Protein 3DAA (pdb70)

Secondary structure (DSSP, 8-state):
-EEEETTEEEEGGG--B-TTBHHHHT--EEEEEEEEETTEETTHHHHHHHHHHHHHHTT---SS-HHHHHHHHHHHHHHHT--SEEEEEEEES-B-S--SSPPSS-PPPEEEEEEEE----HHHHHH-EEEEEEE----S-TTS-BS--HHHHHHHHHHHHTT-SEEEEEETTEEEEETTBEEEEEETTEEEE--SSTTS---HHHHHHHHHHHHTT--EE----BHHHHHT-SEEEEEETTTEEEEEEEETTEESTTSS--HHHHHHHHHHHTT--/-EEEETTEEEEGGG--B-TTBHHHHT--EEEEEEEEETTEESSHHHHHHHHHHHHHHTT---SS-HHHHHHHHHHHHHHTT--SEEEEEEEE--B-SS-SSPPSS-PPPEEEEEEEE----HHHHHH-EEEEEEE----S-TTS-BS--HHHHHHHHHHHHTT-SEEEEEETTEEEEETTEEEEEEETTEEEE--SSTTS---HHHHHHHHHHHHTT--EE----BHHHHHT-SEEEEEETTTEEEEEEEETTEESTTSS--HHHHHHHHHHHTT--

Foldseek 3Di:
DWKCKQLDIHDPVVDDDDCQFCCNVPLAKFKFKWWAAQLRTFPVVVRLVLRVVLCVVSVADQPDDPVSVVVSVSVQCVVVVAGGWMKIKMKGQGGDPDDPDRPPDRDHIIMIMHTDHDHAPVVQLAQFWEEEEDEQPDDQQQQRRTSPLPSLVVQCVVCVVVVTRWYFYDHVQKTAQISAWFKWFAAPQEIEGAANDRRHHCAPLVVLLVVLCVVVVGHYDRHIDGPVVRLATQWMFIDHNRNRTGTHQYYPNRGNNVSGHDDVSVSSSVSSVVSHD/DWKCKLQDTHDPVVDDDDCQFCCNVPLQKFKFKWWAAQLRTAPLLVRLVLRQVLCVVSPHHRPDDSVSVVVRVSVQSVVVVATTWMKIKMKGQTGDPDDDDRDPPRDHIIIIMHTDHDDAPVCQQAQFWEEEEDEQPDDQQQQRRTSPLPSLVVQCVVQVVVVTRWYQYDYPQWTAQISAWFKWFAAPQEIEGADNDRSHHCAPLVVLLVVLCVVVVTHYDNHIDGPVVRQATQWMFIDHNRNRTGTHQYYPNRGRNVSHHDDVSVSSVVSSVVSHD

Organism: Bacillus sp. (strain YM-1) (NCBI:txid72579)

Radius of gyration: 25.15 Å; Cα contacts (8 Å, |Δi|>4): 1279; chains: 2; bounding box: 46×71×70 Å

InterPro domains:
  IPR001544 Aminotransferase class IV [PF01063] (30-252)
  IPR005784 D-amino acid aminotransferase [TIGR01121] (3-277)
  IPR018300 Aminotransferase, class IV, conserved site [PS00770] (178-207)
  IPR036038 Aminotransferase-like, PLP-dependent enzymes [SSF56752] (2-274)
  IPR043131 Branched-chain-amino-acid aminotransferase-like, N-terminal [G3DSA:3.30.470.10] (2-119)
  IPR043132 Branched-chain-amino-acid aminotransferase-like, C-terminal [G3DSA:3.20.10.10] (120-281)
  IPR050571 Class-IV Pyridoxal-Phosphate-Dependent Aminotransferase [PTHR42743] (13-275)

Sequence (554 aa):
GYTLWNDQIVKDEEVKIDKEDRGYQFGDGVYEVVKVYNGEMFTVNEHIDRLYASAEKIRITIPYTKDKFHQLLHELVEKNELNTGHIYFQVTRGTSPRAHQFPENTVKPVIIGYTKENPRPLENLEKGVKATFVEDIRWLRCDIKSLNLLGAVLAKQEAHEKGCYEAILHRNNTVTEGSSSNVFGIKDGILYTHPANNMILKGITRDVVIACANEINMPVKEIPFTTHEALKMDELFVTSTTSEITPVIEIDGKLIRDGKVGEWTRKLQKQFETKIPGYTLWNDQIVKDEEVKIDKEDRGYQFGDGVYEVVKVYNGEMFTVNEHIDRLYASAEKIRITIPYTKDKFHQLLHELVEKNELNTGHIYFQVTRGTSPRAHQFPENTVKPVIIGYTKENPRPLENLEKGVKATFVEDIRWLRCDIKSLNLLGAVLAKQEAHEKGCYEAILHRNNTVTEGSSSNVFGIKDGILYTHPANNMILKGITRDVVIACANEINMPVKEIPFTTHEALKMDELFVTSTTSEITPVIEIDGKLIRDGKVGEWTRKLQKQFETKIP

Structure (mmCIF, N/CA/C/O backbone):
data_3DAA
#
_entry.id   3DAA
#
_cell.length_a   77.100
_cell.length_b   78.300
_cell.length_c   88.400
_cell.angle_alpha   90.00
_cell.angle_beta   90.00
_cell.angle_gamma   90.00
#
_symmetry.space_group_name_H-M   'P 21 21 21'
#
loop_
_entity.id
_entity.type
_entity.pdbx_description
1 polymer 'D-AMINO ACID AMINOTRANSFERASE'
2 non-polymer "N-(5'-PHOSPHOPYRIDOXYL)-D-ALANINE"
3 water water
#
loop_
_atom_site.group_PDB
_atom_site.id
_atom_site.type_symbol
_atom_site.label_atom_id
_atom_site.label_alt_id
_atom_site.label_comp_id
_atom_site.label_asym_id
_atom_site.label_entity_id
_atom_site.label_seq_id
_atom_site.pdbx_PDB_ins_code
_atom_site.Cartn_x
_atom_site.Cartn_y
_atom_site.Cartn_z
_atom_site.occupancy
_atom_site.B_iso_or_equiv
_atom_site.auth_seq_id
_atom_site.auth_comp_id
_atom_site.auth_asym_id
_atom_site.auth_atom_id
_atom_site.pdbx_PDB_model_num
ATOM 1 N N . GLY A 1 1 ? 31.696 -8.863 9.822 1.00 19.83 1 GLY A N 1
ATOM 2 C CA . GLY A 1 1 ? 32.988 -8.744 9.070 1.00 20.81 1 GLY A CA 1
ATOM 3 C C . GLY A 1 1 ? 34.042 -7.892 9.763 1.00 19.32 1 GLY A C 1
ATOM 4 O O . GLY A 1 1 ? 33.930 -7.591 10.955 1.00 23.07 1 GLY A O 1
ATOM 5 N N . TYR A 1 2 ? 35.060 -7.490 9.008 1.00 17.21 2 TYR A N 1
ATOM 6 C CA . TYR A 1 2 ? 36.152 -6.682 9.537 1.00 17.77 2 TYR A CA 1
ATOM 7 C C . TYR A 1 2 ? 36.290 -5.334 8.843 1.00 18.34 2 TYR A C 1
ATOM 8 O O . TYR A 1 2 ? 36.163 -5.231 7.620 1.00 20.28 2 TYR A O 1
ATOM 17 N N . THR A 1 3 ? 36.592 -4.315 9.639 1.00 15.56 3 THR A N 1
ATOM 18 C CA . THR A 1 3 ? 36.759 -2.947 9.164 1.00 13.45 3 THR A CA 1
ATOM 19 C C . THR A 1 3 ? 38.169 -2.439 9.486 1.00 14.87 3 THR A C 1
ATOM 20 O O . THR A 1 3 ? 38.732 -2.787 10.522 1.00 13.54 3 THR A O 1
ATOM 24 N N . LEU A 1 4 ? 38.748 -1.657 8.575 1.00 13.90 4 LEU A N 1
ATOM 25 C CA . LEU A 1 4 ? 40.062 -1.048 8.801 1.00 13.84 4 LEU A CA 1
ATOM 26 C C . LEU A 1 4 ? 39.761 0.240 9.578 1.00 13.52 4 LEU A C 1
ATOM 27 O O . LEU A 1 4 ? 39.045 1.114 9.088 1.00 13.08 4 LEU A O 1
ATOM 32 N N . TRP A 1 5 ? 40.230 0.308 10.816 1.00 11.66 5 TRP A N 1
ATOM 33 C CA . TRP A 1 5 ? 40.002 1.474 11.661 1.00 12.37 5 TRP A CA 1
ATOM 34 C C . TRP A 1 5 ? 41.380 2.011 11.988 1.00 12.31 5 TRP A C 1
ATOM 35 O O . TRP A 1 5 ? 42.105 1.425 12.789 1.00 12.64 5 TRP A O 1
ATOM 46 N N . ASN A 1 6 ? 41.734 3.125 11.359 1.00 14.45 6 ASN A N 1
ATOM 47 C CA . ASN A 1 6 ? 43.044 3.739 11.536 1.00 14.34 6 ASN A CA 1
ATOM 48 C C . ASN A 1 6 ? 44.089 2.777 10.969 1.00 14.25 6 ASN A C 1
ATOM 49 O O . ASN A 1 6 ? 44.120 2.583 9.755 1.00 13.49 6 ASN A O 1
ATOM 54 N N . ASP A 1 7 ? 44.934 2.171 11.801 1.00 12.52 7 ASP A N 1
ATOM 55 C CA . ASP A 1 7 ? 45.915 1.217 11.267 1.00 11.34 7 ASP A CA 1
ATOM 56 C C . ASP A 1 7 ? 45.658 -0.204 11.763 1.00 10.52 7 ASP A C 1
ATOM 57 O O . ASP A 1 7 ? 46.516 -1.085 11.643 1.00 8.68 7 ASP A O 1
ATOM 62 N N . GLN A 1 8 ? 44.454 -0.414 12.291 1.00 10.16 8 GLN A N 1
ATOM 63 C CA . GLN A 1 8 ? 44.036 -1.704 12.831 1.00 11.73 8 GLN A CA 1
ATOM 64 C C . GLN A 1 8 ? 42.913 -2.372 12.041 1.00 14.32 8 GLN A C 1
ATOM 65 O O . GLN A 1 8 ? 42.133 -1.710 11.356 1.00 13.01 8 GLN A O 1
ATOM 71 N N . ILE A 1 9 ? 42.849 -3.697 12.145 1.00 17.37 9 ILE A N 1
ATOM 72 C CA . ILE A 1 9 ? 41.804 -4.491 11.505 1.00 18.07 9 ILE A CA 1
ATOM 73 C C . ILE A 1 9 ? 40.950 -4.982 12.679 1.00 18.00 9 ILE A C 1
ATOM 74 O O . ILE A 1 9 ? 41.397 -5.802 13.482 1.00 18.77 9 ILE A O 1
ATOM 79 N N . VAL A 1 10 ? 39.736 -4.445 12.790 1.00 17.65 10 VAL A N 1
ATOM 80 C CA . VAL A 1 10 ? 38.829 -4.773 13.887 1.00 16.31 10 VAL A CA 1
ATOM 81 C C . VAL A 1 10 ? 37.464 -5.294 13.431 1.00 17.86 10 VAL A C 1
ATOM 82 O O . VAL A 1 10 ? 37.066 -5.104 12.289 1.00 17.97 10 VAL A O 1
ATOM 86 N N . LYS A 1 11 ? 36.739 -5.938 14.340 1.00 20.56 11 LYS A N 1
ATOM 87 C CA . LYS A 1 11 ? 35.416 -6.454 14.017 1.00 17.81 11 LYS A CA 1
ATOM 88 C C . LYS A 1 11 ? 34.484 -5.269 13.763 1.00 17.24 11 LYS A C 1
ATOM 89 O O . LYS A 1 11 ? 34.615 -4.224 14.398 1.00 19.24 11 LYS A O 1
ATOM 95 N N . ASP A 1 12 ? 33.568 -5.424 12.813 1.00 17.05 12 ASP A N 1
ATOM 96 C CA . ASP A 1 12 ? 32.626 -4.364 12.458 1.00 16.28 12 ASP A CA 1
ATOM 97 C C . ASP A 1 12 ? 31.986 -3.646 13.649 1.00 17.40 12 ASP A C 1
ATOM 98 O O . ASP A 1 12 ? 31.949 -2.414 13.684 1.00 12.40 12 ASP A O 1
ATOM 103 N N . GLU A 1 13 ? 31.511 -4.429 14.620 1.00 19.13 13 GLU A N 1
ATOM 104 C CA . GLU A 1 13 ? 30.832 -3.931 15.822 1.00 21.52 13 GLU A CA 1
ATOM 105 C C . GLU A 1 13 ? 31.648 -3.046 16.774 1.00 18.42 13 GLU A C 1
ATOM 106 O O . GLU A 1 13 ? 31.084 -2.430 17.670 1.00 21.34 13 GLU A O 1
ATOM 112 N N . GLU A 1 14 ? 32.965 -3.014 16.608 1.00 20.04 14 GLU A N 1
ATOM 113 C CA . GLU A 1 14 ? 33.834 -2.214 17.469 1.00 21.34 14 GLU A CA 1
ATOM 114 C C . GLU A 1 14 ? 33.985 -0.751 17.060 1.00 19.78 14 GLU A C 1
ATOM 115 O O . GLU A 1 14 ? 34.327 0.092 17.891 1.00 17.87 14 GLU A O 1
ATOM 121 N N . VAL A 1 15 ? 33.720 -0.458 15.787 1.00 18.70 15 VAL A N 1
ATOM 122 C CA . VAL A 1 15 ? 33.880 0.888 15.229 1.00 15.62 15 VAL A CA 1
ATOM 123 C C . VAL A 1 15 ? 32.796 1.918 15.583 1.00 17.38 15 VAL A C 1
ATOM 124 O O . VAL A 1 15 ? 31.599 1.680 15.379 1.00 17.81 15 VAL A O 1
ATOM 128 N N . LYS A 1 16 ? 33.232 3.047 16.145 1.00 18.57 16 LYS A N 1
ATOM 129 C CA . LYS A 1 16 ? 32.347 4.169 16.480 1.00 17.14 16 LYS A CA 1
ATOM 130 C C . LYS A 1 16 ? 33.058 5.471 16.138 1.00 11.63 16 LYS A C 1
ATOM 131 O O . LYS A 1 16 ? 34.272 5.601 16.309 1.00 7.39 16 LYS A O 1
ATOM 137 N N . ILE A 1 17 ? 32.295 6.415 15.603 1.00 12.21 17 ILE A N 1
ATOM 138 C CA . ILE A 1 17 ? 32.829 7.706 15.165 1.00 13.12 17 ILE A CA 1
ATOM 139 C C . ILE A 1 17 ? 32.538 8.820 16.175 1.00 13.25 17 ILE A C 1
ATOM 140 O O . ILE A 1 17 ? 31.440 8.888 16.716 1.00 15.42 17 ILE A O 1
ATOM 145 N N . ASP A 1 18 ? 33.516 9.688 16.430 1.00 12.60 18 ASP A N 1
ATOM 146 C CA . ASP A 1 18 ? 33.312 10.795 17.373 1.00 16.35 18 ASP A CA 1
ATOM 147 C C . ASP A 1 18 ? 32.491 11.916 16.724 1.00 13.93 18 ASP A C 1
ATOM 148 O O . ASP A 1 18 ? 32.720 12.261 15.564 1.00 10.23 18 ASP A O 1
ATOM 153 N N . LYS A 1 19 ? 31.561 12.494 17.490 1.00 10.73 19 LYS A N 1
ATOM 154 C CA . LYS A 1 19 ? 30.694 13.572 17.005 1.00 12.89 19 LYS A CA 1
ATOM 155 C C . LYS A 1 19 ? 31.501 14.781 16.531 1.00 11.92 19 LYS A C 1
ATOM 156 O O . LYS A 1 19 ? 31.004 15.606 15.753 1.00 9.92 19 LYS A O 1
ATOM 162 N N . GLU A 1 20 ? 32.735 14.889 17.027 1.00 14.51 20 GLU A N 1
ATOM 163 C CA . GLU A 1 20 ? 33.626 15.985 16.656 1.00 14.61 20 GLU A CA 1
ATOM 164 C C . GLU A 1 20 ? 34.691 15.601 15.627 1.00 13.83 20 GLU A C 1
ATOM 165 O O . GLU A 1 20 ? 35.715 16.273 15.495 1.00 11.65 20 GLU A O 1
ATOM 171 N N . ASP A 1 21 ? 34.453 14.491 14.923 1.00 14.85 21 ASP A N 1
ATOM 172 C CA . ASP A 1 21 ? 35.337 14.051 13.840 1.00 11.19 21 ASP A CA 1
ATOM 173 C C . ASP A 1 21 ? 35.029 15.123 12.786 1.00 10.77 21 ASP A C 1
ATOM 174 O O . ASP A 1 21 ? 33.859 15.418 12.529 1.00 11.11 21 ASP A O 1
ATOM 179 N N . ARG A 1 22 ? 36.061 15.764 12.245 1.00 9.93 22 ARG A N 1
ATOM 180 C CA . ARG A 1 22 ? 35.857 16.818 11.244 1.00 10.25 22 ARG A CA 1
ATOM 181 C C . ARG A 1 22 ? 35.166 16.331 9.974 1.00 10.01 22 ARG A C 1
ATOM 182 O O . ARG A 1 22 ? 34.645 17.138 9.207 1.00 12.60 22 ARG A O 1
ATOM 190 N N . GLY A 1 23 ? 35.157 15.014 9.763 1.00 10.79 23 GLY A N 1
ATOM 191 C CA . GLY A 1 23 ? 34.488 14.445 8.605 1.00 9.54 23 GLY A CA 1
ATOM 192 C C . GLY A 1 23 ? 32.986 14.435 8.837 1.00 9.85 23 GLY A C 1
ATOM 193 O O . GLY A 1 23 ? 32.196 14.401 7.898 1.00 11.04 23 GLY A O 1
ATOM 194 N N . TYR A 1 24 ? 32.591 14.500 10.103 1.00 9.73 24 TYR A N 1
ATOM 195 C CA . TYR A 1 24 ? 31.183 14.496 10.477 1.00 6.91 24 TYR A CA 1
ATOM 196 C C . TYR A 1 24 ? 30.610 15.916 10.615 1.00 8.64 24 TYR A C 1
ATOM 197 O O . TYR A 1 24 ? 29.405 16.126 10.442 1.00 10.74 24 TYR A O 1
ATOM 206 N N . GLN A 1 25 ? 31.460 16.892 10.930 1.00 7.96 25 GLN A N 1
ATOM 207 C CA . GLN A 1 25 ? 30.989 18.271 11.078 1.00 9.62 25 GLN A CA 1
ATOM 208 C C . GLN A 1 25 ? 31.278 19.185 9.882 1.00 10.06 25 GLN A C 1
ATOM 209 O O . GLN A 1 25 ? 30.601 20.201 9.692 1.00 10.52 25 GLN A O 1
ATOM 215 N N . PHE A 1 26 ? 32.281 18.826 9.083 1.00 11.82 26 PHE A N 1
ATOM 216 C CA . PHE A 1 26 ? 32.680 19.648 7.940 1.00 10.74 26 PHE A CA 1
ATOM 217 C C . PHE A 1 26 ? 32.810 18.877 6.630 1.00 11.59 26 PHE A C 1
ATOM 218 O O . PHE A 1 26 ? 32.958 19.487 5.564 1.00 9.77 26 PHE A O 1
ATOM 226 N N . GLY A 1 27 ? 32.749 17.547 6.700 1.00 11.19 27 GLY A N 1
ATOM 227 C CA . GLY A 1 27 ? 32.929 16.738 5.503 1.00 7.28 27 GLY A CA 1
ATOM 228 C C . GLY A 1 27 ? 34.380 16.926 5.084 1.00 10.78 27 GLY A C 1
ATOM 229 O O . GLY A 1 27 ? 34.736 16.788 3.910 1.00 11.17 27 GLY A O 1
ATOM 230 N N . ASP A 1 28 ? 35.213 17.241 6.078 1.00 9.02 28 ASP A N 1
ATOM 231 C CA . ASP A 1 28 ? 36.647 17.507 5.920 1.00 8.05 28 ASP A CA 1
ATOM 232 C C . ASP A 1 28 ? 37.438 16.205 5.792 1.00 9.47 28 ASP A C 1
ATOM 233 O O . ASP A 1 28 ? 38.104 15.759 6.733 1.00 8.45 28 ASP A O 1
ATOM 238 N N . GLY A 1 29 ? 37.378 15.611 4.608 1.00 9.71 29 GLY A N 1
ATOM 239 C CA . GLY A 1 29 ? 38.077 14.363 4.360 1.00 7.09 29 GLY A CA 1
ATOM 240 C C . GLY A 1 29 ? 37.960 13.969 2.901 1.00 8.50 29 GLY A C 1
ATOM 241 O O . GLY A 1 29 ? 37.164 14.546 2.165 1.00 10.22 29 GLY A O 1
ATOM 242 N N . VAL A 1 30 ? 38.745 12.978 2.492 1.00 11.40 30 VAL A N 1
ATOM 243 C CA . VAL A 1 30 ? 38.760 12.501 1.114 1.00 10.83 30 VAL A CA 1
ATOM 244 C C . VAL A 1 30 ? 38.530 10.991 1.102 1.00 12.11 30 VAL A C 1
ATOM 245 O O . VAL A 1 30 ? 38.698 10.340 2.135 1.00 11.51 30 VAL A O 1
ATOM 249 N N . TYR A 1 31 ? 38.165 10.425 -0.048 1.00 11.48 31 TYR A N 1
ATOM 250 C CA . TYR A 1 31 ? 37.891 8.986 -0.105 1.00 10.52 31 TYR A CA 1
ATOM 251 C C . TYR A 1 31 ? 38.208 8.309 -1.436 1.00 10.74 31 TYR A C 1
ATOM 252 O O . TYR A 1 31 ? 38.512 8.968 -2.425 1.00 8.57 31 TYR A O 1
ATOM 261 N N . GLU A 1 32 ? 38.083 6.981 -1.445 1.00 9.90 32 GLU A N 1
ATOM 262 C CA . GLU A 1 32 ? 38.326 6.166 -2.631 1.00 11.42 32 GLU A CA 1
ATOM 263 C C . GLU A 1 32 ? 37.440 4.925 -2.646 1.00 11.68 32 GLU A C 1
ATOM 264 O O . GLU A 1 32 ? 36.960 4.476 -1.603 1.00 11.79 32 GLU A O 1
ATOM 270 N N . VAL A 1 33 ? 37.225 4.382 -3.840 1.00 11.59 33 VAL A N 1
ATOM 271 C CA . VAL A 1 33 ? 36.465 3.144 -4.020 1.00 12.58 33 VAL A CA 1
ATOM 272 C C . VAL A 1 33 ? 37.328 2.309 -4.962 1.00 10.76 33 VAL A C 1
ATOM 273 O O . VAL A 1 33 ? 37.766 2.811 -5.992 1.00 14.55 33 VAL A O 1
ATOM 277 N N . VAL A 1 34 ? 37.661 1.085 -4.557 1.00 10.34 34 VAL A N 1
ATOM 278 C CA . VAL A 1 34 ? 38.479 0.194 -5.380 1.00 9.30 34 VAL A CA 1
ATOM 279 C C . VAL A 1 34 ? 37.707 -1.089 -5.679 1.00 13.75 34 VAL A C 1
ATOM 280 O O . VAL A 1 34 ? 37.200 -1.755 -4.767 1.00 14.83 34 VAL A O 1
ATOM 284 N N . LYS A 1 35 ? 37.580 -1.410 -6.964 1.00 14.67 35 LYS A N 1
ATOM 285 C CA . LYS A 1 35 ? 36.869 -2.616 -7.375 1.00 13.59 35 LYS A CA 1
ATOM 286 C C . LYS A 1 35 ? 37.771 -3.843 -7.244 1.00 11.71 35 LYS A C 1
ATOM 287 O O . LYS A 1 35 ? 38.966 -3.788 -7.535 1.00 13.65 35 LYS A O 1
ATOM 293 N N . VAL A 1 36 ? 37.193 -4.934 -6.756 1.00 14.02 36 VAL A N 1
ATOM 294 C CA . VAL A 1 36 ? 37.912 -6.192 -6.580 1.00 13.90 36 VAL A CA 1
ATOM 295 C C . VAL A 1 36 ? 37.305 -7.265 -7.484 1.00 15.25 36 VAL A C 1
ATOM 296 O O . VAL A 1 36 ? 36.083 -7.476 -7.488 1.00 13.87 36 VAL A O 1
ATOM 300 N N . TYR A 1 37 ? 38.162 -7.913 -8.272 1.00 15.41 37 TYR A N 1
ATOM 301 C CA . TYR A 1 37 ? 37.733 -8.960 -9.199 1.00 16.59 37 TYR A CA 1
ATOM 302 C C . TYR A 1 37 ? 38.339 -10.309 -8.817 1.00 17.35 37 TYR A C 1
ATOM 303 O O . TYR A 1 37 ? 39.550 -10.528 -8.969 1.00 13.52 37 TYR A O 1
ATOM 312 N N . ASN A 1 38 ? 37.490 -11.216 -8.345 1.00 19.94 38 ASN A N 1
ATOM 313 C CA . ASN A 1 38 ? 37.932 -12.544 -7.930 1.00 25.98 38 ASN A CA 1
ATOM 314 C C . ASN A 1 38 ? 39.110 -12.441 -6.958 1.00 25.11 38 ASN A C 1
ATOM 315 O O . ASN A 1 38 ? 40.160 -13.059 -7.166 1.00 25.41 38 ASN A O 1
ATOM 320 N N . GLY A 1 39 ? 38.937 -11.610 -5.930 1.00 21.77 39 GLY A N 1
ATOM 321 C CA . GLY A 1 39 ? 39.965 -11.426 -4.922 1.00 19.27 39 GLY A CA 1
ATOM 322 C C . GLY A 1 39 ? 41.146 -10.578 -5.342 1.00 23.34 39 GLY A C 1
ATOM 323 O O . GLY A 1 39 ? 42.113 -10.447 -4.589 1.00 23.53 39 GLY A O 1
ATOM 324 N N . GLU A 1 40 ? 41.068 -9.989 -6.532 1.00 23.66 40 GLU A N 1
ATOM 325 C CA . GLU A 1 40 ? 42.136 -9.140 -7.055 1.00 26.90 40 GLU A CA 1
ATOM 326 C C . GLU A 1 40 ? 41.692 -7.679 -7.134 1.00 24.39 40 GLU A C 1
ATOM 327 O O . GLU A 1 40 ? 40.658 -7.374 -7.736 1.00 19.59 40 GLU A O 1
ATOM 333 N N . MET A 1 41 ? 42.466 -6.789 -6.513 1.00 23.30 41 MET A N 1
ATOM 334 C CA . MET A 1 41 ? 42.165 -5.356 -6.527 1.00 22.75 41 MET A CA 1
ATOM 335 C C . MET A 1 41 ? 42.583 -4.761 -7.873 1.00 23.23 41 MET A C 1
ATOM 336 O O . MET A 1 41 ? 43.735 -4.907 -8.292 1.00 23.30 41 MET A O 1
ATOM 341 N N . PHE A 1 42 ? 41.640 -4.116 -8.556 1.00 19.98 42 PHE A N 1
ATOM 342 C CA . PHE A 1 42 ? 41.917 -3.496 -9.849 1.00 16.66 42 PHE A CA 1
ATOM 343 C C . PHE A 1 42 ? 42.500 -2.088 -9.655 1.00 17.00 42 PHE A C 1
ATOM 344 O O . PHE A 1 42 ? 41.969 -1.287 -8.878 1.00 12.14 42 PHE A O 1
ATOM 352 N N . THR A 1 43 ? 43.602 -1.814 -10.357 1.00 16.42 43 THR A N 1
ATOM 353 C CA . THR A 1 43 ? 44.320 -0.531 -10.310 1.00 19.63 43 THR A CA 1
ATOM 354 C C . THR A 1 43 ? 44.400 0.122 -8.922 1.00 20.01 43 THR A C 1
ATOM 355 O O . THR A 1 43 ? 44.185 1.334 -8.767 1.00 19.87 43 THR A O 1
ATOM 359 N N . VAL A 1 44 ? 44.758 -0.685 -7.928 1.00 19.62 44 VAL A N 1
ATOM 360 C CA . VAL A 1 44 ? 44.865 -0.216 -6.552 1.00 20.39 44 VAL A CA 1
ATOM 361 C C . VAL A 1 44 ? 45.979 0.823 -6.378 1.00 20.03 44 VAL A C 1
ATOM 362 O O . VAL A 1 44 ? 45.860 1.722 -5.545 1.00 16.70 44 VAL A O 1
ATOM 366 N N . ASN A 1 45 ? 47.035 0.715 -7.188 1.00 19.91 45 ASN A N 1
ATOM 367 C CA . ASN A 1 45 ? 48.152 1.661 -7.141 1.00 19.21 45 ASN A CA 1
ATOM 368 C C . ASN A 1 45 ? 47.678 3.075 -7.480 1.00 18.06 45 ASN A C 1
ATOM 369 O O . ASN A 1 45 ? 48.066 4.047 -6.825 1.00 13.25 45 ASN A O 1
ATOM 374 N N . GLU A 1 46 ? 46.850 3.180 -8.518 1.00 14.55 46 GLU A N 1
ATOM 375 C CA . GLU A 1 46 ? 46.312 4.463 -8.954 1.00 15.66 46 GLU A CA 1
ATOM 376 C C . GLU A 1 46 ? 45.341 5.040 -7.929 1.00 14.34 46 GLU A C 1
ATOM 377 O O . GLU A 1 46 ? 45.332 6.253 -7.693 1.00 15.34 46 GLU A O 1
ATOM 383 N N . HIS A 1 47 ? 44.507 4.179 -7.347 1.00 11.83 47 HIS A N 1
ATOM 384 C CA . HIS A 1 47 ? 43.537 4.623 -6.347 1.00 12.68 47 HIS A CA 1
ATOM 385 C C . HIS A 1 47 ? 44.208 5.097 -5.044 1.00 12.66 47 HIS A C 1
ATOM 386 O O . HIS A 1 47 ? 43.800 6.103 -4.458 1.00 12.44 47 HIS A O 1
ATOM 393 N N . ILE A 1 48 ? 45.268 4.415 -4.624 1.00 11.36 48 ILE A N 1
ATOM 394 C CA . ILE A 1 48 ? 45.974 4.817 -3.408 1.00 12.02 48 ILE A CA 1
ATOM 395 C C . ILE A 1 48 ? 46.715 6.129 -3.635 1.00 11.79 48 ILE A C 1
ATOM 396 O O . ILE A 1 48 ? 46.707 7.015 -2.774 1.00 14.97 48 ILE A O 1
ATOM 401 N N . ASP A 1 49 ? 47.315 6.266 -4.815 1.00 15.26 49 ASP A N 1
ATOM 402 C CA . ASP A 1 49 ? 48.040 7.479 -5.171 1.00 15.03 49 ASP A CA 1
ATOM 403 C C . ASP A 1 49 ? 47.090 8.670 -5.161 1.00 12.92 49 ASP A C 1
ATOM 404 O O . ASP A 1 49 ? 47.446 9.743 -4.669 1.00 10.81 49 ASP A O 1
ATOM 409 N N . ARG A 1 50 ? 45.880 8.474 -5.684 1.00 10.09 50 ARG A N 1
ATOM 410 C CA . ARG A 1 50 ? 44.891 9.550 -5.698 1.00 12.58 50 ARG A CA 1
ATOM 411 C C . ARG A 1 50 ? 44.419 9.870 -4.271 1.00 10.70 50 ARG A C 1
ATOM 412 O O . ARG A 1 50 ? 44.205 11.037 -3.945 1.00 9.97 50 ARG A O 1
ATOM 420 N N . LEU A 1 51 ? 44.286 8.856 -3.412 1.00 11.79 51 LEU A N 1
ATOM 421 C CA . LEU A 1 51 ? 43.856 9.118 -2.031 1.00 12.28 51 LEU A CA 1
ATOM 422 C C . LEU A 1 51 ? 44.857 10.065 -1.373 1.00 11.17 51 LEU A C 1
ATOM 423 O O . LEU A 1 51 ? 44.470 11.062 -0.765 1.00 11.55 51 LEU A O 1
ATOM 428 N N . TYR A 1 52 ? 46.145 9.768 -1.529 1.00 11.02 52 TYR A N 1
ATOM 429 C CA . TYR A 1 52 ? 47.183 10.617 -0.953 1.00 14.03 52 TYR A CA 1
ATOM 430 C C . TYR A 1 52 ? 47.243 11.989 -1.630 1.00 15.45 52 TYR A C 1
ATOM 431 O O . TYR A 1 52 ? 47.553 12.987 -0.979 1.00 18.14 52 TYR A O 1
ATOM 440 N N . ALA A 1 53 ? 46.936 12.039 -2.927 1.00 13.22 53 ALA A N 1
ATOM 441 C CA . ALA A 1 53 ? 46.938 13.299 -3.669 1.00 11.18 53 ALA A CA 1
ATOM 442 C C . ALA A 1 53 ? 45.787 14.194 -3.222 1.00 8.28 53 ALA A C 1
ATOM 443 O O . ALA A 1 53 ? 45.972 15.396 -3.056 1.00 7.50 53 ALA A O 1
ATOM 445 N N . SER A 1 54 ? 44.595 13.615 -3.067 1.00 12.18 54 SER A N 1
ATOM 446 C CA . SER A 1 54 ? 43.419 14.368 -2.609 1.00 11.48 54 SER A CA 1
ATOM 447 C C . SER A 1 54 ? 43.730 14.934 -1.219 1.00 11.44 54 SER A C 1
ATOM 448 O O . SER A 1 54 ? 43.422 16.088 -0.919 1.00 10.66 54 SER A O 1
ATOM 451 N N . ALA A 1 55 ? 44.327 14.089 -0.379 1.00 12.04 55 ALA A N 1
ATOM 452 C CA . ALA A 1 55 ? 44.731 14.456 0.976 1.00 12.36 55 ALA A CA 1
ATOM 453 C C . ALA A 1 55 ? 45.691 15.650 0.946 1.00 12.39 55 ALA A C 1
ATOM 454 O O . ALA A 1 55 ? 45.449 16.663 1.597 1.00 13.77 55 ALA A O 1
ATOM 456 N N . GLU A 1 56 ? 46.771 15.534 0.179 1.00 11.36 56 GLU A N 1
ATOM 457 C CA . GLU A 1 56 ? 47.746 16.617 0.064 1.00 12.97 56 GLU A CA 1
ATOM 458 C C . GLU A 1 56 ? 47.092 17.918 -0.394 1.00 14.38 56 GLU A C 1
ATOM 459 O O . GLU A 1 56 ? 47.493 19.000 0.040 1.00 13.25 56 GLU A O 1
ATOM 465 N N . LYS A 1 57 ? 46.086 17.808 -1.267 1.00 14.19 57 LYS A N 1
ATOM 466 C CA . LYS A 1 57 ? 45.382 18.983 -1.790 1.00 13.05 57 LYS A CA 1
ATOM 467 C C . LYS A 1 57 ? 44.634 19.772 -0.725 1.00 12.20 57 LYS A C 1
ATOM 468 O O . LYS A 1 57 ? 44.376 20.962 -0.906 1.00 15.51 57 LYS A O 1
ATOM 474 N N . ILE A 1 58 ? 44.249 19.109 0.361 1.00 12.60 58 ILE A N 1
ATOM 475 C CA . ILE A 1 58 ? 43.589 19.797 1.463 1.00 10.90 58 ILE A CA 1
ATOM 476 C C . ILE A 1 58 ? 44.463 19.709 2.720 1.00 13.73 58 ILE A C 1
ATOM 477 O O . ILE A 1 58 ? 43.982 19.784 3.858 1.00 14.56 58 ILE A O 1
ATOM 482 N N . ARG A 1 59 ? 45.762 19.537 2.477 1.00 14.96 59 ARG A N 1
ATOM 483 C CA . ARG A 1 59 ? 46.800 19.462 3.505 1.00 14.45 59 ARG A CA 1
ATOM 484 C C . ARG A 1 59 ? 46.595 18.529 4.707 1.00 13.81 59 ARG A C 1
ATOM 485 O O . ARG A 1 59 ? 46.823 18.915 5.858 1.00 12.46 59 ARG A O 1
ATOM 493 N N . ILE A 1 60 ? 46.135 17.311 4.432 1.00 10.39 60 ILE A N 1
ATOM 494 C CA . ILE A 1 60 ? 45.963 16.307 5.471 1.00 6.88 60 ILE A CA 1
ATOM 495 C C . ILE A 1 60 ? 47.135 15.357 5.293 1.00 9.94 60 ILE A C 1
ATOM 496 O O . ILE A 1 60 ? 47.371 14.835 4.199 1.00 12.42 60 ILE A O 1
ATOM 501 N N . THR A 1 61 ? 47.885 15.150 6.364 1.00 11.95 61 THR A N 1
ATOM 502 C CA . THR A 1 61 ? 49.015 14.247 6.318 1.00 13.91 61 THR A CA 1
ATOM 503 C C . THR A 1 61 ? 48.601 12.881 6.831 1.00 13.77 61 THR A C 1
ATOM 504 O O . THR A 1 61 ? 48.454 12.685 8.040 1.00 13.25 61 THR A O 1
ATOM 508 N N . ILE A 1 62 ? 48.380 11.950 5.903 1.00 12.55 62 ILE A N 1
ATOM 509 C CA . ILE A 1 62 ? 48.016 10.587 6.263 1.00 13.61 62 ILE A CA 1
ATOM 510 C C . ILE A 1 62 ? 49.170 10.072 7.151 1.00 15.01 62 ILE A C 1
ATOM 511 O O . ILE A 1 62 ? 50.351 10.131 6.761 1.00 11.57 62 ILE A O 1
ATOM 516 N N . PRO A 1 63 ? 48.842 9.650 8.390 1.00 17.79 63 PRO A N 1
ATOM 517 C CA . PRO A 1 63 ? 49.733 9.129 9.437 1.00 19.76 63 PRO A CA 1
ATOM 518 C C . PRO A 1 63 ? 50.688 7.995 9.087 1.00 20.42 63 PRO A C 1
ATOM 519 O O . PRO A 1 63 ? 51.689 7.805 9.775 1.00 23.71 63 PRO A O 1
ATOM 523 N N . TYR A 1 64 ? 50.351 7.193 8.081 1.00 20.35 64 TYR A N 1
ATOM 524 C CA . TYR A 1 64 ? 51.248 6.127 7.648 1.00 18.62 64 TYR A CA 1
ATOM 525 C C . TYR A 1 64 ? 51.450 6.184 6.151 1.00 16.89 64 TYR A C 1
ATOM 526 O O . TYR A 1 64 ? 50.646 6.761 5.425 1.00 12.80 64 TYR A O 1
ATOM 535 N N . THR A 1 65 ? 52.552 5.608 5.702 1.00 16.16 65 THR A N 1
ATOM 536 C CA . THR A 1 65 ? 52.906 5.633 4.296 1.00 17.59 65 THR A CA 1
ATOM 537 C C . THR A 1 65 ? 52.187 4.635 3.383 1.00 17.28 65 THR A C 1
ATOM 538 O O . THR A 1 65 ? 51.636 3.632 3.848 1.00 14.10 65 THR A O 1
ATOM 542 N N . LYS A 1 66 ? 52.187 4.947 2.080 1.00 16.79 66 LYS A N 1
ATOM 543 C CA . LYS A 1 66 ? 51.542 4.139 1.044 1.00 17.05 66 LYS A CA 1
ATOM 544 C C . LYS A 1 66 ? 51.753 2.645 1.148 1.00 17.60 66 LYS A C 1
ATOM 545 O O . LYS A 1 66 ? 50.802 1.878 1.012 1.00 20.11 66 LYS A O 1
ATOM 551 N N . ASP A 1 67 ? 53.004 2.234 1.336 1.00 17.71 67 ASP A N 1
ATOM 552 C CA . ASP A 1 67 ? 53.343 0.817 1.461 1.00 16.87 67 ASP A CA 1
ATOM 553 C C . ASP A 1 67 ? 52.497 0.150 2.558 1.00 19.29 67 ASP A C 1
ATOM 554 O O . ASP A 1 67 ? 51.954 -0.943 2.363 1.00 14.72 67 ASP A O 1
ATOM 559 N N . LYS A 1 68 ? 52.347 0.854 3.681 1.00 19.82 68 LYS A N 1
ATOM 560 C CA . LYS A 1 68 ? 51.564 0.382 4.823 1.00 20.88 68 LYS A CA 1
ATOM 561 C C . LYS A 1 68 ? 50.062 0.384 4.495 1.00 19.05 68 LYS A C 1
ATOM 562 O O . LYS A 1 68 ? 49.314 -0.482 4.958 1.00 17.09 68 LYS A O 1
ATOM 568 N N . PHE A 1 69 ? 49.627 1.337 3.676 1.00 14.54 69 PHE A N 1
ATOM 569 C CA . PHE A 1 69 ? 48.221 1.410 3.307 1.00 15.89 69 PHE A CA 1
ATOM 570 C C . PHE A 1 69 ? 47.832 0.225 2.411 1.00 13.50 69 PHE A C 1
ATOM 571 O O . PHE A 1 69 ? 46.798 -0.402 2.628 1.00 13.96 69 PHE A O 1
ATOM 579 N N . HIS A 1 70 ? 48.669 -0.088 1.422 1.00 17.14 70 HIS A N 1
ATOM 580 C CA . HIS A 1 70 ? 48.424 -1.213 0.508 1.00 18.05 70 HIS A CA 1
ATOM 581 C C . HIS A 1 70 ? 48.372 -2.539 1.289 1.00 16.29 70 HIS A C 1
ATOM 582 O O . HIS A 1 70 ? 47.517 -3.394 1.047 1.00 14.10 70 HIS A O 1
ATOM 589 N N . GLN A 1 71 ? 49.299 -2.693 2.226 1.00 17.96 71 GLN A N 1
ATOM 590 C CA . GLN A 1 71 ? 49.387 -3.881 3.069 1.00 19.77 71 GLN A CA 1
ATOM 591 C C . GLN A 1 71 ? 48.100 -4.064 3.893 1.00 17.51 71 GLN A C 1
ATOM 592 O O . GLN A 1 71 ? 47.575 -5.173 4.008 1.00 18.18 71 GLN A O 1
ATOM 598 N N . LEU A 1 72 ? 47.590 -2.969 4.448 1.00 14.68 72 LEU A N 1
ATOM 599 C CA . LEU A 1 72 ? 46.362 -3.004 5.239 1.00 15.67 72 LEU A CA 1
ATOM 600 C C . LEU A 1 72 ? 45.144 -3.312 4.377 1.00 16.82 72 LEU A C 1
ATOM 601 O O . LEU A 1 72 ? 44.224 -3.991 4.820 1.00 16.99 72 LEU A O 1
ATOM 606 N N . LEU A 1 73 ? 45.139 -2.812 3.145 1.00 18.84 73 LEU A N 1
ATOM 607 C CA . LEU A 1 73 ? 44.032 -3.070 2.226 1.00 20.07 73 LEU A CA 1
ATOM 608 C C . LEU A 1 73 ? 44.077 -4.513 1.770 1.00 19.35 73 LEU A C 1
ATOM 609 O O . LEU A 1 73 ? 43.044 -5.148 1.592 1.00 16.89 73 LEU A O 1
ATOM 614 N N . HIS A 1 74 ? 45.289 -5.030 1.596 1.00 21.59 74 HIS A N 1
ATOM 615 C CA . HIS A 1 74 ? 45.465 -6.404 1.164 1.00 24.33 74 HIS A CA 1
ATOM 616 C C . HIS A 1 74 ? 44.918 -7.395 2.192 1.00 23.32 74 HIS A C 1
ATOM 617 O O . HIS A 1 74 ? 44.233 -8.348 1.828 1.00 19.03 74 HIS A O 1
ATOM 624 N N . GLU A 1 75 ? 45.190 -7.157 3.476 1.00 24.91 75 GLU A N 1
ATOM 625 C CA . GLU A 1 75 ? 44.703 -8.065 4.516 1.00 26.59 75 GLU A CA 1
ATOM 626 C C . GLU A 1 75 ? 43.215 -7.894 4.803 1.00 23.44 75 GLU A C 1
ATOM 627 O O . GLU A 1 75 ? 42.570 -8.816 5.295 1.00 21.55 75 GLU A O 1
ATOM 633 N N . LEU A 1 76 ? 42.678 -6.711 4.508 1.00 20.51 76 LEU A N 1
ATOM 634 C CA . LEU A 1 76 ? 41.261 -6.436 4.729 1.00 18.67 76 LEU A CA 1
ATOM 635 C C . LEU A 1 76 ? 40.408 -7.317 3.821 1.00 18.06 76 LEU A C 1
ATOM 636 O O . LEU A 1 76 ? 39.385 -7.854 4.249 1.00 17.60 76 LEU A O 1
ATOM 641 N N . VAL A 1 77 ? 40.830 -7.429 2.561 1.00 18.09 77 VAL A N 1
ATOM 642 C CA . VAL A 1 77 ? 40.148 -8.243 1.552 1.00 18.53 77 VAL A CA 1
ATOM 643 C C . VAL A 1 77 ? 40.209 -9.728 1.940 1.00 17.06 77 VAL A C 1
ATOM 644 O O . VAL A 1 77 ? 39.202 -10.433 1.887 1.00 17.47 77 VAL A O 1
ATOM 648 N N . GLU A 1 78 ? 41.391 -10.183 2.350 1.00 21.16 78 GLU A N 1
ATOM 649 C CA . GLU A 1 78 ? 41.603 -11.574 2.758 1.00 24.66 78 GLU A CA 1
ATOM 650 C C . GLU A 1 78 ? 40.790 -11.916 4.011 1.00 25.35 78 GLU A C 1
ATOM 651 O O . GLU A 1 78 ? 40.233 -13.007 4.114 1.00 27.85 78 GLU A O 1
ATOM 657 N N . LYS A 1 79 ? 40.731 -10.974 4.954 1.00 27.31 79 LYS A N 1
ATOM 658 C CA . LYS A 1 79 ? 39.998 -11.145 6.211 1.00 24.48 79 LYS A CA 1
ATOM 659 C C . LYS A 1 79 ? 38.492 -11.215 6.002 1.00 23.48 79 LYS A C 1
ATOM 660 O O . LYS A 1 79 ? 37.787 -11.893 6.753 1.00 23.04 79 LYS A O 1
ATOM 666 N N . ASN A 1 80 ? 38.000 -10.498 4.993 1.00 20.38 80 ASN A N 1
ATOM 667 C CA . ASN A 1 80 ? 36.573 -10.492 4.682 1.00 18.20 80 ASN A CA 1
ATOM 668 C C . ASN A 1 80 ? 36.220 -11.525 3.616 1.00 16.17 80 ASN A C 1
ATOM 669 O O . ASN A 1 80 ? 35.044 -11.722 3.294 1.00 16.29 80 ASN A O 1
ATOM 674 N N . GLU A 1 81 ? 37.248 -12.179 3.083 1.00 18.45 81 GLU A N 1
ATOM 675 C CA . GLU A 1 81 ? 37.095 -13.192 2.042 1.00 22.12 81 GLU A CA 1
ATOM 676 C C . GLU A 1 81 ? 36.320 -12.614 0.855 1.00 21.44 81 GLU A C 1
ATOM 677 O O . GLU A 1 81 ? 35.440 -13.265 0.297 1.00 20.72 81 GLU A O 1
ATOM 683 N N . LEU A 1 82 ? 36.627 -11.367 0.505 1.00 24.32 82 LEU A N 1
ATOM 684 C CA . LEU A 1 82 ? 35.959 -10.690 -0.608 1.00 23.15 82 LEU A CA 1
ATOM 685 C C . LEU A 1 82 ? 36.368 -11.310 -1.943 1.00 22.59 82 LEU A C 1
ATOM 686 O O . LEU A 1 82 ? 37.558 -11.433 -2.245 1.00 22.65 82 LEU A O 1
ATOM 691 N N . ASN A 1 83 ? 35.377 -11.739 -2.715 1.00 22.09 83 ASN A N 1
ATOM 692 C CA . ASN A 1 83 ? 35.624 -12.332 -4.026 1.00 22.28 83 ASN A CA 1
ATOM 693 C C . ASN A 1 83 ? 35.442 -11.250 -5.094 1.00 20.10 83 ASN A C 1
ATOM 694 O O . ASN A 1 83 ? 36.411 -10.794 -5.692 1.00 21.44 83 ASN A O 1
ATOM 699 N N . THR A 1 84 ? 34.202 -10.832 -5.320 1.00 18.41 84 THR A N 1
ATOM 700 C CA . THR A 1 84 ? 33.931 -9.788 -6.301 1.00 16.25 84 THR A CA 1
ATOM 701 C C . THR A 1 84 ? 33.010 -8.732 -5.707 1.00 15.14 84 THR A C 1
ATOM 702 O O . THR A 1 84 ? 31.899 -9.031 -5.257 1.00 14.27 84 THR A O 1
ATOM 706 N N . GLY A 1 85 ? 33.517 -7.503 -5.673 1.00 15.48 85 GLY A N 1
ATOM 707 C CA . GLY A 1 85 ? 32.780 -6.372 -5.130 1.00 14.96 85 GLY A CA 1
ATOM 708 C C . GLY A 1 85 ? 33.714 -5.177 -5.060 1.00 16.15 85 GLY A C 1
ATOM 709 O O . GLY A 1 85 ? 34.479 -4.942 -5.995 1.00 17.37 85 GLY A O 1
ATOM 710 N N . HIS A 1 86 ? 33.699 -4.440 -3.953 1.00 16.79 86 HIS A N 1
ATOM 711 C CA . HIS A 1 86 ? 34.581 -3.276 -3.827 1.00 16.47 86 HIS A CA 1
ATOM 712 C C . HIS A 1 86 ? 35.029 -2.969 -2.400 1.00 15.38 86 HIS A C 1
ATOM 713 O O . HIS A 1 86 ? 34.459 -3.469 -1.420 1.00 13.12 86 HIS A O 1
ATOM 720 N N . ILE A 1 87 ? 36.059 -2.135 -2.307 1.00 15.48 87 ILE A N 1
ATOM 721 C CA . ILE A 1 87 ? 36.591 -1.690 -1.027 1.00 15.97 87 ILE A CA 1
ATOM 722 C C . ILE A 1 87 ? 36.376 -0.191 -0.979 1.00 12.09 87 ILE A C 1
ATOM 723 O O . ILE A 1 87 ? 36.722 0.506 -1.923 1.00 12.02 87 ILE A O 1
ATOM 728 N N . TYR A 1 88 ? 35.772 0.298 0.100 1.00 14.17 88 TYR A N 1
ATOM 729 C CA . TYR A 1 88 ? 35.569 1.734 0.273 1.00 10.16 88 TYR A CA 1
ATOM 730 C C . TYR A 1 88 ? 36.473 2.184 1.405 1.00 11.68 88 TYR A C 1
ATOM 731 O O . TYR A 1 88 ? 36.498 1.549 2.456 1.00 12.65 88 TYR A O 1
ATOM 740 N N . PHE A 1 89 ? 37.236 3.250 1.190 1.00 11.95 89 PHE A N 1
ATOM 741 C CA . PHE A 1 89 ? 38.086 3.786 2.256 1.00 12.43 89 PHE A CA 1
ATOM 742 C C . PHE A 1 89 ? 38.177 5.315 2.263 1.00 15.01 89 PHE A C 1
ATOM 743 O O . PHE A 1 89 ? 38.130 5.970 1.211 1.00 9.80 89 PHE A O 1
ATOM 751 N N . GLN A 1 90 ? 38.251 5.877 3.467 1.00 12.17 90 GLN A N 1
ATOM 752 C CA . GLN A 1 90 ? 38.327 7.325 3.628 1.00 12.43 90 GLN A CA 1
ATOM 753 C C . GLN A 1 90 ? 39.233 7.756 4.784 1.00 15.14 90 GLN A C 1
ATOM 754 O O . GLN A 1 90 ? 39.535 6.976 5.696 1.00 14.56 90 GLN A O 1
ATOM 760 N N . VAL A 1 91 ? 39.637 9.021 4.739 1.00 14.22 91 VAL A N 1
ATOM 761 C CA . VAL A 1 91 ? 40.486 9.606 5.764 1.00 14.47 91 VAL A CA 1
ATOM 762 C C . VAL A 1 91 ? 40.021 11.053 5.993 1.00 15.40 91 VAL A C 1
ATOM 763 O O . VAL A 1 91 ? 39.764 11.790 5.036 1.00 15.53 91 VAL A O 1
ATOM 767 N N . THR A 1 92 ? 39.771 11.400 7.255 1.00 10.53 92 THR A N 1
ATOM 768 C CA . THR A 1 92 ? 39.345 12.753 7.617 1.00 10.34 92 THR A CA 1
ATOM 769 C C . THR A 1 92 ? 40.514 13.439 8.325 1.00 11.26 92 THR A C 1
ATOM 770 O O . THR A 1 92 ? 41.501 12.784 8.662 1.00 12.42 92 THR A O 1
ATOM 774 N N . ARG A 1 93 ? 40.407 14.741 8.571 1.00 7.79 93 ARG A N 1
ATOM 775 C CA . ARG A 1 93 ? 41.486 15.450 9.256 1.00 9.30 93 ARG A CA 1
ATOM 776 C C . ARG A 1 93 ? 41.640 15.014 10.720 1.00 11.01 93 ARG A C 1
ATOM 777 O O . ARG A 1 93 ? 42.696 15.215 11.318 1.00 11.11 93 ARG A O 1
ATOM 785 N N . GLY A 1 94 ? 40.595 14.408 11.286 1.00 12.60 94 GLY A N 1
ATOM 786 C CA . GLY A 1 94 ? 40.655 13.962 12.668 1.00 11.24 94 GLY A CA 1
ATOM 787 C C . GLY A 1 94 ? 39.635 14.593 13.602 1.00 12.77 94 GLY A C 1
ATOM 788 O O . GLY A 1 94 ? 38.832 15.438 13.199 1.00 10.46 94 GLY A O 1
ATOM 789 N N . THR A 1 95 ? 39.686 14.185 14.868 1.00 13.33 95 THR A N 1
ATOM 790 C CA . THR A 1 95 ? 38.765 14.676 15.897 1.00 11.96 95 THR A CA 1
ATOM 791 C C . THR A 1 95 ? 39.389 15.747 16.784 1.00 13.35 95 THR A C 1
ATOM 792 O O . THR A 1 95 ? 40.487 15.562 17.313 1.00 12.53 95 THR A O 1
ATOM 796 N N . SER A 1 96 ? 38.682 16.863 16.9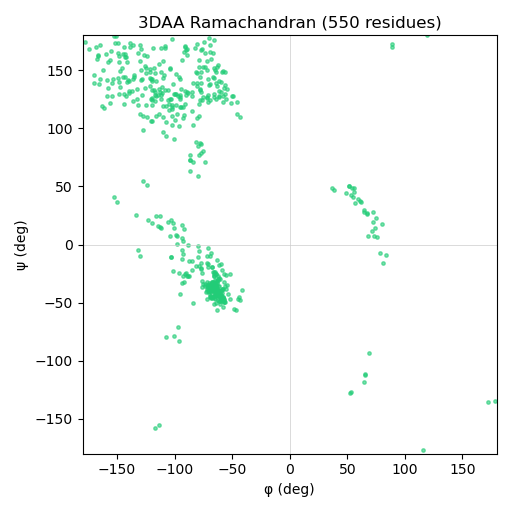43 1.00 15.67 96 SER A N 1
ATOM 797 C CA . SER A 1 96 ? 39.133 17.969 17.790 1.00 16.62 96 SER A CA 1
ATOM 798 C C . SER A 1 96 ? 37.990 18.945 18.005 1.00 15.47 96 SER A C 1
ATOM 799 O O . SER A 1 96 ? 37.019 18.946 17.242 1.00 15.16 96 SER A O 1
ATOM 802 N N . PRO A 1 97 ? 38.073 19.774 19.062 1.00 15.09 97 PRO A N 1
ATOM 803 C CA . PRO A 1 97 ? 37.014 20.755 19.344 1.00 14.81 97 PRO A CA 1
ATOM 804 C C . PRO A 1 97 ? 36.663 21.565 18.088 1.00 14.40 97 PRO A C 1
ATOM 805 O O . PRO A 1 97 ? 37.542 22.105 17.415 1.00 16.42 97 PRO A O 1
ATOM 809 N N . ARG A 1 98 ? 35.371 21.606 17.769 1.00 13.73 98 ARG A N 1
ATOM 810 C CA . ARG A 1 98 ? 34.869 22.286 16.581 1.00 13.56 98 ARG A CA 1
ATOM 811 C C . ARG A 1 98 ? 35.311 23.724 16.348 1.00 14.70 98 ARG A C 1
ATOM 812 O O . ARG A 1 98 ? 35.044 24.620 17.156 1.00 12.98 98 ARG A O 1
ATOM 820 N N . ALA A 1 99 ? 35.942 23.924 15.193 1.00 13.31 99 ALA A N 1
ATOM 821 C CA . ALA A 1 99 ? 36.422 25.228 14.727 1.00 13.26 99 ALA A CA 1
ATOM 822 C C . ALA A 1 99 ? 36.740 25.039 13.243 1.00 13.30 99 ALA A C 1
ATOM 823 O O . ALA A 1 99 ? 37.295 24.007 12.860 1.00 13.87 99 ALA A O 1
ATOM 825 N N . HIS A 1 100 ? 36.386 26.014 12.409 1.00 11.23 100 HIS A N 1
ATOM 826 C CA . HIS A 1 100 ? 36.626 25.904 10.967 1.00 9.31 100 HIS A CA 1
ATOM 827 C C . HIS A 1 100 ? 38.091 25.680 10.550 1.00 12.26 100 HIS A C 1
ATOM 828 O O . HIS A 1 100 ? 38.389 24.791 9.737 1.00 13.18 100 HIS A O 1
ATOM 835 N N . GLN A 1 101 ? 39.008 26.458 11.116 1.00 10.42 101 GLN A N 1
ATOM 836 C CA . GLN A 1 101 ? 40.420 26.325 10.760 1.00 11.54 101 GLN A CA 1
ATOM 837 C C . GLN A 1 101 ? 41.032 24.995 11.199 1.00 11.73 101 GLN A C 1
ATOM 838 O O . GLN A 1 101 ? 40.440 24.259 11.997 1.00 9.76 101 GLN A O 1
ATOM 844 N N . PHE A 1 102 ? 42.203 24.685 10.644 1.00 13.34 102 PHE A N 1
ATOM 845 C CA . PHE A 1 102 ? 42.939 23.458 10.962 1.00 13.83 102 PHE A CA 1
ATOM 846 C C . PHE A 1 102 ? 43.277 23.430 12.459 1.00 17.21 102 PHE A C 1
ATOM 847 O O . PHE A 1 102 ? 43.591 24.465 13.042 1.00 15.27 102 PHE A O 1
ATOM 855 N N . PRO A 1 103 ? 43.172 22.256 13.114 1.00 20.66 103 PRO A N 1
ATOM 856 C CA . PRO A 1 103 ? 43.498 22.187 14.543 1.00 25.51 103 PRO A CA 1
ATOM 857 C C . PRO A 1 103 ? 44.917 22.710 14.799 1.00 32.76 103 PRO A C 1
ATOM 858 O O . PRO A 1 103 ? 45.879 22.255 14.166 1.00 30.43 103 PRO A O 1
ATOM 862 N N . GLU A 1 104 ? 45.018 23.688 15.704 1.00 39.46 104 GLU A N 1
ATOM 863 C CA . GLU A 1 104 ? 46.283 24.340 16.069 1.00 47.05 104 GLU A CA 1
ATOM 864 C C . GLU A 1 104 ? 47.436 23.363 16.276 1.00 47.78 104 GLU A C 1
ATOM 865 O O . GLU A 1 104 ? 48.549 23.586 15.792 1.00 47.79 104 GLU A O 1
ATOM 871 N N . ASN A 1 105 ? 47.162 22.283 16.995 1.00 48.71 105 ASN A N 1
ATOM 872 C CA . ASN A 1 105 ? 48.165 21.258 17.227 1.00 50.99 105 ASN A CA 1
ATOM 873 C C . ASN A 1 105 ? 47.736 20.040 16.424 1.00 49.76 105 ASN A C 1
ATOM 874 O O . ASN A 1 105 ? 46.640 19.518 16.613 1.00 52.38 105 ASN A O 1
ATOM 879 N N . THR A 1 106 ? 48.590 19.631 15.494 1.00 47.77 106 THR A N 1
ATOM 880 C CA . THR A 1 106 ? 48.330 18.495 14.609 1.00 47.94 106 THR A CA 1
ATOM 881 C C . THR A 1 106 ? 47.726 17.239 15.268 1.00 44.05 106 THR A C 1
ATOM 882 O O . THR A 1 106 ? 48.394 16.544 16.046 1.00 47.40 106 THR A O 1
ATOM 886 N N . VAL A 1 107 ? 46.453 16.974 14.960 1.00 36.72 107 VAL A N 1
ATOM 887 C CA . VAL A 1 107 ? 45.742 15.802 15.480 1.00 28.64 107 VAL A CA 1
ATOM 888 C C . VAL A 1 107 ? 45.910 14.652 14.485 1.00 26.57 107 VAL A C 1
ATOM 889 O O . VAL A 1 107 ? 46.297 14.873 13.337 1.00 22.72 107 VAL A O 1
ATOM 893 N N . LYS A 1 108 ? 45.599 13.432 14.913 1.00 22.32 108 LYS A N 1
ATOM 894 C CA . LYS A 1 108 ? 45.749 12.272 14.042 1.00 21.79 108 LYS A CA 1
ATOM 895 C C . LYS A 1 108 ? 44.530 12.043 13.137 1.00 17.72 108 LYS A C 1
ATOM 896 O O . LYS A 1 108 ? 43.392 12.012 13.617 1.00 17.36 108 LYS A O 1
ATOM 902 N N . PRO A 1 109 ? 44.751 11.919 11.810 1.00 14.22 109 PRO A N 1
ATOM 903 C CA . PRO A 1 109 ? 43.676 11.689 10.832 1.00 10.78 109 PRO A CA 1
ATOM 904 C C . PRO A 1 109 ? 42.985 10.341 11.055 1.00 10.57 109 PRO A C 1
ATOM 905 O O . PRO A 1 109 ? 43.644 9.346 11.355 1.00 15.14 109 PRO A O 1
ATOM 909 N N . VAL A 1 110 ? 41.660 10.318 10.931 1.00 6.89 110 VAL A N 1
ATOM 910 C CA . VAL A 1 110 ? 40.896 9.092 11.114 1.00 7.45 110 VAL A CA 1
ATOM 911 C C . VAL A 1 110 ? 40.717 8.329 9.800 1.00 9.92 110 VAL A C 1
ATOM 912 O O . VAL A 1 110 ? 40.331 8.902 8.779 1.00 11.55 110 VAL A O 1
ATOM 916 N N . ILE A 1 111 ? 40.990 7.027 9.836 1.00 7.23 111 ILE A N 1
ATOM 917 C CA . ILE A 1 111 ? 40.883 6.189 8.648 1.00 9.95 111 ILE A CA 1
ATOM 918 C C . ILE A 1 111 ? 39.847 5.084 8.801 1.00 11.37 111 ILE A C 1
ATOM 919 O O . ILE A 1 111 ? 39.772 4.437 9.838 1.00 10.26 111 ILE A O 1
ATOM 924 N N . ILE A 1 112 ? 39.003 4.934 7.784 1.00 10.60 112 ILE A N 1
ATOM 925 C CA . ILE A 1 112 ? 37.967 3.905 7.761 1.00 11.18 112 ILE A CA 1
ATOM 926 C C . ILE A 1 112 ? 38.004 3.193 6.409 1.00 14.06 112 ILE A C 1
ATOM 927 O O . ILE A 1 112 ? 38.073 3.835 5.361 1.00 17.42 112 ILE A O 1
ATOM 932 N N . GLY A 1 113 ? 37.961 1.866 6.441 1.00 12.51 113 GLY A N 1
ATOM 933 C CA . GLY A 1 113 ? 37.963 1.094 5.217 1.00 9.69 113 GLY A CA 1
ATOM 934 C C . GLY A 1 113 ? 37.173 -0.186 5.405 1.00 13.12 113 GLY A C 1
ATOM 935 O O . GLY A 1 113 ? 37.362 -0.891 6.395 1.00 13.47 113 GLY A O 1
ATOM 936 N N . TYR A 1 114 ? 36.249 -0.469 4.495 1.00 12.23 114 TYR A N 1
ATOM 937 C CA . TYR A 1 114 ? 35.458 -1.699 4.587 1.00 13.04 114 TYR A CA 1
ATOM 938 C C . TYR A 1 114 ? 35.164 -2.290 3.208 1.00 12.91 114 TYR A C 1
ATOM 939 O O . TYR A 1 114 ? 35.445 -1.661 2.189 1.00 15.51 114 TYR A O 1
ATOM 948 N N . THR A 1 115 ? 34.626 -3.504 3.175 1.00 13.33 115 THR A N 1
ATOM 949 C CA . THR A 1 115 ? 34.346 -4.175 1.907 1.00 16.28 115 THR A CA 1
ATOM 950 C C . THR A 1 115 ? 32.872 -4.493 1.674 1.00 17.53 115 THR A C 1
ATOM 951 O O . THR A 1 115 ? 32.053 -4.419 2.592 1.00 18.95 115 THR A O 1
ATOM 955 N N . LYS A 1 116 ? 32.557 -4.891 0.444 1.00 16.06 116 LYS A N 1
ATOM 956 C CA . LYS A 1 116 ? 31.195 -5.235 0.073 1.00 19.22 116 LYS A CA 1
ATOM 957 C C . LYS A 1 116 ? 31.129 -6.124 -1.170 1.00 20.87 116 LYS A C 1
ATOM 958 O O . LYS A 1 116 ? 31.719 -5.802 -2.202 1.00 20.55 116 LYS A O 1
ATOM 964 N N . GLU A 1 117 ? 30.415 -7.244 -1.059 1.00 21.78 117 GLU A N 1
ATOM 965 C CA . GLU A 1 117 ? 30.234 -8.157 -2.186 1.00 23.26 117 GLU A CA 1
ATOM 966 C C . GLU A 1 117 ? 29.226 -7.502 -3.122 1.00 21.66 117 GLU A C 1
ATOM 967 O O . GLU A 1 117 ? 28.145 -7.094 -2.699 1.00 23.37 117 GLU A O 1
ATOM 973 N N . ASN A 1 118 ? 29.597 -7.384 -4.390 1.00 21.69 118 ASN A N 1
ATOM 974 C CA . ASN A 1 118 ? 28.742 -6.765 -5.389 1.00 20.24 118 ASN A CA 1
ATOM 975 C C . ASN A 1 118 ? 29.280 -7.173 -6.766 1.00 19.12 118 ASN A C 1
ATOM 976 O O . ASN A 1 118 ? 30.442 -6.913 -7.087 1.00 20.31 118 ASN A O 1
ATOM 981 N N . PRO A 1 119 ? 28.463 -7.876 -7.571 1.00 18.91 119 PRO A N 1
ATOM 982 C CA . PRO A 1 119 ? 28.872 -8.318 -8.915 1.00 18.36 119 PRO A CA 1
ATOM 983 C C . PRO A 1 119 ? 29.033 -7.162 -9.920 1.00 17.50 119 PRO A C 1
ATOM 984 O O . PRO A 1 119 ? 28.703 -6.012 -9.620 1.00 16.24 119 PRO A O 1
ATOM 988 N N . ARG A 1 120 ? 29.565 -7.471 -11.102 1.00 17.21 120 ARG A N 1
ATOM 989 C CA . ARG A 1 120 ? 29.737 -6.469 -12.156 1.00 18.70 120 ARG A CA 1
ATOM 990 C C . ARG A 1 120 ? 28.360 -6.120 -12.719 1.00 17.34 120 ARG A C 1
ATOM 991 O O . ARG A 1 120 ? 27.452 -6.950 -12.706 1.00 20.79 120 ARG A O 1
ATOM 999 N N . PRO A 1 121 ? 28.179 -4.881 -13.210 1.00 19.73 121 PRO A N 1
ATOM 1000 C CA . PRO A 1 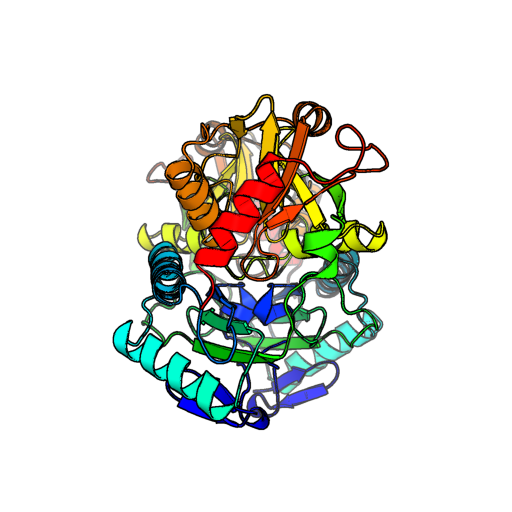121 ? 26.886 -4.454 -13.768 1.00 18.61 121 PRO A CA 1
ATOM 1001 C C . PRO A 1 121 ? 26.678 -4.965 -15.194 1.00 19.81 121 PRO A C 1
ATOM 1002 O O . PRO A 1 121 ? 26.451 -4.182 -16.115 1.00 17.14 121 PRO A O 1
ATOM 1006 N N . LEU A 1 122 ? 26.707 -6.287 -15.350 1.00 20.24 122 LEU A N 1
ATOM 1007 C CA . LEU A 1 122 ? 26.581 -6.942 -16.649 1.00 19.59 122 LEU A CA 1
ATOM 1008 C C . LEU A 1 122 ? 25.389 -6.547 -17.509 1.00 17.84 122 LEU A C 1
ATOM 1009 O O . LEU A 1 122 ? 25.555 -6.284 -18.699 1.00 17.55 122 LEU A O 1
ATOM 1014 N N . GLU A 1 123 ? 24.199 -6.496 -16.916 1.00 18.17 123 GLU A N 1
ATOM 1015 C CA . GLU A 1 123 ? 23.001 -6.104 -17.653 1.00 16.80 123 GLU A CA 1
ATOM 1016 C C . GLU A 1 123 ? 23.139 -4.683 -18.214 1.00 17.42 123 GLU A C 1
ATOM 1017 O O . GLU A 1 123 ? 22.773 -4.440 -19.360 1.00 18.55 123 GLU A O 1
ATOM 1023 N N . ASN A 1 124 ? 23.691 -3.762 -17.423 1.00 16.42 124 ASN A N 1
ATOM 1024 C CA . ASN A 1 124 ? 23.894 -2.375 -17.868 1.00 17.04 124 ASN A CA 1
ATOM 1025 C C . ASN A 1 124 ? 24.970 -2.277 -18.961 1.00 17.59 124 ASN A C 1
ATOM 1026 O O . ASN A 1 124 ? 24.850 -1.481 -19.898 1.00 16.44 124 ASN A O 1
ATOM 1031 N N . LEU A 1 125 ? 26.037 -3.061 -18.816 1.00 15.12 125 LEU A N 1
ATOM 1032 C CA . LEU A 1 125 ? 27.134 -3.057 -19.778 1.00 17.18 125 LEU A CA 1
ATOM 1033 C C . LEU A 1 125 ? 26.677 -3.559 -21.149 1.00 18.26 125 LEU A C 1
ATOM 1034 O O . LEU A 1 125 ? 27.166 -3.122 -22.195 1.00 17.22 125 LEU A O 1
ATOM 1039 N N . GLU A 1 126 ? 25.728 -4.483 -21.122 1.00 18.23 126 GLU A N 1
ATOM 1040 C CA . GLU A 1 126 ? 25.180 -5.080 -22.331 1.00 20.22 126 GLU A CA 1
ATOM 1041 C C . GLU A 1 126 ? 24.068 -4.242 -22.970 1.00 19.99 126 GLU A C 1
ATOM 1042 O O . GLU A 1 126 ? 24.136 -3.905 -24.156 1.00 18.86 126 GLU A O 1
ATOM 1048 N N . LYS A 1 127 ? 23.090 -3.855 -22.155 1.00 17.99 127 LYS A N 1
ATOM 1049 C CA . LYS A 1 127 ? 21.918 -3.126 -22.619 1.00 20.98 127 LYS A CA 1
ATOM 1050 C C . LYS A 1 127 ? 21.953 -1.602 -22.660 1.00 19.59 127 LYS A C 1
ATOM 1051 O O . LYS A 1 127 ? 21.227 -0.996 -23.447 1.00 20.95 127 LYS A O 1
ATOM 1057 N N . GLY A 1 128 ? 22.763 -0.978 -21.810 1.00 18.40 128 GLY A N 1
ATOM 1058 C CA . GLY A 1 128 ? 22.791 0.477 -21.780 1.00 16.74 128 GLY A CA 1
ATOM 1059 C C . GLY A 1 128 ? 21.737 0.979 -20.804 1.00 17.61 128 GLY A C 1
ATOM 1060 O O . GLY A 1 128 ? 20.891 0.198 -20.358 1.00 13.75 128 GLY A O 1
ATOM 1061 N N . VAL A 1 129 ? 21.761 2.276 -20.487 1.00 16.44 129 VAL A N 1
ATOM 1062 C CA . VAL A 1 129 ? 20.814 2.855 -19.532 1.00 15.22 129 VAL A CA 1
ATOM 1063 C C . VAL A 1 129 ? 20.264 4.235 -19.931 1.00 14.66 129 VAL A C 1
ATOM 1064 O O . VAL A 1 129 ? 20.728 4.851 -20.891 1.00 17.02 129 VAL A O 1
ATOM 1068 N N . LYS A 1 130 ? 19.254 4.697 -19.193 1.00 14.35 130 LYS A N 1
ATOM 1069 C CA . LYS A 1 130 ? 18.646 6.009 -19.418 1.00 13.31 130 LYS A CA 1
ATOM 1070 C C . LYS A 1 130 ? 19.303 7.004 -18.460 1.00 17.50 130 LYS A C 1
ATOM 1071 O O . LYS A 1 130 ? 19.600 6.660 -17.309 1.00 19.11 130 LYS A O 1
ATOM 1077 N N . ALA A 1 131 ? 19.519 8.231 -18.927 1.00 12.17 131 ALA A N 1
ATOM 1078 C CA . ALA A 1 131 ? 20.130 9.272 -18.108 1.00 11.80 131 ALA A CA 1
ATOM 1079 C C . ALA A 1 131 ? 19.264 10.514 -18.189 1.00 12.19 131 ALA A C 1
ATOM 1080 O O . ALA A 1 131 ? 18.323 10.566 -18.985 1.00 13.77 131 ALA A O 1
ATOM 1082 N N . THR A 1 132 ? 19.580 11.507 -17.361 1.00 13.08 132 THR A N 1
ATOM 1083 C CA . THR A 1 132 ? 18.831 12.756 -17.318 1.00 11.05 132 THR A CA 1
ATOM 1084 C C . THR A 1 132 ? 19.769 13.924 -17.041 1.00 11.31 132 THR A C 1
ATOM 1085 O O . THR A 1 132 ? 20.739 13.777 -16.301 1.00 15.13 132 THR A O 1
ATOM 1089 N N . PHE A 1 133 ? 19.490 15.075 -17.649 1.00 10.73 133 PHE A N 1
ATOM 1090 C CA . PHE A 1 133 ? 20.308 16.272 -17.436 1.00 10.93 133 PHE A CA 1
ATOM 1091 C C . PHE A 1 133 ? 19.918 16.968 -16.137 1.00 10.64 133 PHE A C 1
ATOM 1092 O O . PHE A 1 133 ? 18.734 17.100 -15.824 1.00 11.91 133 PHE A O 1
ATOM 1100 N N . VAL A 1 134 ? 20.923 17.389 -15.376 1.00 9.83 134 VAL A N 1
ATOM 1101 C CA . VAL A 1 134 ? 20.702 18.067 -14.102 1.00 11.59 134 VAL A CA 1
ATOM 1102 C C . VAL A 1 134 ? 21.775 19.142 -13.926 1.00 14.03 134 VAL A C 1
ATOM 1103 O O . VAL A 1 134 ? 22.968 18.866 -14.086 1.00 14.50 134 VAL A O 1
ATOM 1107 N N . GLU A 1 135 ? 21.345 20.367 -13.614 1.00 14.87 135 GLU A N 1
ATOM 1108 C CA . GLU A 1 135 ? 22.271 21.489 -13.425 1.00 14.81 135 GLU A CA 1
ATOM 1109 C C . GLU A 1 135 ? 23.325 21.188 -12.350 1.00 12.22 135 GLU A C 1
ATOM 1110 O O . GLU A 1 135 ? 23.001 20.700 -11.269 1.00 11.92 135 GLU A O 1
ATOM 1116 N N . ASP A 1 136 ? 24.592 21.409 -12.697 1.00 11.62 136 ASP A N 1
ATOM 1117 C CA . ASP A 1 136 ? 25.715 21.175 -11.788 1.00 9.39 136 ASP A CA 1
ATOM 1118 C C . ASP A 1 136 ? 25.805 22.382 -10.859 1.00 10.49 136 ASP A C 1
ATOM 1119 O O . ASP A 1 136 ? 26.181 23.477 -11.274 1.00 8.65 136 ASP A O 1
ATOM 1124 N N . ILE A 1 137 ? 25.441 22.176 -9.601 1.00 11.02 137 ILE A N 1
ATOM 1125 C CA . ILE A 1 137 ? 25.453 23.248 -8.607 1.00 16.09 137 ILE A CA 1
ATOM 1126 C C . ILE A 1 137 ? 26.506 23.066 -7.510 1.00 12.48 137 ILE A C 1
ATOM 1127 O O . ILE A 1 137 ? 26.469 23.751 -6.494 1.00 14.33 137 ILE A O 1
ATOM 1132 N N . ARG A 1 138 ? 27.462 22.174 -7.750 1.00 14.11 138 ARG A N 1
ATOM 1133 C CA . ARG A 1 138 ? 28.521 21.860 -6.796 1.00 13.08 138 ARG A CA 1
ATOM 1134 C C . ARG A 1 138 ? 29.605 22.939 -6.687 1.00 13.02 138 ARG A C 1
ATOM 1135 O O . ARG A 1 138 ? 29.583 23.921 -7.433 1.00 14.78 138 ARG A O 1
ATOM 1143 N N . TRP A 1 139 ? 30.537 22.761 -5.745 1.00 12.57 139 TRP A N 1
ATOM 1144 C CA . TRP A 1 139 ? 31.631 23.721 -5.545 1.00 11.24 139 TRP A CA 1
ATOM 1145 C C . TRP A 1 139 ? 32.650 23.715 -6.683 1.00 10.64 139 TRP A C 1
ATOM 1146 O O . TRP A 1 139 ? 32.545 22.910 -7.615 1.00 12.57 139 TRP A O 1
ATOM 1157 N N . LEU A 1 140 ? 33.647 24.590 -6.592 1.00 9.80 140 LEU A N 1
ATOM 1158 C CA . LEU A 1 140 ? 34.653 24.712 -7.648 1.00 13.82 140 LEU A CA 1
ATOM 1159 C C . LEU A 1 140 ? 35.954 23.919 -7.540 1.00 10.98 140 LEU A C 1
ATOM 1160 O O . LEU A 1 140 ? 36.930 24.236 -8.221 1.00 13.69 140 LEU A O 1
ATOM 1165 N N . ARG A 1 141 ? 35.980 22.904 -6.684 1.00 12.15 141 ARG A N 1
ATOM 1166 C CA . ARG A 1 141 ? 37.164 22.058 -6.560 1.00 11.99 141 ARG A CA 1
ATOM 1167 C C . ARG A 1 141 ? 36.767 20.587 -6.716 1.00 12.32 141 ARG A C 1
ATOM 1168 O O . ARG A 1 141 ? 37.076 19.749 -5.865 1.00 7.93 141 ARG A O 1
ATOM 1176 N N . CYS A 1 142 ? 36.106 20.282 -7.835 1.00 13.88 142 CYS A N 1
ATOM 1177 C CA . CYS A 1 142 ? 35.661 18.922 -8.128 1.00 8.34 142 CYS A CA 1
ATOM 1178 C C . CYS A 1 142 ? 36.809 17.973 -8.475 1.00 7.49 142 CYS A C 1
ATOM 1179 O O . CYS A 1 142 ? 36.599 16.776 -8.674 1.00 9.62 142 CYS A O 1
ATOM 1182 N N . ASP A 1 143 ? 38.026 18.507 -8.518 1.00 8.48 143 ASP A N 1
ATOM 1183 C CA . ASP A 1 143 ? 39.223 17.705 -8.772 1.00 8.46 143 ASP A CA 1
ATOM 1184 C C . ASP A 1 143 ? 39.656 16.944 -7.499 1.00 13.21 143 ASP A C 1
ATOM 1185 O O . ASP A 1 143 ? 40.422 15.978 -7.574 1.00 11.32 143 ASP A O 1
ATOM 1190 N N . ILE A 1 144 ? 39.169 17.403 -6.340 1.00 11.25 144 ILE A N 1
ATOM 1191 C CA . ILE A 1 144 ? 39.439 16.783 -5.040 1.00 9.53 144 ILE A CA 1
ATOM 1192 C C . ILE A 1 144 ? 38.267 15.841 -4.759 1.00 9.02 144 ILE A C 1
ATOM 1193 O O . ILE A 1 144 ? 37.106 16.261 -4.828 1.00 7.63 144 ILE A O 1
ATOM 1198 N N . LYS A 1 145 ? 38.566 14.572 -4.467 1.00 10.29 145 LYS A N 1
ATOM 1199 C CA . LYS A 1 145 ? 37.529 13.572 -4.172 1.00 8.34 145 LYS A CA 1
ATOM 1200 C C . LYS A 1 145 ? 37.207 13.645 -2.677 1.00 9.25 145 LYS A C 1
ATOM 1201 O O . LYS A 1 145 ? 37.594 12.770 -1.895 1.00 7.83 145 LYS A O 1
ATOM 1207 N N . SER A 1 146 ? 36.513 14.713 -2.293 1.00 11.15 146 SER A N 1
ATOM 1208 C CA . SER A 1 146 ? 36.151 14.960 -0.900 1.00 12.89 146 SER A CA 1
ATOM 1209 C C . SER A 1 146 ? 34.801 14.385 -0.465 1.00 11.85 146 SER A C 1
ATOM 1210 O O . SER A 1 146 ? 34.005 13.941 -1.289 1.00 9.71 146 SER A O 1
ATOM 1213 N N . LEU A 1 147 ? 34.556 14.435 0.845 1.00 10.40 147 LEU A N 1
ATOM 1214 C CA . LEU A 1 147 ? 33.316 13.953 1.451 1.00 11.09 147 LEU A CA 1
ATOM 1215 C C . LEU A 1 147 ? 32.144 14.930 1.305 1.00 10.21 147 LEU A C 1
ATOM 1216 O O . LEU A 1 147 ? 31.028 14.614 1.726 1.00 10.23 147 LEU A O 1
ATOM 1221 N N . ASN A 1 148 ? 32.403 16.124 0.760 1.00 10.18 148 ASN A N 1
ATOM 1222 C CA . ASN A 1 148 ? 31.346 17.117 0.520 1.00 11.15 148 ASN A CA 1
ATOM 1223 C C . ASN A 1 148 ? 30.629 16.614 -0.735 1.00 11.28 148 ASN A C 1
ATOM 1224 O O . ASN A 1 148 ? 30.947 17.032 -1.847 1.00 10.87 148 ASN A O 1
ATOM 1229 N N . LEU A 1 149 ? 29.647 15.737 -0.545 1.00 9.79 149 LEU A N 1
ATOM 1230 C CA . LEU A 1 149 ? 28.924 15.134 -1.657 1.00 10.47 149 LEU A CA 1
ATOM 1231 C C . LEU A 1 149 ? 27.415 15.401 -1.709 1.00 12.55 149 LEU A C 1
ATOM 1232 O O . LEU A 1 149 ? 26.682 14.692 -2.418 1.00 12.75 149 LEU A O 1
ATOM 1237 N N . LEU A 1 150 ? 26.954 16.427 -0.997 1.00 11.11 150 LEU A N 1
ATOM 1238 C CA . LEU A 1 150 ? 25.527 16.748 -0.960 1.00 10.19 150 LEU A CA 1
ATOM 1239 C C . LEU A 1 150 ? 24.928 17.055 -2.334 1.00 11.11 150 LEU A C 1
ATOM 1240 O O . LEU A 1 150 ? 23.796 16.649 -2.625 1.00 9.42 150 LEU A O 1
ATOM 1245 N N . GLY A 1 151 ? 25.696 17.741 -3.179 1.00 11.22 151 GLY A N 1
ATOM 1246 C CA . GLY A 1 151 ? 25.229 18.057 -4.519 1.00 8.77 151 GLY A CA 1
ATOM 1247 C C . GLY A 1 151 ? 24.957 16.787 -5.305 1.00 9.25 151 GLY A C 1
ATOM 1248 O O . GLY A 1 151 ? 23.884 16.646 -5.891 1.00 9.12 151 GLY A O 1
ATOM 1249 N N . ALA A 1 152 ? 25.911 15.852 -5.288 1.00 10.33 152 ALA A N 1
ATOM 1250 C CA . ALA A 1 152 ? 25.776 14.576 -5.996 1.00 10.31 152 ALA A CA 1
ATOM 1251 C C . ALA A 1 152 ? 24.640 13.688 -5.453 1.00 14.21 152 ALA A C 1
ATOM 1252 O O . ALA A 1 152 ? 24.044 12.906 -6.197 1.00 12.17 152 ALA A O 1
ATOM 1254 N N . VAL A 1 153 ? 24.369 13.795 -4.154 1.00 12.44 153 VAL A N 1
ATOM 1255 C CA . VAL A 1 153 ? 23.290 13.050 -3.505 1.00 12.93 153 VAL A CA 1
ATOM 1256 C C . VAL A 1 153 ? 21.949 13.496 -4.105 1.00 12.00 153 VAL A C 1
ATOM 1257 O O . VAL A 1 153 ? 21.191 12.681 -4.626 1.00 13.81 153 VAL A O 1
ATOM 1261 N N . LEU A 1 154 ? 21.676 14.798 -4.035 1.00 12.51 154 LEU A N 1
ATOM 1262 C CA . LEU A 1 154 ? 20.442 15.373 -4.571 1.00 12.78 154 LEU A CA 1
ATOM 1263 C C . LEU A 1 154 ? 20.277 15.076 -6.064 1.00 12.70 154 LEU A C 1
ATOM 1264 O O . LEU A 1 154 ? 19.165 14.802 -6.520 1.00 7.80 154 LEU A O 1
ATOM 1269 N N . ALA A 1 155 ? 21.385 15.107 -6.812 1.00 11.54 155 ALA A N 1
ATOM 1270 C CA . ALA A 1 155 ? 21.356 14.821 -8.255 1.00 9.35 155 ALA A CA 1
ATOM 1271 C C . ALA A 1 155 ? 21.029 13.352 -8.538 1.00 11.12 155 ALA A C 1
ATOM 1272 O O . ALA A 1 155 ? 20.185 13.057 -9.390 1.00 12.17 155 ALA A O 1
ATOM 1274 N N . LYS A 1 156 ? 21.685 12.438 -7.819 1.00 8.88 156 LYS A N 1
ATOM 1275 C CA . LYS A 1 156 ? 21.439 11.011 -7.995 1.00 7.46 156 LYS A CA 1
ATOM 1276 C C . LYS A 1 156 ? 19.983 10.691 -7.683 1.00 11.64 156 LYS A C 1
ATOM 1277 O O . LYS A 1 156 ? 19.330 9.945 -8.414 1.00 7.92 156 LYS A O 1
ATOM 1283 N N . GLN A 1 157 ? 19.479 11.267 -6.596 1.00 11.55 157 GLN A N 1
ATOM 1284 C CA . GLN A 1 157 ? 18.096 11.060 -6.186 1.00 13.16 157 GLN A CA 1
ATOM 1285 C C . GLN A 1 157 ? 17.120 11.491 -7.272 1.00 11.49 157 GLN A C 1
ATOM 1286 O O . GLN A 1 157 ? 16.118 10.817 -7.515 1.00 14.66 157 GLN A O 1
ATOM 1292 N N . GLU A 1 158 ? 17.395 12.626 -7.908 1.00 10.85 158 GLU A N 1
ATOM 1293 C CA . GLU A 1 158 ? 16.526 13.120 -8.972 1.00 11.30 158 GLU A CA 1
ATOM 1294 C C . GLU A 1 158 ? 16.456 12.098 -10.111 1.00 11.96 158 GLU A C 1
ATOM 1295 O O . GLU A 1 158 ? 15.368 11.727 -10.554 1.00 13.80 158 GLU A O 1
ATOM 1301 N N . ALA A 1 159 ? 17.623 11.621 -10.537 1.00 8.68 159 ALA A N 1
ATOM 1302 C CA . ALA A 1 159 ? 17.742 10.624 -11.596 1.00 9.78 159 ALA A CA 1
ATOM 1303 C C . ALA A 1 159 ? 16.978 9.345 -11.263 1.00 11.64 159 ALA A C 1
ATOM 1304 O O . ALA A 1 159 ? 16.303 8.791 -12.127 1.00 10.86 159 ALA A O 1
ATOM 1306 N N . HIS A 1 160 ? 17.118 8.851 -10.031 1.00 8.20 160 HIS A N 1
ATOM 1307 C CA . HIS A 1 160 ? 16.416 7.638 -9.622 1.00 11.12 160 HIS A CA 1
ATOM 1308 C C . HIS A 1 160 ? 14.913 7.819 -9.592 1.00 14.43 160 HIS A C 1
ATOM 1309 O O . HIS A 1 160 ? 14.165 6.895 -9.904 1.00 18.95 160 HIS A O 1
ATOM 1316 N N . GLU A 1 161 ? 14.471 9.011 -9.213 1.00 13.50 161 GLU A N 1
ATOM 1317 C CA . GLU A 1 161 ? 13.049 9.311 -9.165 1.00 16.51 161 GLU A CA 1
ATOM 1318 C C . GLU A 1 161 ? 12.442 9.303 -10.568 1.00 17.98 161 GLU A C 1
ATOM 1319 O O . GLU A 1 161 ? 11.233 9.136 -10.724 1.00 15.05 161 GLU A O 1
ATOM 1325 N N . LYS A 1 162 ? 13.285 9.516 -11.579 1.00 20.16 162 LYS A N 1
ATOM 1326 C CA . LYS A 1 162 ? 12.851 9.517 -12.979 1.00 20.95 162 LYS A CA 1
ATOM 1327 C C . LYS A 1 162 ? 13.150 8.177 -13.651 1.00 19.00 162 LYS A C 1
ATOM 1328 O O . LYS A 1 162 ? 13.011 8.047 -14.861 1.00 18.66 162 LYS A O 1
ATOM 1334 N N . GLY A 1 163 ? 13.575 7.189 -12.870 1.00 17.87 163 GLY A N 1
ATOM 1335 C CA . GLY A 1 163 ? 13.897 5.888 -13.432 1.00 18.02 163 GLY A CA 1
ATOM 1336 C C . GLY A 1 163 ? 15.185 5.883 -14.246 1.00 18.15 163 GLY A C 1
ATOM 1337 O O . GLY A 1 163 ? 15.403 4.990 -15.063 1.00 16.73 163 GLY A O 1
ATOM 1338 N N . CYS A 1 164 ? 16.035 6.885 -14.034 1.00 17.46 164 CYS A N 1
ATOM 1339 C CA . CYS A 1 164 ? 17.310 6.987 -14.747 1.00 17.62 164 CYS A CA 1
ATOM 1340 C C . CYS A 1 164 ? 18.453 6.451 -13.885 1.00 18.35 164 CYS A C 1
ATOM 1341 O O . CYS A 1 164 ? 18.434 6.579 -12.657 1.00 18.46 164 CYS A O 1
ATOM 1344 N N . TYR A 1 165 ? 19.450 5.852 -14.529 1.00 14.03 165 TYR A N 1
ATOM 1345 C CA . TYR A 1 165 ? 20.586 5.296 -13.808 1.00 15.02 165 TYR A CA 1
ATOM 1346 C C . TYR A 1 165 ? 21.561 6.380 -13.340 1.00 16.51 165 TYR A C 1
ATOM 1347 O O . TYR A 1 165 ? 22.175 6.259 -12.279 1.00 15.08 165 TYR A O 1
ATOM 1356 N N . GLU A 1 166 ? 21.664 7.458 -14.109 1.00 15.71 166 GLU A N 1
ATOM 1357 C CA . GLU A 1 166 ? 22.600 8.519 -13.779 1.00 15.64 166 GLU A CA 1
ATOM 1358 C C . GLU A 1 166 ? 22.129 9.924 -14.145 1.00 14.65 166 GLU A C 1
ATOM 1359 O O . GLU A 1 166 ? 21.324 10.123 -15.066 1.00 11.06 166 GLU A O 1
ATOM 1365 N N . ALA A 1 167 ? 22.626 10.896 -13.386 1.00 14.74 167 ALA A N 1
ATOM 1366 C CA . ALA A 1 167 ? 22.324 12.295 -13.637 1.00 14.39 167 ALA A CA 1
ATOM 1367 C C . ALA A 1 167 ? 23.550 12.901 -14.327 1.00 12.34 167 ALA A C 1
ATOM 1368 O O . ALA A 1 167 ? 24.664 12.841 -13.805 1.00 10.19 167 ALA A O 1
ATOM 1370 N N . ILE A 1 168 ? 23.357 13.410 -15.539 1.00 14.69 168 ILE A N 1
ATOM 1371 C CA . ILE A 1 168 ? 24.446 14.033 -16.278 1.00 11.88 168 ILE A CA 1
ATOM 1372 C C . ILE A 1 168 ? 24.441 15.528 -15.956 1.00 9.71 168 ILE A C 1
ATOM 1373 O O . ILE A 1 168 ? 23.517 16.263 -16.321 1.00 10.48 168 ILE A O 1
ATOM 1378 N N . LEU A 1 169 ? 25.471 15.956 -15.232 1.00 9.88 169 LEU A N 1
ATOM 1379 C CA . LEU A 1 169 ? 25.595 17.339 -14.794 1.00 9.91 169 LEU A CA 1
ATOM 1380 C C . LEU A 1 169 ? 26.137 18.302 -15.840 1.00 10.60 169 LEU A C 1
ATOM 1381 O O . LEU A 1 169 ? 26.939 17.926 -16.698 1.00 10.42 169 LEU A O 1
ATOM 1386 N N . HIS A 1 170 ? 25.662 19.544 -15.774 1.00 11.48 170 HIS A N 1
ATOM 1387 C CA . HIS A 1 170 ? 26.092 20.582 -16.700 1.00 12.95 170 HIS A CA 1
ATOM 1388 C C . HIS A 1 170 ? 26.079 21.971 -16.062 1.00 15.24 170 HIS A C 1
ATOM 1389 O O . HIS A 1 170 ? 25.186 22.312 -15.279 1.00 15.13 170 HIS A O 1
ATOM 1396 N N . ARG A 1 171 ? 27.112 22.741 -16.391 1.00 17.12 171 ARG A N 1
ATOM 1397 C CA . ARG A 1 171 ? 27.283 24.105 -15.923 1.00 17.07 171 ARG A CA 1
ATOM 1398 C C . ARG A 1 171 ? 26.882 25.002 -17.074 1.00 19.40 171 ARG A C 1
ATOM 1399 O O . ARG A 1 171 ? 27.624 25.141 -18.053 1.00 15.66 171 ARG A O 1
ATOM 1407 N N . ASN A 1 172 ? 25.684 25.567 -16.971 1.00 24.70 172 ASN A N 1
ATOM 1408 C CA . ASN A 1 172 ? 25.162 26.476 -17.983 1.00 31.39 172 ASN A CA 1
ATOM 1409 C C . ASN A 1 172 ? 25.158 25.845 -19.375 1.00 30.09 172 ASN A C 1
ATOM 1410 O O . ASN A 1 172 ? 25.646 26.437 -20.346 1.00 30.06 172 ASN A O 1
ATOM 1415 N N . ASN A 1 173 ? 24.629 24.623 -19.442 1.00 27.52 173 ASN A N 1
ATOM 1416 C CA . ASN A 1 173 ? 24.506 23.851 -20.674 1.00 26.13 173 ASN A CA 1
ATOM 1417 C C .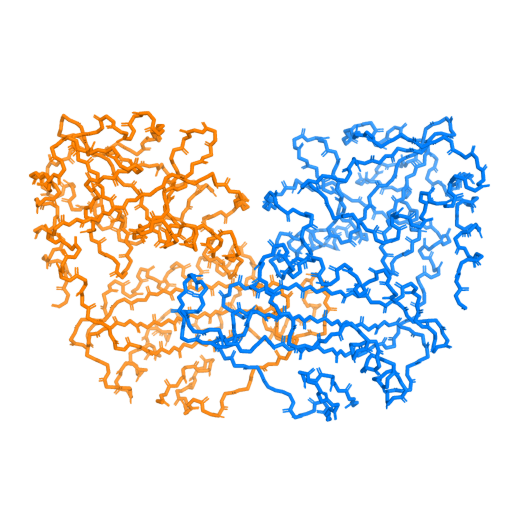 ASN A 1 173 ? 25.759 23.073 -21.093 1.00 18.89 173 ASN A C 1
ATO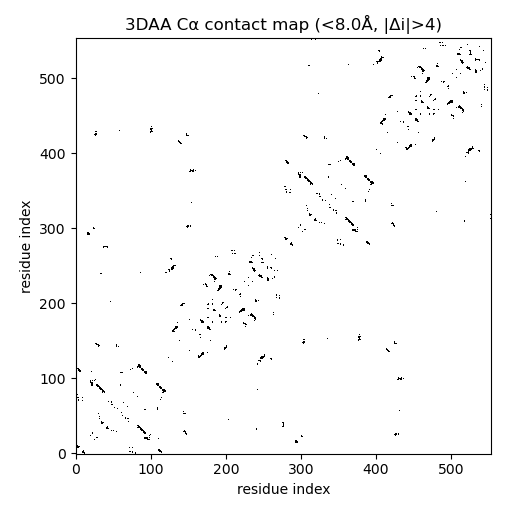M 1418 O O . ASN A 1 173 ? 25.697 22.282 -22.037 1.00 15.60 173 ASN A O 1
ATOM 1423 N N . THR A 1 174 ? 26.889 23.299 -20.423 1.00 15.10 174 THR A N 1
ATOM 1424 C CA . THR A 1 174 ? 28.132 22.579 -20.741 1.00 12.20 174 THR A CA 1
ATOM 1425 C C . THR A 1 174 ? 28.263 21.336 -19.868 1.00 10.58 174 THR A C 1
ATOM 1426 O O . THR A 1 174 ? 28.308 21.431 -18.647 1.00 10.56 174 THR A O 1
ATOM 1430 N N . VAL A 1 175 ? 28.299 20.169 -20.499 1.00 11.73 175 VAL A N 1
ATOM 1431 C CA . VAL A 1 175 ? 28.413 18.912 -19.769 1.00 9.69 175 VAL A CA 1
ATOM 1432 C C . VAL A 1 175 ? 29.760 18.802 -19.057 1.00 9.72 175 VAL A C 1
ATOM 1433 O O . VAL A 1 175 ? 30.806 19.080 -19.646 1.00 9.80 175 VAL A O 1
ATOM 1437 N N . THR A 1 176 ? 29.722 18.479 -17.763 1.00 11.36 176 THR A N 1
ATOM 1438 C CA . THR A 1 176 ? 30.948 18.321 -16.977 1.00 8.18 176 THR A CA 1
ATOM 1439 C C . THR A 1 176 ? 31.180 16.832 -16.693 1.00 10.52 176 THR A C 1
ATOM 1440 O O . THR A 1 176 ? 31.975 16.181 -17.382 1.00 11.02 176 THR A O 1
ATOM 1444 N N . GLU A 1 177 ? 30.475 16.292 -15.705 1.00 8.86 177 GLU A N 1
ATOM 1445 C CA . GLU A 1 177 ? 30.575 14.875 -15.358 1.00 10.86 177 GLU A CA 1
ATOM 1446 C C . GLU A 1 177 ? 29.245 14.391 -14.774 1.00 12.15 177 GLU A C 1
ATOM 1447 O O . GLU A 1 177 ? 28.282 15.160 -14.699 1.00 13.86 177 GLU A O 1
ATOM 1453 N N . GLY A 1 178 ? 29.173 13.109 -14.420 1.00 10.53 178 GLY A N 1
ATOM 1454 C CA . GLY A 1 178 ? 27.955 12.562 -13.832 1.00 9.43 178 GLY A CA 1
ATOM 1455 C C . GLY A 1 178 ? 28.015 12.696 -12.311 1.00 12.42 178 GLY A C 1
ATOM 1456 O O . GLY A 1 178 ? 29.091 12.969 -11.749 1.00 6.95 178 GLY A O 1
ATOM 1457 N N . SER A 1 179 ? 26.882 12.487 -11.636 1.00 10.87 179 SER A N 1
ATOM 1458 C CA . SER A 1 179 ? 26.839 12.607 -10.177 1.00 12.07 179 SER A CA 1
ATOM 1459 C C . SER A 1 179 ? 27.873 11.724 -9.467 1.00 12.59 179 SER A C 1
ATOM 1460 O O . SER A 1 179 ? 28.317 12.053 -8.369 1.00 17.19 179 SER A O 1
ATOM 1463 N N . SER A 1 180 ? 28.265 10.625 -10.109 1.00 10.41 180 SER A N 1
ATOM 1464 C CA . SER A 1 180 ? 29.277 9.710 -9.578 1.00 12.39 180 SER A CA 1
ATOM 1465 C C . SER A 1 180 ? 29.980 8.983 -10.730 1.00 11.89 180 SER A C 1
ATOM 1466 O O . SER A 1 180 ? 30.306 7.795 -10.640 1.00 11.72 180 SER A O 1
ATOM 1469 N N . SER A 1 181 ? 30.268 9.730 -11.791 1.00 10.88 181 SER A N 1
ATOM 1470 C CA . SER A 1 181 ? 30.923 9.172 -12.966 1.00 12.28 181 SER A CA 1
ATOM 1471 C C . SER A 1 181 ? 31.405 10.260 -13.913 1.00 12.50 181 SER A C 1
ATOM 1472 O O . SER A 1 181 ? 31.113 11.439 -13.716 1.00 12.15 181 SER A O 1
ATOM 1475 N N . ASN A 1 182 ? 32.193 9.854 -14.909 1.00 11.63 182 ASN A N 1
ATOM 1476 C CA . ASN A 1 182 ? 32.672 10.764 -15.943 1.00 8.39 182 ASN A CA 1
ATOM 1477 C C . ASN A 1 182 ? 31.823 10.449 -17.176 1.00 10.16 182 ASN A C 1
ATOM 1478 O O . ASN A 1 182 ? 31.298 9.339 -17.311 1.00 10.40 182 ASN A O 1
ATOM 1483 N N . VAL A 1 183 ? 31.623 11.447 -18.029 1.00 10.48 183 VAL A N 1
ATOM 1484 C CA . VAL A 1 183 ? 30.799 11.290 -19.226 1.00 11.06 183 VAL A CA 1
ATOM 1485 C C . VAL A 1 183 ? 31.607 11.396 -20.525 1.00 10.05 183 VAL A C 1
ATOM 1486 O O . VAL A 1 183 ? 32.445 12.294 -20.682 1.00 6.82 183 VAL A O 1
ATOM 1490 N N . PHE A 1 184 ? 31.361 10.454 -21.437 1.00 10.07 184 PHE A N 1
ATOM 1491 C CA . PHE A 1 184 ? 32.039 10.414 -22.733 1.00 9.53 184 PHE A CA 1
ATO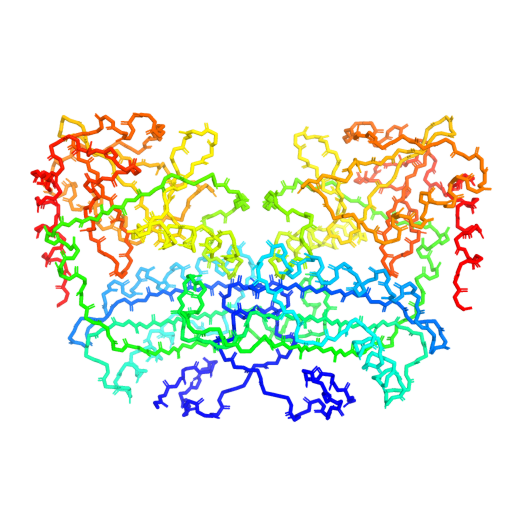M 1492 C C . PHE A 1 184 ? 31.054 10.475 -23.887 1.00 5.85 184 PHE A C 1
ATOM 1493 O O . PHE A 1 184 ? 29.982 9.881 -23.834 1.00 6.98 184 PHE A O 1
ATOM 1501 N N . GLY A 1 185 ? 31.449 11.171 -24.946 1.00 8.06 185 GLY A N 1
ATOM 1502 C CA . GLY A 1 185 ? 30.617 11.274 -26.130 1.00 11.50 185 GLY A CA 1
ATOM 1503 C C . GLY A 1 185 ? 31.421 10.816 -27.334 1.00 11.26 185 GLY A C 1
ATOM 1504 O O . GLY A 1 185 ? 32.638 10.988 -27.365 1.00 15.18 185 GLY A O 1
ATOM 1505 N N . ILE A 1 186 ? 30.754 10.213 -28.313 1.00 12.69 186 ILE A N 1
ATOM 1506 C CA . ILE A 1 186 ? 31.423 9.738 -29.528 1.00 14.98 186 ILE A CA 1
ATOM 1507 C C . ILE A 1 186 ? 30.717 10.262 -30.783 1.00 14.24 186 ILE A C 1
ATOM 1508 O O . ILE A 1 186 ? 29.501 10.150 -30.903 1.00 10.94 186 ILE A O 1
ATOM 1513 N N . LYS A 1 187 ? 31.482 10.870 -31.687 1.00 15.28 187 LYS A N 1
ATOM 1514 C CA . LYS A 1 187 ? 30.939 11.390 -32.946 1.00 20.86 187 LYS A CA 1
ATOM 1515 C C . LYS A 1 187 ? 31.972 11.191 -34.058 1.00 21.77 187 LYS A C 1
ATOM 1516 O O . LYS A 1 187 ? 33.100 11.688 -33.967 1.00 19.46 187 LYS A O 1
ATOM 1522 N N . ASP A 1 188 ? 31.574 10.457 -35.096 1.00 23.69 188 ASP A N 1
ATOM 1523 C CA . ASP A 1 188 ? 32.434 10.160 -36.248 1.00 22.76 188 ASP A CA 1
ATOM 1524 C C . ASP A 1 188 ? 33.772 9.496 -35.882 1.00 22.26 188 ASP A C 1
ATOM 1525 O O . ASP A 1 188 ? 34.840 9.869 -36.399 1.00 19.05 188 ASP A O 1
ATOM 1530 N N . GLY A 1 189 ? 33.690 8.504 -34.993 1.00 17.92 189 GLY A N 1
ATOM 1531 C CA . GLY A 1 189 ? 34.859 7.761 -34.559 1.00 15.86 189 GLY A CA 1
ATOM 1532 C C . GLY A 1 189 ? 35.808 8.518 -33.658 1.00 16.78 189 GLY A C 1
ATOM 1533 O O . GLY A 1 189 ? 36.938 8.074 -33.446 1.00 18.37 189 GLY A O 1
ATOM 1534 N N . ILE A 1 190 ? 35.376 9.678 -33.166 1.00 14.91 190 ILE A N 1
ATOM 1535 C CA . ILE A 1 190 ? 36.203 10.484 -32.273 1.00 12.93 190 ILE A CA 1
ATOM 1536 C C . ILE A 1 190 ? 35.617 10.483 -30.858 1.00 12.18 190 ILE A C 1
ATOM 1537 O O . ILE A 1 190 ? 34.404 10.632 -30.673 1.00 9.22 190 ILE A O 1
ATOM 1542 N N . LEU A 1 191 ? 36.491 10.300 -29.870 1.00 10.55 191 LEU A N 1
ATOM 1543 C CA . LEU A 1 191 ? 36.094 10.256 -28.463 1.00 10.69 191 LEU A CA 1
ATOM 1544 C C . LEU A 1 191 ? 36.251 11.622 -27.784 1.00 10.42 191 LEU A C 1
ATOM 1545 O O . LEU A 1 191 ? 37.361 12.151 -27.682 1.00 11.65 191 LEU A O 1
ATOM 1550 N N . TYR A 1 192 ? 35.142 12.179 -27.305 1.00 10.97 192 TYR A N 1
ATOM 1551 C CA . TYR A 1 192 ? 35.157 13.484 -26.637 1.00 12.80 192 TYR A CA 1
ATOM 1552 C C . TYR A 1 192 ? 34.840 13.361 -25.149 1.00 12.28 192 TYR A C 1
ATOM 1553 O O . TYR A 1 192 ? 34.060 12.496 -24.747 1.00 12.85 192 TYR A O 1
ATOM 1562 N N . THR A 1 193 ? 35.416 14.254 -24.345 1.00 11.10 193 THR A N 1
ATOM 1563 C CA . THR A 1 193 ? 35.182 14.268 -22.900 1.00 10.89 193 THR A CA 1
ATOM 1564 C C . THR A 1 193 ? 35.764 15.544 -22.272 1.00 10.70 193 THR A C 1
ATOM 1565 O O . THR A 1 193 ? 36.773 16.083 -22.745 1.00 8.33 193 THR A O 1
ATOM 1569 N N . HIS A 1 194 ? 35.097 16.049 -21.234 1.00 11.39 194 HIS A N 1
ATOM 1570 C CA . HIS A 1 194 ? 35.531 17.274 -20.553 1.00 7.80 194 HIS A CA 1
ATOM 1571 C C . HIS A 1 194 ? 36.971 17.167 -20.043 1.00 10.35 194 HIS A C 1
ATOM 1572 O O . HIS A 1 194 ? 37.361 16.135 -19.490 1.00 10.23 194 HIS A O 1
ATOM 1579 N N . PRO A 1 195 ? 37.776 18.238 -20.216 1.00 11.68 195 PRO A N 1
ATOM 1580 C CA . PRO A 1 195 ? 39.167 18.229 -19.755 1.00 11.78 195 PRO A CA 1
ATOM 1581 C C . PRO A 1 195 ? 39.226 18.060 -18.234 1.00 10.18 195 PRO A C 1
ATOM 1582 O O . PRO A 1 195 ? 38.283 18.411 -17.520 1.00 11.46 195 PRO A O 1
ATOM 1586 N N . ALA A 1 196 ? 40.338 17.529 -17.747 1.00 12.35 196 ALA A N 1
ATOM 1587 C CA . ALA A 1 196 ? 40.501 17.292 -16.318 1.00 10.26 196 ALA A CA 1
ATOM 1588 C C . ALA A 1 196 ? 41.038 18.488 -15.537 1.00 11.40 196 ALA A C 1
ATOM 1589 O O . ALA A 1 196 ? 42.233 18.567 -15.225 1.00 11.88 196 ALA A O 1
ATOM 1591 N N . ASN A 1 197 ? 40.152 19.447 -15.278 1.00 11.38 197 ASN A N 1
ATOM 1592 C CA . ASN A 1 197 ? 40.499 20.618 -14.489 1.00 12.52 197 ASN A CA 1
ATOM 1593 C C . ASN A 1 197 ? 39.704 20.588 -13.176 1.00 12.60 197 ASN A C 1
ATOM 1594 O O . ASN A 1 197 ? 39.292 19.519 -12.718 1.00 11.44 197 ASN A O 1
ATOM 1599 N N . ASN A 1 198 ? 39.495 21.752 -12.574 1.00 13.25 198 ASN A N 1
ATOM 1600 C CA . ASN A 1 198 ? 38.775 21.849 -11.309 1.00 14.30 198 ASN A CA 1
ATOM 1601 C C . ASN A 1 198 ? 37.275 21.530 -11.387 1.00 13.63 198 ASN A C 1
ATOM 1602 O O . ASN A 1 198 ? 36.615 21.377 -10.359 1.00 11.22 198 ASN A O 1
ATOM 1607 N N . MET A 1 199 ? 36.754 21.402 -12.605 1.00 12.15 199 MET A N 1
ATOM 1608 C CA . MET A 1 199 ? 35.332 21.151 -12.832 1.00 11.90 199 MET A CA 1
ATOM 1609 C C . MET A 1 199 ? 34.903 19.689 -12.763 1.00 11.07 199 MET A C 1
ATOM 1610 O O . MET A 1 199 ? 33.705 19.394 -12.717 1.00 11.65 199 MET A O 1
ATOM 1615 N N . ILE A 1 200 ? 35.862 18.773 -12.804 1.00 8.20 200 ILE A N 1
ATOM 1616 C CA . ILE A 1 200 ? 35.536 17.351 -12.753 1.00 9.29 200 ILE A CA 1
ATOM 1617 C C . ILE A 1 200 ? 36.577 16.552 -11.980 1.00 10.65 200 ILE A C 1
ATOM 1618 O O . ILE A 1 200 ? 37.690 17.029 -11.729 1.00 11.45 200 ILE A O 1
ATOM 1623 N N . LEU A 1 201 ? 36.205 15.331 -11.603 1.00 11.10 201 LEU A N 1
ATOM 1624 C CA . LEU A 1 201 ? 37.130 14.436 -10.925 1.00 10.68 201 LEU A CA 1
ATOM 1625 C C . LEU A 1 201 ? 37.807 13.690 -12.063 1.00 12.83 201 LEU A C 1
ATOM 1626 O O . LEU A 1 201 ? 37.127 13.223 -12.986 1.00 10.80 201 LEU A O 1
ATOM 1631 N N . LYS A 1 202 ? 39.135 13.628 -12.028 1.00 9.53 202 LYS A N 1
ATOM 1632 C CA . LYS A 1 202 ? 39.896 12.917 -13.052 1.00 12.72 202 LYS A CA 1
ATOM 1633 C C . LYS A 1 202 ? 39.821 11.434 -12.684 1.00 10.23 202 LYS A C 1
ATOM 1634 O O . LYS A 1 202 ? 40.706 10.901 -12.005 1.00 10.90 202 LYS A O 1
ATOM 1640 N N . GLY A 1 203 ? 38.741 10.790 -13.119 1.00 7.33 203 GLY A N 1
ATOM 1641 C CA . GLY A 1 203 ? 38.516 9.388 -12.820 1.00 7.17 203 GLY A CA 1
ATOM 1642 C C . GLY A 1 203 ? 39.603 8.415 -13.229 1.00 8.61 203 GLY A C 1
ATOM 1643 O O . GLY A 1 203 ? 40.306 8.637 -14.211 1.00 10.12 203 GLY A O 1
ATOM 1644 N N . ILE A 1 204 ? 39.744 7.338 -12.460 1.00 10.74 204 ILE A N 1
ATOM 1645 C CA . ILE A 1 204 ? 40.726 6.295 -12.745 1.00 9.85 204 ILE A CA 1
ATOM 1646 C C . ILE A 1 204 ? 40.230 5.508 -13.968 1.00 11.75 204 ILE A C 1
ATOM 1647 O O . ILE A 1 204 ? 41.009 5.190 -14.872 1.00 9.00 204 ILE A O 1
ATOM 1652 N N . THR A 1 205 ? 38.921 5.255 -14.009 1.00 12.24 205 THR A N 1
ATOM 1653 C CA . THR A 1 205 ? 38.291 4.535 -15.118 1.00 11.22 205 THR A CA 1
ATOM 1654 C C . THR A 1 205 ? 38.382 5.392 -16.378 1.00 10.69 205 THR A C 1
ATOM 1655 O O . THR A 1 205 ? 38.588 4.884 -17.480 1.00 6.93 205 THR A O 1
ATOM 1659 N N . ARG A 1 206 ? 38.239 6.701 -16.193 1.00 10.54 206 ARG A N 1
ATOM 1660 C CA . ARG A 1 206 ? 38.353 7.661 -17.280 1.00 10.09 206 ARG A CA 1
ATOM 1661 C C . ARG A 1 206 ? 39.755 7.519 -17.897 1.00 11.66 206 ARG A C 1
ATOM 1662 O O . ARG A 1 206 ? 39.904 7.389 -19.116 1.00 12.59 206 ARG A O 1
ATOM 1670 N N . ASP A 1 207 ? 40.780 7.483 -17.052 1.00 11.69 207 ASP A N 1
ATOM 1671 C CA . ASP A 1 207 ? 42.146 7.360 -17.550 1.00 13.74 207 ASP A CA 1
ATOM 1672 C C . ASP A 1 207 ? 42.428 6.027 -18.248 1.00 14.71 207 ASP A C 1
ATOM 1673 O O . ASP A 1 207 ? 43.165 5.985 -19.247 1.00 10.42 207 ASP A O 1
ATOM 1678 N N . VAL A 1 208 ? 41.854 4.946 -17.719 1.00 11.15 208 VAL A N 1
ATOM 1679 C CA . VAL A 1 208 ? 42.021 3.617 -18.315 1.00 11.87 208 VAL A CA 1
ATOM 1680 C C . VAL A 1 208 ? 41.328 3.563 -19.693 1.00 13.06 208 VAL A C 1
ATOM 1681 O O . VAL A 1 208 ? 41.844 2.947 -20.628 1.00 14.70 208 VAL A O 1
ATOM 1685 N N . VAL A 1 209 ? 40.162 4.205 -19.808 1.00 14.62 209 VAL A N 1
ATOM 1686 C CA . VAL A 1 209 ? 39.405 4.244 -21.064 1.00 13.29 209 VAL A CA 1
ATOM 1687 C C . VAL A 1 209 ? 40.164 5.035 -22.127 1.00 13.81 209 VAL A C 1
ATOM 1688 O O . VAL A 1 209 ? 40.156 4.677 -23.309 1.00 15.01 209 VAL A O 1
ATOM 1692 N N . ILE A 1 210 ? 40.796 6.129 -21.710 1.00 12.52 210 ILE A N 1
ATOM 1693 C CA . ILE A 1 210 ? 41.575 6.942 -22.636 1.00 11.93 210 ILE A CA 1
ATOM 1694 C C . ILE A 1 210 ? 42.816 6.151 -23.059 1.00 12.99 210 ILE A C 1
ATOM 1695 O O . ILE A 1 210 ? 43.241 6.232 -24.206 1.00 13.38 210 ILE A O 1
ATOM 1700 N N . ALA A 1 211 ? 43.367 5.360 -22.140 1.00 12.95 211 ALA A N 1
ATOM 1701 C CA . ALA A 1 211 ? 44.529 4.522 -22.440 1.00 15.55 211 ALA A CA 1
ATOM 1702 C C . ALA A 1 211 ? 44.117 3.464 -23.469 1.00 15.67 211 ALA A C 1
ATOM 1703 O O . ALA A 1 211 ? 44.866 3.159 -24.393 1.00 16.45 211 ALA A O 1
ATOM 1705 N N . CYS A 1 212 ? 42.916 2.917 -23.303 1.00 16.62 212 CYS A N 1
ATOM 1706 C CA . CYS A 1 212 ? 42.388 1.910 -24.217 1.00 17.80 212 CYS A CA 1
ATOM 1707 C C . CYS A 1 212 ? 42.215 2.492 -25.613 1.00 18.08 212 CYS A C 1
ATOM 1708 O O . CYS A 1 212 ? 42.548 1.840 -26.601 1.00 19.74 212 CYS A O 1
ATOM 1711 N N . ALA A 1 213 ? 41.707 3.723 -25.683 1.00 17.34 213 ALA A N 1
ATOM 1712 C CA . ALA A 1 213 ? 41.498 4.405 -26.957 1.00 16.04 213 ALA A CA 1
ATOM 1713 C C . ALA A 1 213 ? 42.822 4.620 -27.689 1.00 15.32 213 ALA A C 1
ATOM 1714 O O . ALA A 1 213 ? 42.887 4.477 -28.910 1.00 16.50 213 ALA A O 1
ATOM 1716 N N . ASN A 1 214 ? 43.872 4.957 -26.946 1.00 14.88 214 ASN A N 1
ATOM 1717 C CA . ASN A 1 214 ? 45.192 5.171 -27.539 1.00 17.54 214 ASN A CA 1
ATOM 1718 C C . ASN A 1 214 ? 45.749 3.847 -28.052 1.00 18.51 214 ASN A C 1
ATOM 1719 O O . ASN A 1 214 ? 46.410 3.807 -29.088 1.00 22.24 214 ASN A O 1
ATOM 1724 N N . GLU A 1 215 ? 45.473 2.762 -27.328 1.00 19.08 215 GLU A N 1
ATOM 1725 C CA . GLU A 1 215 ? 45.947 1.437 -27.719 1.00 20.17 215 GLU A CA 1
ATOM 1726 C C . GLU A 1 215 ? 45.270 0.950 -28.998 1.00 21.63 215 GLU A C 1
ATOM 1727 O O . GLU A 1 215 ? 45.893 0.260 -29.805 1.00 22.93 215 GLU A O 1
ATOM 1733 N N . ILE A 1 216 ? 44.007 1.327 -29.194 1.00 18.87 216 ILE A N 1
ATOM 1734 C CA . ILE A 1 216 ? 43.283 0.925 -30.398 1.00 16.51 216 ILE A CA 1
ATOM 1735 C C . ILE A 1 216 ? 43.302 2.039 -31.453 1.00 17.15 216 ILE A C 1
ATOM 1736 O O . ILE A 1 216 ? 42.656 1.936 -32.496 1.00 17.18 216 ILE A O 1
ATOM 1741 N N . ASN A 1 217 ? 44.083 3.081 -31.176 1.00 12.99 217 ASN A N 1
ATOM 1742 C CA . ASN A 1 217 ? 44.248 4.235 -32.066 1.00 17.05 217 ASN A CA 1
ATOM 1743 C C . ASN A 1 217 ? 42.998 5.053 -32.395 1.00 16.00 217 ASN A C 1
ATOM 1744 O O . ASN A 1 217 ? 42.843 5.531 -33.524 1.00 18.18 217 ASN A O 1
ATOM 1749 N N . MET A 1 218 ? 42.121 5.228 -31.411 1.00 13.55 218 MET A N 1
ATOM 1750 C CA . MET A 1 218 ? 40.910 6.026 -31.592 1.00 13.04 218 MET A CA 1
ATOM 1751 C C . MET A 1 218 ? 41.230 7.482 -31.212 1.00 12.30 218 MET A C 1
ATOM 1752 O O . MET A 1 218 ? 41.806 7.742 -30.160 1.00 15.19 218 MET A O 1
ATOM 1757 N N . PRO A 1 219 ? 40.906 8.447 -32.091 1.00 13.63 219 PRO A N 1
ATOM 1758 C CA . PRO A 1 219 ? 41.188 9.856 -31.787 1.00 13.11 219 PRO A CA 1
ATOM 1759 C C . PRO A 1 219 ? 40.479 10.311 -30.511 1.00 15.87 219 PRO A C 1
ATOM 1760 O O . PRO A 1 219 ? 39.278 10.063 -30.343 1.00 14.95 219 PRO A O 1
ATOM 1764 N N . VAL A 1 220 ? 41.228 10.960 -29.616 1.00 14.01 220 VAL A N 1
ATOM 1765 C CA . VAL A 1 220 ? 40.673 11.465 -28.354 1.00 12.70 220 VAL A CA 1
ATOM 1766 C C . VAL A 1 220 ? 40.820 12.991 -28.252 1.00 13.78 220 VAL A C 1
ATOM 1767 O O . VAL A 1 220 ? 41.916 13.533 -28.402 1.00 10.57 220 VAL A O 1
ATOM 1771 N N . LYS A 1 221 ? 39.711 13.679 -28.002 1.00 12.36 221 LYS A N 1
ATOM 1772 C CA . LYS A 1 221 ? 39.732 15.136 -27.864 1.00 14.79 221 LYS A CA 1
ATOM 1773 C C . LYS A 1 221 ? 39.142 15.517 -26.511 1.00 15.33 221 LYS A C 1
ATOM 1774 O O . LYS A 1 221 ? 37.937 15.372 -26.288 1.00 12.66 221 LYS A O 1
ATOM 1780 N N . GLU A 1 222 ? 39.995 15.995 -25.610 1.00 13.64 222 GLU A N 1
ATOM 1781 C CA . GLU A 1 222 ? 39.553 16.389 -24.274 1.00 14.66 222 GLU A CA 1
ATOM 1782 C C . GLU A 1 222 ? 39.055 17.830 -24.236 1.00 13.27 222 GLU A C 1
ATOM 1783 O O . GLU A 1 222 ? 39.711 18.730 -23.710 1.00 14.82 222 GLU A O 1
ATOM 1789 N N . ILE A 1 223 ? 37.878 18.024 -24.812 1.00 11.51 223 ILE A N 1
ATOM 1790 C CA . ILE A 1 223 ? 37.238 19.327 -24.903 1.00 13.58 223 ILE A CA 1
ATOM 1791 C C . ILE A 1 223 ? 35.769 19.131 -24.532 1.00 12.10 223 ILE A C 1
ATOM 1792 O O . ILE A 1 223 ? 35.171 18.096 -24.822 1.00 17.14 223 ILE A O 1
ATOM 1797 N N . PRO A 1 224 ? 35.170 20.109 -23.853 1.00 14.07 224 PRO A N 1
ATOM 1798 C CA . PRO A 1 224 ? 33.764 19.960 -23.459 1.00 15.32 224 PRO A CA 1
ATOM 1799 C C . PRO A 1 224 ? 32.683 20.095 -24.536 1.00 17.76 224 PRO A C 1
ATOM 1800 O O . PRO A 1 224 ? 32.876 20.764 -25.557 1.00 17.00 224 PRO A O 1
ATOM 1804 N N . PHE A 1 225 ? 31.555 19.426 -24.302 1.00 15.30 225 PHE A N 1
ATOM 1805 C CA . PHE A 1 225 ? 30.404 19.494 -25.197 1.00 15.88 225 PHE A CA 1
ATOM 1806 C C . PHE A 1 225 ? 29.167 19.918 -24.410 1.00 16.77 225 PHE A C 1
ATOM 1807 O O . PHE A 1 225 ? 29.110 19.736 -23.190 1.00 11.99 225 PHE A O 1
ATOM 1815 N N . THR A 1 226 ? 28.225 20.569 -25.092 1.00 15.85 226 THR A N 1
ATOM 1816 C CA . THR A 1 226 ? 26.996 21.031 -24.444 1.00 16.85 226 THR A CA 1
ATOM 1817 C C . THR A 1 226 ? 25.965 19.910 -24.345 1.00 15.53 226 THR A C 1
ATOM 1818 O O . THR A 1 226 ? 26.135 18.848 -24.945 1.00 15.07 226 THR A O 1
ATOM 1822 N N . THR A 1 227 ? 24.907 20.151 -23.577 1.00 14.88 227 THR A N 1
ATOM 1823 C CA . THR A 1 227 ? 23.835 19.173 -23.426 1.00 14.91 227 THR A CA 1
ATOM 1824 C C . THR A 1 227 ? 23.170 18.908 -24.787 1.00 15.30 227 THR A C 1
ATOM 1825 O O . THR A 1 227 ? 22.805 17.772 -25.093 1.00 15.33 227 THR A O 1
ATOM 1829 N N . HIS A 1 228 ? 23.054 19.948 -25.614 1.00 14.38 228 HIS A N 1
ATOM 1830 C CA . HIS A 1 228 ? 22.441 19.815 -26.939 1.00 15.67 228 HIS A CA 1
ATOM 1831 C C . HIS A 1 228 ? 23.305 19.006 -27.907 1.00 16.25 228 HIS A C 1
ATOM 1832 O O . HIS A 1 228 ? 22.787 18.245 -28.726 1.00 17.32 228 HIS A O 1
ATOM 1839 N N . GLU A 1 229 ? 24.620 19.173 -27.808 1.00 16.04 229 GLU A N 1
ATOM 1840 C CA . GLU A 1 229 ? 25.557 18.431 -28.647 1.00 14.32 229 GLU A CA 1
ATOM 1841 C C . GLU A 1 229 ? 25.594 16.966 -28.212 1.00 15.63 229 GLU A C 1
ATOM 1842 O O . GLU A 1 229 ? 25.720 16.067 -29.043 1.00 15.17 229 GLU A O 1
ATOM 1848 N N . ALA A 1 230 ? 25.512 16.744 -26.900 1.00 14.40 230 ALA A N 1
ATOM 1849 C CA . ALA A 1 230 ? 25.506 15.401 -26.333 1.00 15.32 230 ALA A CA 1
ATOM 1850 C C . ALA A 1 230 ? 24.326 14.610 -26.903 1.00 16.86 230 ALA A C 1
ATOM 1851 O O . ALA A 1 230 ? 24.460 13.428 -27.215 1.00 17.12 230 ALA A O 1
ATOM 1853 N N . LEU A 1 231 ? 23.184 15.282 -27.066 1.00 15.63 231 LEU A N 1
ATOM 1854 C CA . LEU A 1 231 ? 21.986 14.648 -27.596 1.00 15.09 231 LEU A CA 1
ATOM 1855 C C . LEU A 1 231 ? 22.127 14.207 -29.050 1.00 16.98 231 LEU A C 1
ATOM 1856 O O . LEU A 1 231 ? 21.407 13.316 -29.500 1.00 16.81 231 LEU A O 1
ATOM 1861 N N . LYS A 1 232 ? 23.044 14.837 -29.779 1.00 15.90 232 LYS A N 1
ATOM 1862 C CA . LYS A 1 232 ? 23.255 14.515 -31.189 1.00 18.11 232 LYS A CA 1
ATOM 1863 C C . LYS A 1 232 ? 24.533 13.719 -31.445 1.00 18.34 232 LYS A C 1
ATOM 1864 O O . LYS A 1 232 ? 25.033 13.661 -32.573 1.00 16.60 232 LYS A O 1
ATOM 1870 N N . MET A 1 233 ? 25.049 13.098 -30.387 1.00 15.22 233 MET A N 1
ATOM 1871 C CA . MET A 1 233 ? 26.252 12.274 -30.484 1.00 15.16 233 MET A CA 1
ATOM 1872 C C . MET A 1 233 ? 25.859 10.923 -31.068 1.00 13.69 233 MET A C 1
ATOM 1873 O O . MET A 1 233 ? 24.710 10.499 -30.925 1.00 10.76 233 MET A O 1
ATOM 1878 N N . ASP A 1 234 ? 26.804 10.266 -31.742 1.00 13.90 234 ASP A N 1
ATOM 1879 C CA . ASP A 1 234 ? 26.559 8.946 -32.323 1.00 14.02 234 ASP A CA 1
ATOM 1880 C C . ASP A 1 234 ? 26.474 7.908 -31.209 1.00 15.08 234 ASP A C 1
ATOM 1881 O O . ASP A 1 234 ? 25.673 6.974 -31.284 1.00 14.32 234 ASP A O 1
ATOM 1886 N N . GLU A 1 235 ? 27.325 8.078 -30.192 1.00 13.93 235 GLU A N 1
ATOM 1887 C CA . GLU A 1 235 ? 27.394 7.183 -29.035 1.00 15.19 235 GLU A CA 1
ATOM 1888 C C . GLU A 1 235 ? 27.631 7.992 -27.763 1.00 15.48 235 GLU A C 1
ATOM 1889 O O . GLU A 1 235 ? 28.186 9.087 -27.806 1.00 14.20 235 GLU A O 1
ATOM 1895 N N . LEU A 1 236 ? 27.262 7.411 -26.626 1.00 16.18 236 LEU A N 1
ATOM 1896 C CA . LEU A 1 236 ? 27.414 8.065 -25.332 1.00 14.21 236 LEU A CA 1
ATOM 1897 C C . LEU A 1 236 ? 27.541 7.018 -24.213 1.00 15.63 236 LEU A C 1
ATOM 1898 O O . LEU A 1 236 ? 26.896 5.964 -24.262 1.00 14.05 236 LEU A O 1
ATOM 1903 N N . PHE A 1 237 ? 28.385 7.295 -23.223 1.00 13.61 237 PHE A N 1
ATOM 1904 C CA . PHE A 1 237 ? 28.559 6.385 -22.089 1.00 12.22 237 PHE A CA 1
ATOM 1905 C C . PHE A 1 237 ? 29.152 7.080 -20.859 1.00 13.38 237 PHE A C 1
ATOM 1906 O O . PHE A 1 237 ? 29.655 8.204 -20.946 1.00 11.50 237 PHE A O 1
ATOM 1914 N N . VAL A 1 238 ? 29.035 6.427 -19.705 1.00 13.56 238 VAL A N 1
ATOM 1915 C CA . VAL A 1 238 ? 29.571 6.966 -18.455 1.00 12.60 238 VAL A CA 1
ATOM 1916 C C . VAL A 1 238 ? 30.584 5.988 -17.843 1.00 13.27 238 VAL A C 1
ATOM 1917 O O . VAL A 1 238 ? 30.508 4.776 -18.083 1.00 13.45 238 VAL A O 1
ATOM 1921 N N . THR A 1 239 ? 31.561 6.514 -17.104 1.00 10.79 239 THR A N 1
ATOM 1922 C CA . THR A 1 239 ? 32.587 5.667 -16.486 1.00 10.41 239 THR A CA 1
ATOM 1923 C C . THR A 1 239 ? 32.771 5.906 -14.981 1.00 12.07 239 THR A C 1
ATOM 1924 O O . THR A 1 239 ? 32.679 7.039 -14.503 1.00 10.36 239 THR A O 1
ATOM 1928 N N . SER A 1 240 ? 33.014 4.819 -14.248 1.00 13.01 240 SER A N 1
ATOM 1929 C CA . SER A 1 240 ? 33.265 4.856 -12.804 1.00 11.90 240 SER A CA 1
ATOM 1930 C C . SER A 1 240 ? 33.829 3.499 -12.373 1.00 12.23 240 SER A C 1
ATOM 1931 O O . SER A 1 240 ? 33.705 2.513 -13.098 1.00 11.80 240 SER A O 1
ATOM 1934 N N . THR A 1 241 ? 34.453 3.454 -11.200 1.00 13.44 241 THR A N 1
ATOM 1935 C CA . THR A 1 241 ? 35.047 2.215 -10.690 1.00 14.11 241 THR A CA 1
ATOM 1936 C C . THR A 1 241 ? 34.023 1.080 -10.635 1.00 13.36 241 THR A C 1
ATOM 1937 O O . THR A 1 241 ? 34.316 -0.054 -11.016 1.00 15.27 241 THR A O 1
ATOM 1941 N N . THR A 1 242 ? 32.797 1.415 -10.255 1.00 12.38 242 THR A N 1
ATOM 1942 C CA . THR A 1 242 ? 31.737 0.422 -10.165 1.00 17.62 242 THR A CA 1
ATOM 1943 C C . THR A 1 242 ? 30.895 0.236 -11.445 1.00 17.06 242 THR A C 1
ATOM 1944 O O . THR A 1 242 ? 30.359 -0.847 -11.673 1.00 18.35 242 THR A O 1
ATOM 1948 N N . SER A 1 243 ? 30.821 1.265 -12.292 1.00 15.58 243 SER A N 1
ATOM 1949 C CA . SER A 1 243 ? 30.039 1.202 -13.534 1.00 16.75 243 SER A CA 1
ATOM 1950 C C . SER A 1 243 ? 30.818 0.779 -14.784 1.00 15.44 243 SER A C 1
ATOM 1951 O O . SER A 1 243 ? 30.212 0.478 -15.817 1.00 12.73 243 SER A O 1
ATOM 1954 N N . GLU A 1 244 ? 32.149 0.766 -14.689 1.00 14.02 244 GLU A N 1
ATOM 1955 C CA . GLU A 1 244 ? 33.023 0.423 -15.810 1.00 11.94 244 GLU A CA 1
ATOM 1956 C C . GLU A 1 244 ? 32.627 1.283 -17.010 1.00 13.35 244 GLU A C 1
ATOM 1957 O O . GLU A 1 244 ? 32.572 2.505 -16.879 1.00 15.06 244 GLU A O 1
ATOM 1963 N N . ILE A 1 245 ? 32.369 0.679 -18.170 1.00 13.40 245 ILE A N 1
ATOM 1964 C CA . ILE A 1 245 ? 31.945 1.456 -19.346 1.00 10.02 245 ILE A CA 1
ATOM 1965 C C . ILE A 1 245 ? 30.465 1.172 -19.554 1.00 11.90 245 ILE A C 1
ATOM 1966 O O . ILE A 1 245 ? 30.100 0.173 -20.167 1.00 15.95 245 ILE A O 1
ATOM 1971 N N . THR A 1 246 ? 29.617 2.021 -18.976 1.00 11.75 246 THR A N 1
ATOM 1972 C CA . THR A 1 246 ? 28.169 1.862 -19.070 1.00 12.91 246 THR A CA 1
ATOM 1973 C C . THR A 1 246 ? 27.567 2.743 -20.162 1.00 13.56 246 THR A C 1
ATOM 1974 O O . THR A 1 246 ? 27.588 3.972 -20.066 1.00 11.79 246 THR A O 1
ATOM 1978 N N . PRO A 1 247 ? 27.049 2.120 -21.234 1.00 14.60 247 PRO A N 1
ATOM 1979 C CA . PRO A 1 247 ? 26.451 2.887 -22.328 1.00 13.20 247 PRO A CA 1
ATOM 1980 C C . PRO A 1 247 ? 25.136 3.572 -21.974 1.00 12.79 247 PRO A C 1
ATOM 1981 O O . PRO A 1 247 ? 24.314 3.024 -21.237 1.00 11.59 247 PRO A O 1
ATOM 1985 N N . VAL A 1 248 ? 25.002 4.819 -22.430 1.00 11.36 248 VAL A N 1
ATOM 1986 C CA . VAL A 1 248 ? 23.797 5.616 -22.221 1.00 12.43 248 VAL A CA 1
ATOM 1987 C C . VAL A 1 248 ? 23.092 5.619 -23.576 1.00 12.73 248 VAL A C 1
ATOM 1988 O O . VAL A 1 248 ? 23.627 6.123 -24.564 1.00 10.84 248 VAL A O 1
ATOM 1992 N N . ILE A 1 249 ? 21.904 5.027 -23.619 1.00 13.29 249 ILE A N 1
ATOM 1993 C CA . ILE A 1 249 ? 21.139 4.926 -24.852 1.00 14.29 249 ILE A CA 1
ATOM 1994 C C . ILE A 1 249 ? 19.980 5.912 -24.964 1.00 16.42 249 ILE A C 1
ATOM 1995 O O . ILE A 1 249 ? 19.425 6.093 -26.051 1.00 16.42 249 ILE A O 1
ATOM 2000 N N . GLU A 1 250 ? 19.659 6.590 -23.861 1.00 15.94 250 GLU A N 1
ATOM 2001 C CA . GLU A 1 250 ? 18.549 7.537 -23.833 1.00 15.50 250 GLU A CA 1
ATOM 2002 C C . GLU A 1 250 ? 18.717 8.614 -22.760 1.00 17.30 250 GLU A C 1
ATOM 2003 O O . GLU A 1 250 ? 19.160 8.323 -21.648 1.00 16.57 250 GLU A O 1
ATOM 2009 N N . ILE A 1 251 ? 18.380 9.859 -23.101 1.00 17.80 251 ILE A N 1
ATOM 2010 C CA . ILE A 1 251 ? 18.451 10.974 -22.150 1.00 17.69 251 ILE A CA 1
ATOM 2011 C C . ILE A 1 251 ? 17.128 11.729 -22.176 1.00 19.97 251 ILE A C 1
ATOM 2012 O O . ILE A 1 251 ? 16.791 12.356 -23.181 1.00 19.13 251 ILE A O 1
ATOM 2017 N N . ASP A 1 252 ? 16.382 11.659 -21.073 1.00 19.84 252 ASP A N 1
ATOM 2018 C CA . ASP A 1 252 ? 15.089 12.333 -20.951 1.00 20.44 252 ASP A CA 1
ATOM 2019 C C . ASP A 1 252 ? 14.122 11.979 -22.076 1.00 21.47 252 ASP A C 1
ATOM 2020 O O . ASP A 1 252 ? 13.535 12.863 -22.692 1.00 22.82 252 ASP A O 1
ATOM 2025 N N . GLY A 1 253 ? 13.975 10.686 -22.347 1.00 22.41 253 GLY A N 1
ATOM 2026 C CA . GLY A 1 253 ? 13.079 10.240 -23.400 1.00 22.43 253 GLY A CA 1
ATOM 2027 C C . GLY A 1 253 ? 13.654 10.327 -24.802 1.00 22.26 253 GLY A C 1
ATOM 2028 O O . GLY A 1 253 ? 13.125 9.715 -25.725 1.00 23.95 253 GLY A O 1
ATOM 2029 N N . LYS A 1 254 ? 14.738 11.077 -24.969 1.00 23.66 254 LYS A N 1
ATOM 2030 C CA . LYS A 1 254 ? 15.362 11.233 -26.283 1.00 24.93 254 LYS A CA 1
ATOM 2031 C C . LYS A 1 254 ? 16.449 10.186 -26.533 1.00 24.53 254 LYS A C 1
ATOM 2032 O O . LYS A 1 254 ? 17.439 10.101 -25.794 1.00 21.46 254 LYS A O 1
ATOM 2038 N N . LEU A 1 255 ? 16.264 9.403 -27.593 1.00 20.92 255 LEU A N 1
ATOM 2039 C CA . LEU A 1 255 ? 17.208 8.354 -27.949 1.00 21.42 255 LEU A CA 1
ATOM 2040 C C . LEU A 1 255 ? 18.533 8.884 -28.478 1.00 21.32 255 LEU A C 1
ATOM 2041 O O . LEU A 1 255 ? 18.560 9.857 -29.228 1.00 24.08 255 LEU A O 1
ATOM 2046 N N . ILE A 1 256 ? 19.635 8.276 -28.037 1.00 20.62 256 ILE A N 1
ATOM 2047 C CA . ILE A 1 256 ? 20.955 8.654 -28.522 1.00 17.53 256 ILE A CA 1
ATOM 2048 C C . ILE A 1 256 ? 21.084 7.857 -29.818 1.00 21.92 256 ILE A C 1
ATOM 2049 O O . ILE A 1 256 ? 21.269 6.636 -29.796 1.00 20.29 256 ILE A O 1
ATOM 2054 N N . ARG A 1 257 ? 20.909 8.556 -30.939 1.00 24.39 257 ARG A N 1
ATOM 2055 C CA . ARG A 1 257 ? 20.936 7.958 -32.271 1.00 24.54 257 ARG A CA 1
ATOM 2056 C C . ARG A 1 257 ? 19.757 6.983 -32.370 1.00 23.52 257 ARG A C 1
ATOM 2057 O O . ARG A 1 257 ? 18.606 7.393 -32.200 1.00 23.87 257 ARG A O 1
ATOM 2065 N N . ASP A 1 258 ? 20.039 5.696 -32.569 1.00 23.54 258 ASP A N 1
ATOM 2066 C CA . ASP A 1 258 ? 18.986 4.680 -32.680 1.00 28.25 258 ASP A CA 1
ATOM 2067 C C . ASP A 1 258 ? 18.642 4.005 -31.352 1.00 26.16 258 ASP A C 1
ATOM 2068 O O . ASP A 1 258 ? 17.823 3.084 -31.313 1.00 22.79 258 ASP A O 1
ATOM 2073 N N . GLY A 1 259 ? 19.273 4.459 -30.271 1.00 24.98 259 GLY A N 1
ATOM 2074 C CA . GLY A 1 259 ? 19.030 3.869 -28.963 1.00 24.03 259 GLY A CA 1
ATOM 2075 C C . GLY A 1 259 ? 19.692 2.506 -28.786 1.00 23.26 259 GLY A C 1
ATOM 2076 O O . GLY A 1 259 ? 19.266 1.702 -27.949 1.00 21.07 259 GLY A O 1
ATOM 2077 N N . LYS A 1 260 ? 20.740 2.252 -29.570 1.00 20.52 260 LYS A N 1
ATOM 2078 C CA . LYS A 1 260 ? 21.476 0.992 -29.514 1.00 20.62 260 LYS A CA 1
ATOM 2079 C C . LYS A 1 260 ? 22.923 1.250 -29.103 1.00 17.48 260 LYS A C 1
ATOM 2080 O O . LYS A 1 260 ? 23.462 2.326 -29.359 1.00 13.96 260 LYS A O 1
ATOM 2086 N N . VAL A 1 261 ? 23.549 0.266 -28.461 1.00 18.03 261 VAL A N 1
ATOM 2087 C CA . VAL A 1 261 ? 24.939 0.413 -28.039 1.00 18.22 261 VAL A CA 1
ATOM 2088 C C . VAL A 1 261 ? 25.813 0.517 -29.292 1.00 21.14 261 VAL A C 1
ATOM 2089 O O . VAL A 1 261 ? 25.740 -0.332 -30.183 1.00 22.01 261 VAL A O 1
ATOM 2093 N N . GLY A 1 262 ? 26.626 1.571 -29.346 1.00 19.01 262 GLY A N 1
ATOM 2094 C CA . GLY A 1 262 ? 27.485 1.820 -30.487 1.00 15.37 262 GLY A CA 1
ATOM 2095 C C . GLY A 1 262 ? 28.710 0.949 -30.669 1.00 18.40 262 GLY A C 1
ATOM 2096 O O . GLY A 1 262 ? 29.179 0.276 -29.745 1.00 16.06 262 GLY A O 1
ATOM 2097 N N . GLU A 1 263 ? 29.251 1.018 -31.881 1.00 18.33 263 GLU A N 1
ATOM 2098 C CA . GLU A 1 263 ? 30.421 0.258 -32.285 1.00 22.90 263 GLU A CA 1
ATOM 2099 C C . GLU A 1 263 ? 31.702 0.560 -31.511 1.00 20.91 263 GLU A C 1
ATOM 2100 O O . GLU A 1 263 ? 32.417 -0.359 -31.111 1.00 21.39 263 GLU A O 1
ATOM 2106 N N . TRP A 1 264 ? 32.020 1.839 -31.338 1.00 18.40 264 TRP A N 1
ATOM 2107 C CA . TRP A 1 264 ? 33.237 2.205 -30.627 1.00 15.51 264 TRP A CA 1
ATOM 2108 C C . TRP A 1 264 ? 33.140 1.944 -29.137 1.00 16.34 264 TRP A C 1
ATOM 2109 O O . TRP A 1 264 ? 34.140 1.617 -28.506 1.00 13.75 264 TRP A O 1
ATOM 2120 N N . THR A 1 265 ? 31.932 2.077 -28.584 1.00 16.11 265 THR A N 1
ATOM 2121 C CA . THR A 1 265 ? 31.699 1.809 -27.166 1.00 16.48 265 THR A CA 1
ATOM 2122 C C . THR A 1 265 ? 32.025 0.320 -26.940 1.00 17.22 265 THR A C 1
ATOM 2123 O O . THR A 1 265 ? 32.650 -0.041 -25.941 1.00 17.98 265 THR A O 1
ATOM 2127 N N . ARG A 1 266 ? 31.651 -0.522 -27.910 1.00 14.84 266 ARG A N 1
ATOM 2128 C CA . ARG A 1 266 ? 31.923 -1.961 -27.845 1.00 14.83 266 ARG A CA 1
ATOM 2129 C C . ARG A 1 266 ? 33.419 -2.237 -27.940 1.00 15.99 266 ARG A C 1
ATOM 2130 O O . ARG A 1 266 ? 33.954 -3.031 -27.164 1.00 22.48 266 ARG A O 1
ATOM 2138 N N . LYS A 1 267 ? 34.094 -1.585 -28.885 1.00 14.48 267 LYS A N 1
ATOM 2139 C CA . LYS A 1 267 ? 35.536 -1.765 -29.049 1.00 12.86 267 LYS A CA 1
ATOM 2140 C C . LYS A 1 267 ? 36.246 -1.359 -27.767 1.00 14.38 267 LYS A C 1
ATOM 2141 O O . LYS A 1 267 ? 37.174 -2.035 -27.328 1.00 16.81 267 LYS A O 1
ATOM 2147 N N . LEU A 1 268 ? 35.822 -0.239 -27.185 1.00 13.51 268 LEU A N 1
ATOM 2148 C CA . LEU A 1 268 ? 36.422 0.267 -25.949 1.00 14.68 268 LEU A CA 1
ATOM 2149 C C . LEU A 1 268 ? 36.211 -0.698 -24.798 1.00 10.09 268 LEU A C 1
ATOM 2150 O O . LEU A 1 268 ? 37.145 -0.972 -24.042 1.00 12.51 268 LEU A O 1
ATOM 2155 N N . GLN A 1 269 ? 34.998 -1.239 -24.688 1.00 14.55 269 GLN A N 1
ATOM 2156 C CA . GLN A 1 269 ? 34.676 -2.211 -23.637 1.00 15.57 269 GLN A CA 1
ATOM 2157 C C . GLN A 1 269 ? 35.538 -3.463 -23.783 1.00 18.16 269 GLN A C 1
ATOM 2158 O O . GLN A 1 269 ? 36.005 -4.031 -22.795 1.00 17.99 269 GLN A O 1
ATOM 2164 N N . LYS A 1 270 ? 35.752 -3.878 -25.028 1.00 19.25 270 LYS A N 1
ATOM 2165 C CA . LYS A 1 270 ? 36.544 -5.062 -25.332 1.00 19.71 270 LYS A CA 1
ATOM 2166 C C . LYS A 1 270 ? 37.988 -4.901 -24.823 1.00 19.05 270 LYS A C 1
ATOM 2167 O O . LYS A 1 270 ? 38.534 -5.800 -24.174 1.00 9.45 270 LYS A O 1
ATOM 2173 N N . GLN A 1 271 ? 38.573 -3.732 -25.089 1.00 16.77 271 GLN A N 1
ATOM 2174 C CA . GLN A 1 271 ? 39.940 -3.406 -24.676 1.00 16.25 271 GLN A CA 1
ATOM 2175 C C . GLN A 1 271 ? 40.037 -3.248 -23.154 1.00 16.36 271 GLN A C 1
ATOM 2176 O O . GLN A 1 271 ? 41.053 -3.596 -22.552 1.00 16.68 271 GLN A O 1
ATOM 2182 N N . PHE A 1 272 ? 38.981 -2.716 -22.541 1.00 16.91 272 PHE A N 1
ATOM 2183 C CA . PHE A 1 272 ? 38.933 -2.531 -21.089 1.00 16.92 272 PHE A CA 1
ATOM 2184 C C . PHE A 1 272 ? 38.938 -3.902 -20.389 1.00 16.89 272 PHE A C 1
ATOM 2185 O O . PHE A 1 272 ? 39.525 -4.071 -19.319 1.00 17.62 272 PHE A O 1
ATOM 2193 N N . GLU A 1 273 ? 38.302 -4.880 -21.027 1.00 17.04 273 GLU A N 1
ATOM 2194 C CA . GLU A 1 273 ? 38.203 -6.233 -20.498 1.00 14.58 273 GLU A CA 1
ATOM 2195 C C . GLU A 1 273 ? 39.569 -6.903 -20.426 1.00 14.90 273 GLU A C 1
ATOM 2196 O O . GLU A 1 273 ? 39.779 -7.785 -19.601 1.00 17.30 273 GLU A O 1
ATOM 2202 N N . THR A 1 274 ? 40.495 -6.487 -21.287 1.00 14.00 274 THR A N 1
ATOM 2203 C CA . THR A 1 274 ? 41.845 -7.054 -21.287 1.00 16.31 274 THR A CA 1
ATOM 2204 C C . THR A 1 274 ? 42.654 -6.596 -20.071 1.00 17.79 274 THR A C 1
ATOM 2205 O O . THR A 1 274 ? 43.689 -7.184 -19.742 1.00 18.62 274 THR A O 1
ATOM 2209 N N . LYS A 1 275 ? 42.170 -5.551 -19.407 1.00 19.03 275 LYS A N 1
ATOM 2210 C CA . LYS A 1 275 ? 42.831 -4.982 -18.234 1.00 20.10 275 LYS A CA 1
ATOM 2211 C C . LYS A 1 275 ? 42.366 -5.605 -16.913 1.00 21.86 275 LYS A C 1
ATOM 2212 O O . LYS A 1 275 ? 43.093 -5.581 -15.919 1.00 22.24 275 LYS A O 1
ATOM 2218 N N . ILE A 1 276 ? 41.151 -6.150 -16.919 1.00 22.14 276 ILE A N 1
ATOM 2219 C CA . ILE A 1 276 ? 40.537 -6.778 -15.748 1.00 25.74 276 ILE A CA 1
ATOM 2220 C C . ILE A 1 276 ? 41.384 -7.920 -15.172 1.00 27.74 276 ILE A C 1
ATOM 2221 O O . ILE A 1 276 ? 41.903 -8.752 -15.915 1.00 27.04 276 ILE A O 1
ATOM 2226 N N . PRO A 1 277 ? 41.555 -7.953 -13.834 1.00 31.67 277 PRO A N 1
ATOM 2227 C CA . PRO A 1 277 ? 42.338 -9.001 -13.165 1.00 31.03 277 PRO A CA 1
ATOM 2228 C C . PRO A 1 277 ? 41.718 -10.393 -13.355 1.00 30.78 277 PRO A C 1
ATOM 2229 O O . PRO A 1 277 ? 40.488 -10.531 -13.157 1.00 31.75 277 PRO A O 1
ATOM 2234 N N . GLY B 1 1 ? 30.749 15.690 29.549 1.00 27.67 1 GLY B N 1
ATOM 2235 C CA . GLY B 1 1 ? 29.428 16.260 29.925 1.00 22.82 1 GLY B CA 1
ATOM 2236 C C . GLY B 1 1 ? 28.272 15.432 29.400 1.00 22.58 1 GLY B C 1
ATOM 2237 O O . GLY B 1 1 ? 28.336 14.199 29.379 1.00 23.47 1 GLY B O 1
ATOM 2238 N N . TYR B 1 2 ? 27.207 16.117 28.991 1.00 19.47 2 TYR B N 1
ATOM 2239 C CA . TYR B 1 2 ? 26.020 15.469 28.445 1.00 23.88 2 TYR B CA 1
ATOM 2240 C C . TYR B 1 2 ? 25.802 15.865 26.989 1.00 22.42 2 TYR B C 1
ATOM 2241 O O . TYR B 1 2 ? 26.001 17.022 26.613 1.00 19.21 2 TYR B O 1
ATOM 2250 N N . THR B 1 3 ? 25.390 14.887 26.182 1.00 20.93 3 THR B N 1
ATOM 2251 C CA . THR B 1 3 ? 25.154 15.070 24.750 1.00 18.56 3 THR B CA 1
ATOM 2252 C C . THR B 1 3 ? 23.716 14.728 24.359 1.00 19.66 3 THR B C 1
ATOM 2253 O O . THR B 1 3 ? 23.163 13.729 24.826 1.00 21.90 3 THR B O 1
ATOM 2257 N N . LEU B 1 4 ? 23.110 15.566 23.516 1.00 18.07 4 LEU B N 1
ATOM 2258 C CA . LEU B 1 4 ? 21.761 15.306 23.022 1.00 15.61 4 LEU B CA 1
ATOM 2259 C C . LEU B 1 4 ? 21.920 14.268 21.915 1.00 16.28 4 LEU B C 1
ATOM 2260 O O . LEU B 1 4 ? 22.663 14.482 20.958 1.00 15.83 4 LEU B O 1
ATOM 2265 N N . TRP B 1 5 ? 21.272 13.122 22.082 1.00 16.11 5 TRP B N 1
ATOM 2266 C CA . TRP B 1 5 ? 21.343 12.057 21.095 1.00 14.60 5 TRP B CA 1
ATOM 2267 C C . TRP B 1 5 ? 19.915 11.664 20.742 1.00 15.02 5 TRP B C 1
ATOM 2268 O O . TRP B 1 5 ? 19.272 10.891 21.453 1.00 15.62 5 TRP B O 1
ATOM 2279 N N . ASN B 1 6 ? 19.445 12.213 19.626 1.00 15.07 6 ASN B N 1
ATOM 2280 C CA . ASN B 1 6 ? 18.097 12.011 19.126 1.00 18.47 6 ASN B CA 1
ATOM 2281 C C . ASN B 1 6 ? 17.155 12.724 20.094 1.00 21.27 6 ASN B C 1
ATOM 2282 O O . ASN B 1 6 ? 16.949 13.929 19.942 1.00 22.36 6 ASN B O 1
ATOM 2287 N N . ASP B 1 7 ? 16.618 12.028 21.098 1.00 23.56 7 ASP B N 1
ATOM 2288 C CA . ASP B 1 7 ? 15.745 12.691 22.078 1.00 22.69 7 ASP B CA 1
ATOM 2289 C C . ASP B 1 7 ? 16.058 12.358 23.543 1.00 22.94 7 ASP B C 1
ATOM 2290 O O . ASP B 1 7 ? 15.201 12.479 24.423 1.00 23.62 7 ASP B O 1
ATOM 2295 N N . GLN B 1 8 ? 17.308 11.981 23.792 1.00 21.37 8 GLN B N 1
ATOM 2296 C CA . GLN B 1 8 ? 17.783 11.639 25.124 1.00 24.16 8 GLN B CA 1
ATOM 2297 C C . GLN B 1 8 ? 19.067 12.419 25.397 1.00 24.38 8 GLN B C 1
ATOM 2298 O O . GLN B 1 8 ? 19.893 12.591 24.498 1.00 24.45 8 GLN B O 1
ATOM 2304 N N . ILE B 1 9 ? 19.224 12.890 26.634 1.00 22.43 9 ILE B N 1
ATOM 2305 C CA . ILE B 1 9 ? 20.412 13.636 27.044 1.00 20.71 9 ILE B CA 1
ATOM 2306 C C . ILE B 1 9 ? 21.304 12.651 27.799 1.00 22.60 9 ILE B C 1
ATOM 2307 O O . ILE B 1 9 ? 21.196 12.501 29.013 1.00 24.51 9 ILE B O 1
ATOM 2312 N N . VAL B 1 10 ? 22.195 11.988 27.074 1.00 24.68 10 VAL B N 1
ATOM 2313 C CA . VAL B 1 10 ? 23.080 10.992 27.669 1.00 27.38 10 VAL B CA 1
ATOM 2314 C C . VAL B 1 10 ? 24.494 11.511 27.894 1.00 30.22 10 VAL B C 1
ATOM 2315 O O . VAL B 1 10 ? 24.810 12.649 27.549 1.00 28.13 10 VAL B O 1
ATOM 2319 N N . LYS B 1 11 ? 25.337 10.670 28.487 1.00 29.84 11 LYS B N 1
ATOM 2320 C CA . LYS B 1 11 ? 26.730 11.029 28.721 1.00 33.94 11 LYS B CA 1
ATOM 2321 C C . LYS B 1 11 ? 27.504 10.892 27.409 1.00 33.64 11 LYS B C 1
ATOM 2322 O O . LYS B 1 11 ? 27.235 9.992 26.611 1.00 33.36 11 LYS B O 1
ATOM 2328 N N . ASP B 1 12 ? 28.466 11.787 27.206 1.00 35.08 12 ASP B N 1
ATOM 2329 C CA . ASP B 1 12 ? 29.294 11.824 25.999 1.00 36.35 12 ASP B CA 1
ATOM 2330 C C . ASP B 1 12 ? 29.773 10.475 25.459 1.00 36.97 12 ASP B C 1
ATOM 2331 O O . ASP B 1 12 ? 29.794 10.255 24.253 1.00 35.92 12 ASP B O 1
ATOM 2336 N N . GLU B 1 13 ? 30.140 9.572 26.359 1.00 38.40 13 GLU B N 1
ATOM 2337 C CA . GLU B 1 13 ? 30.658 8.269 25.969 1.00 39.64 13 GLU B CA 1
ATOM 2338 C C . GLU B 1 13 ? 29.616 7.229 25.570 1.00 36.76 13 GLU B C 1
ATOM 2339 O O . GLU B 1 13 ? 29.963 6.188 25.021 1.00 37.99 13 GLU B O 1
ATOM 2345 N N . GLU B 1 14 ? 28.347 7.515 25.825 1.00 35.32 14 GLU B N 1
ATOM 2346 C CA . GLU B 1 14 ? 27.271 6.579 25.500 1.00 35.28 14 GLU B CA 1
ATOM 2347 C C . GLU B 1 14 ? 26.711 6.748 24.073 1.00 31.93 14 GLU B C 1
ATOM 2348 O O . GLU B 1 14 ? 25.832 6.000 23.647 1.00 31.21 14 GLU B O 1
ATOM 2354 N N . VAL B 1 15 ? 27.252 7.712 23.333 1.00 29.19 15 VAL B N 1
ATOM 2355 C CA . VAL B 1 15 ? 26.816 8.004 21.967 1.00 24.21 15 VAL B CA 1
ATOM 2356 C C . VAL B 1 15 ? 27.556 7.177 20.915 1.00 25.41 15 VAL B C 1
ATOM 2357 O O . VAL B 1 15 ? 28.787 7.128 20.911 1.00 24.85 15 VAL B O 1
ATOM 2361 N N . LYS B 1 16 ? 26.800 6.550 20.013 1.00 23.08 16 LYS B N 1
ATOM 2362 C CA . LYS B 1 16 ? 27.390 5.720 18.963 1.00 23.98 16 LYS B CA 1
ATOM 2363 C C . LYS B 1 16 ? 27.060 6.198 17.551 1.00 21.90 16 LYS B C 1
ATOM 2364 O O . LYS B 1 16 ? 25.931 6.032 17.080 1.00 20.51 16 LYS B O 1
ATOM 2370 N N . ILE B 1 17 ? 28.050 6.783 16.879 1.00 20.29 17 ILE B N 1
ATOM 2371 C CA . ILE B 1 17 ? 27.874 7.251 15.507 1.00 19.15 17 ILE B CA 1
ATOM 2372 C C . ILE B 1 17 ? 28.416 6.168 14.580 1.00 18.80 17 ILE B C 1
ATOM 2373 O O . ILE B 1 17 ? 29.556 5.716 14.736 1.00 15.53 17 ILE B O 1
ATOM 2378 N N . ASP B 1 18 ? 27.592 5.764 13.618 1.00 14.54 18 ASP B N 1
ATOM 2379 C CA . ASP B 1 18 ? 27.963 4.730 12.669 1.00 12.34 18 ASP B CA 1
ATOM 2380 C C . ASP B 1 18 ? 28.828 5.260 11.515 1.00 13.10 18 ASP B C 1
ATOM 2381 O O . ASP B 1 18 ? 28.706 6.419 11.111 1.00 11.42 18 ASP B O 1
ATOM 2386 N N . LYS B 1 19 ? 29.721 4.409 11.009 1.00 13.33 19 LYS B N 1
ATOM 2387 C CA . LYS B 1 19 ? 30.605 4.780 9.904 1.00 13.99 19 LYS B CA 1
ATOM 2388 C C . LYS B 1 19 ? 29.815 5.057 8.626 1.00 14.28 19 LYS B C 1
ATOM 2389 O O . LYS B 1 19 ? 30.293 5.766 7.741 1.00 15.10 19 LYS B O 1
ATOM 2395 N N . GLU B 1 20 ? 28.613 4.489 8.527 1.00 13.62 20 GLU B N 1
ATOM 2396 C CA . GLU B 1 20 ? 27.771 4.709 7.354 1.00 11.91 20 GLU B CA 1
ATOM 2397 C C . GLU B 1 20 ? 26.636 5.706 7.598 1.00 11.57 20 GLU B C 1
ATOM 2398 O O . GLU B 1 20 ? 25.600 5.671 6.927 1.00 11.64 20 GLU B O 1
ATOM 2404 N N . ASP B 1 21 ? 26.813 6.543 8.619 1.00 10.63 21 ASP B N 1
ATOM 2405 C CA . ASP B 1 21 ? 25.873 7.615 8.927 1.00 9.59 21 ASP B CA 1
ATOM 2406 C C . ASP B 1 21 ? 26.169 8.569 7.759 1.00 10.12 21 ASP B C 1
ATOM 2407 O O . ASP B 1 21 ? 27.332 8.911 7.511 1.00 9.98 21 ASP B O 1
ATOM 2412 N N . ARG B 1 22 ? 25.129 8.955 7.024 1.00 11.22 22 ARG B N 1
ATOM 2413 C CA . ARG B 1 22 ? 25.283 9.818 5.850 1.00 12.84 22 ARG B CA 1
ATOM 2414 C C . ARG B 1 22 ? 25.906 11.199 6.093 1.00 11.61 22 ARG B C 1
ATOM 2415 O O . ARG B 1 22 ? 26.392 11.841 5.162 1.00 11.88 22 ARG B O 1
ATOM 2423 N N . GLY B 1 23 ? 25.932 11.636 7.346 1.00 12.17 23 GLY B N 1
ATOM 2424 C CA . GLY B 1 23 ? 26.547 12.917 7.653 1.00 10.41 23 GLY B CA 1
ATOM 2425 C C . GLY B 1 23 ? 28.065 12.767 7.636 1.00 11.12 23 GLY B C 1
ATOM 2426 O O . GLY B 1 23 ? 28.797 13.748 7.465 1.00 9.76 23 GLY B O 1
ATOM 2427 N N . TYR B 1 24 ? 28.526 11.521 7.780 1.00 10.26 24 TYR B N 1
ATOM 2428 C CA . TYR B 1 24 ? 29.952 11.197 7.797 1.00 9.44 24 TYR B CA 1
ATOM 2429 C C . TYR B 1 24 ? 30.512 10.856 6.411 1.00 9.29 24 TYR B C 1
ATOM 2430 O O . TYR B 1 24 ? 31.675 11.145 6.109 1.00 7.67 24 TYR B O 1
ATOM 2439 N N . GLN B 1 25 ? 29.682 10.253 5.567 1.00 9.18 25 GLN B N 1
ATOM 2440 C CA . GLN B 1 25 ? 30.125 9.868 4.231 1.00 7.68 25 GLN B CA 1
ATOM 2441 C C . GLN B 1 25 ? 29.806 10.861 3.109 1.00 8.83 25 GLN B C 1
ATOM 2442 O O . GLN B 1 25 ? 30.507 10.885 2.095 1.00 10.69 25 GLN B O 1
ATOM 2448 N N . PHE B 1 26 ? 28.779 11.691 3.295 1.00 7.95 26 PHE B N 1
ATOM 2449 C CA . PHE B 1 26 ? 28.377 12.661 2.270 1.00 10.49 26 PHE B CA 1
ATOM 2450 C C . PHE B 1 26 ? 28.158 14.080 2.799 1.00 13.14 26 PHE B C 1
ATOM 2451 O O . PHE B 1 26 ? 27.896 14.999 2.016 1.00 11.05 26 PHE B O 1
ATOM 2459 N N . GLY B 1 27 ? 28.256 14.262 4.117 1.00 13.71 27 GLY B N 1
ATOM 2460 C CA . GLY B 1 27 ? 27.999 15.573 4.701 1.00 11.19 27 GLY B CA 1
ATOM 2461 C C . GLY B 1 27 ? 26.516 15.849 4.488 1.00 9.69 27 GLY B C 1
ATOM 2462 O O . GLY B 1 27 ? 26.088 16.994 4.358 1.00 7.05 27 GLY B O 1
ATOM 2463 N N . ASP B 1 28 ? 25.751 14.762 4.393 1.00 8.81 28 ASP B N 1
ATOM 2464 C CA . ASP B 1 28 ? 24.306 14.778 4.172 1.00 9.24 28 ASP B CA 1
ATOM 2465 C C . ASP B 1 28 ? 23.577 15.129 5.480 1.00 11.86 28 ASP B C 1
ATOM 2466 O O . ASP B 1 28 ? 23.056 14.252 6.172 1.00 12.32 28 ASP B O 1
ATOM 2471 N N . GLY B 1 29 ? 23.559 16.421 5.805 1.00 10.79 29 GLY B N 1
ATOM 2472 C CA . GLY B 1 29 ? 22.906 16.896 7.015 1.00 11.21 29 GLY B CA 1
ATOM 2473 C C . GLY B 1 29 ? 22.953 18.410 7.164 1.00 11.91 29 GLY B C 1
ATOM 2474 O O . GLY B 1 29 ? 23.594 19.103 6.375 1.00 6.45 29 GLY B O 1
ATOM 2475 N N . VAL B 1 30 ? 22.274 18.926 8.185 1.00 11.57 30 VAL B N 1
ATOM 2476 C CA . VAL B 1 30 ? 22.233 20.367 8.439 1.00 8.20 30 VAL B CA 1
ATOM 2477 C C . VAL B 1 30 ? 22.528 20.647 9.917 1.00 8.07 30 VAL B C 1
ATOM 2478 O O . VAL B 1 30 ? 22.462 19.732 10.737 1.00 8.77 30 VAL B O 1
ATOM 2482 N N . TYR B 1 31 ? 22.837 21.898 10.263 1.00 8.40 31 TYR B N 1
ATOM 2483 C CA . TYR B 1 31 ? 23.165 22.228 11.655 1.00 8.20 31 TYR B CA 1
ATOM 2484 C C . TYR B 1 31 ? 22.838 23.659 12.059 1.00 9.35 31 TYR B C 1
ATOM 2485 O O . TYR B 1 31 ? 22.463 24.485 11.229 1.00 8.45 31 TYR B O 1
ATOM 2494 N N . GLU B 1 32 ? 23.008 23.935 13.350 1.00 6.47 32 GLU B N 1
ATOM 2495 C CA . GLU B 1 32 ? 22.784 25.257 13.924 1.00 7.56 32 GLU B CA 1
ATOM 2496 C C . GLU B 1 32 ? 23.729 25.497 15.109 1.00 8.70 32 GLU B C 1
ATOM 2497 O O . GLU B 1 32 ? 24.326 24.555 15.647 1.00 9.75 32 GLU B O 1
ATOM 2503 N N . VAL B 1 33 ? 23.891 26.769 15.472 1.00 10.59 33 VAL B N 1
ATOM 2504 C CA . VAL B 1 33 ? 24.690 27.179 16.631 1.00 11.26 33 VAL B CA 1
ATOM 2505 C C . VAL B 1 33 ? 23.862 28.243 17.353 1.00 11.55 33 VAL B C 1
ATOM 2506 O O . VAL B 1 33 ? 23.468 29.240 16.747 1.00 11.79 33 VAL B O 1
ATOM 2510 N N . VAL B 1 34 ? 23.577 28.014 18.632 1.00 10.83 34 VAL B N 1
ATOM 2511 C CA . VAL B 1 34 ? 22.795 28.957 19.440 1.00 10.11 34 VAL B CA 1
ATOM 2512 C C . VAL B 1 34 ? 23.651 29.490 20.587 1.00 9.06 34 VAL B C 1
ATOM 2513 O O . VAL B 1 34 ? 24.324 28.723 21.266 1.00 10.44 34 VAL B O 1
ATOM 2517 N N . LYS B 1 35 ? 23.657 30.807 20.771 1.00 11.65 35 LYS B N 1
ATOM 2518 C CA . LYS B 1 35 ? 24.441 31.425 21.841 1.00 11.78 35 LYS B CA 1
ATOM 2519 C C . LYS B 1 35 ? 23.660 31.395 23.157 1.00 11.91 35 LYS B C 1
ATOM 2520 O O . LYS B 1 35 ? 22.443 31.622 23.169 1.00 14.43 35 LYS B O 1
ATOM 2526 N N . VAL B 1 36 ? 24.360 31.091 24.249 1.00 8.49 36 VAL B N 1
ATOM 2527 C CA . VAL B 1 36 ? 23.750 31.048 25.578 1.00 11.35 36 VAL B CA 1
ATOM 2528 C C . VAL B 1 36 ? 24.398 32.111 26.469 1.00 12.98 36 VAL B C 1
ATOM 2529 O O . VAL B 1 36 ? 25.623 32.166 26.587 1.00 11.20 36 VAL B O 1
ATOM 2533 N N . TYR B 1 37 ? 23.573 33.000 27.023 1.00 13.66 37 TYR B N 1
ATOM 2534 C CA . TYR B 1 37 ? 24.056 34.069 27.901 1.00 15.14 37 TYR B CA 1
ATOM 2535 C C . TYR B 1 37 ? 23.541 33.843 29.314 1.00 15.35 37 TYR B C 1
ATOM 2536 O O . TYR B 1 37 ? 22.344 33.986 29.574 1.00 18.79 37 TYR B O 1
ATOM 2545 N N . ASN B 1 38 ? 24.450 33.529 30.227 1.00 18.53 38 ASN B N 1
ATOM 2546 C CA . ASN B 1 38 ? 24.087 33.289 31.619 1.00 21.48 38 ASN B CA 1
ATOM 2547 C C . ASN B 1 38 ? 22.950 32.273 31.736 1.00 20.14 38 ASN B C 1
ATOM 2548 O O . ASN B 1 38 ? 21.922 32.541 32.370 1.00 18.87 38 ASN B O 1
ATOM 2553 N N . GLY B 1 39 ? 23.124 31.135 31.065 1.00 18.05 39 GLY B N 1
ATOM 2554 C CA . GLY B 1 39 ? 22.136 30.070 31.088 1.00 17.75 39 GLY B CA 1
ATOM 2555 C C . GLY B 1 39 ? 20.862 30.312 30.297 1.00 17.68 39 GLY B C 1
ATOM 2556 O O . GLY B 1 39 ? 19.933 29.501 30.363 1.00 17.38 39 GLY B O 1
ATOM 2557 N N . GLU B 1 40 ? 20.813 31.407 29.538 1.00 15.83 40 GLU B N 1
ATOM 2558 C CA . GLU B 1 40 ? 19.627 31.735 28.747 1.00 15.74 40 GLU B CA 1
ATOM 2559 C C . GLU B 1 40 ? 19.911 31.684 27.239 1.00 13.55 40 GLU B C 1
ATOM 2560 O O . GLU B 1 40 ? 20.872 32.285 26.762 1.00 14.93 40 GLU B O 1
ATOM 2566 N N . MET B 1 41 ? 19.081 30.955 26.497 1.00 13.68 41 MET B N 1
ATOM 2567 C CA . MET B 1 41 ? 19.236 30.829 25.042 1.00 14.16 41 MET B CA 1
ATOM 2568 C C . MET B 1 41 ? 18.747 32.068 24.272 1.00 16.46 41 MET B C 1
ATOM 2569 O O . MET B 1 41 ? 17.643 32.570 24.501 1.00 19.08 41 MET B O 1
ATOM 2574 N N . PHE B 1 42 ? 19.580 32.551 23.355 1.00 15.67 42 PHE B N 1
ATOM 2575 C CA . PHE B 1 42 ? 19.250 33.712 22.535 1.00 11.03 42 PHE B CA 1
ATOM 2576 C C . PHE B 1 42 ? 18.657 33.250 21.203 1.00 11.39 42 PHE B C 1
ATOM 2577 O O . PHE B 1 42 ? 19.193 32.335 20.567 1.00 10.00 42 PHE B O 1
ATOM 2585 N N . THR B 1 43 ? 17.556 33.889 20.799 1.00 11.26 43 THR B N 1
ATOM 2586 C CA . THR B 1 43 ? 16.834 33.592 19.553 1.00 9.31 43 THR B CA 1
ATOM 2587 C C . THR B 1 43 ? 16.796 32.105 19.200 1.00 9.01 43 THR B C 1
ATOM 2588 O O . THR B 1 43 ? 17.042 31.707 18.061 1.00 8.90 43 THR B O 1
ATOM 2592 N N . VAL B 1 44 ? 16.433 31.291 20.185 1.00 11.72 44 VAL B N 1
ATOM 2593 C CA . VAL B 1 44 ? 16.383 29.844 20.010 1.00 12.04 44 VAL B CA 1
ATOM 2594 C C . VAL B 1 44 ? 15.340 29.369 19.004 1.00 11.65 44 VAL B C 1
ATOM 2595 O O . VAL B 1 44 ? 15.619 28.469 18.212 1.00 10.17 44 VAL B O 1
ATOM 2599 N N . ASN B 1 45 ? 14.145 29.959 19.047 1.00 10.03 45 ASN B N 1
ATOM 2600 C CA . ASN B 1 45 ? 13.073 29.584 18.132 1.00 13.05 45 ASN B CA 1
ATOM 2601 C C . ASN B 1 45 ? 13.410 29.910 16.676 1.00 12.97 45 ASN B C 1
ATOM 2602 O O . ASN B 1 45 ? 13.014 29.175 15.775 1.00 10.32 45 ASN B O 1
ATOM 2607 N N . GLU B 1 46 ? 14.150 30.999 16.459 1.00 11.75 46 GLU B N 1
ATOM 2608 C CA . GLU B 1 46 ? 14.561 31.403 15.117 1.00 10.60 46 GLU B CA 1
ATOM 2609 C C . GLU B 1 46 ? 15.548 30.373 14.569 1.00 9.71 46 GLU B C 1
ATOM 2610 O O . GLU B 1 46 ? 15.511 30.026 13.382 1.00 9.20 46 GLU B O 1
ATOM 2616 N N . HIS B 1 47 ? 16.435 29.886 15.432 1.00 10.37 47 HIS B N 1
ATOM 2617 C CA . HIS B 1 47 ? 17.415 28.889 15.011 1.00 13.35 47 HIS B CA 1
ATOM 2618 C C . HIS B 1 47 ? 16.770 27.533 14.762 1.00 15.10 47 HIS B C 1
ATOM 2619 O O . HIS B 1 47 ? 17.105 26.851 13.789 1.00 15.32 47 HIS B O 1
ATOM 2626 N N . ILE B 1 48 ? 15.820 27.165 15.621 1.00 10.89 48 ILE B N 1
ATOM 2627 C CA . ILE B 1 48 ? 15.106 25.902 15.470 1.00 10.17 48 ILE B CA 1
ATOM 2628 C C . ILE B 1 48 ? 14.322 25.934 14.148 1.00 9.40 48 ILE B C 1
ATOM 2629 O O . ILE B 1 48 ? 14.324 24.956 13.397 1.00 8.53 48 ILE B O 1
ATOM 2634 N N . ASP B 1 49 ? 13.701 27.076 13.853 1.00 7.81 49 ASP B N 1
ATOM 2635 C CA . ASP B 1 49 ? 12.945 27.254 12.608 1.00 11.69 49 ASP B CA 1
ATOM 2636 C C . ASP B 1 49 ? 13.857 27.049 11.401 1.00 10.55 49 ASP B C 1
ATOM 2637 O O . ASP B 1 49 ? 13.471 26.389 10.436 1.00 10.81 49 ASP B O 1
ATOM 2642 N N . ARG B 1 50 ? 15.067 27.608 11.463 1.00 10.51 50 ARG B N 1
ATOM 2643 C CA . ARG B 1 50 ? 16.013 27.459 10.363 1.00 10.97 50 ARG B CA 1
ATOM 2644 C C . ARG B 1 50 ? 16.496 26.011 10.221 1.00 12.44 50 ARG B C 1
ATOM 2645 O O . ARG B 1 50 ? 16.632 25.514 9.102 1.00 10.77 50 ARG B O 1
ATOM 2653 N N . LEU B 1 51 ? 16.716 25.329 11.345 1.00 10.75 51 LEU B N 1
ATOM 2654 C CA . LEU B 1 51 ? 17.156 23.932 11.310 1.00 12.31 51 LEU B CA 1
ATOM 2655 C C . LEU B 1 51 ? 16.155 23.105 10.500 1.00 11.11 51 LEU B C 1
ATOM 2656 O O . LEU B 1 51 ? 16.533 22.354 9.593 1.00 10.37 51 LEU B O 1
ATOM 2661 N N . TYR B 1 52 ? 14.876 23.261 10.831 1.00 11.69 52 TYR B N 1
ATOM 2662 C CA . TYR B 1 52 ? 13.807 22.534 10.154 1.00 12.88 52 TYR B CA 1
ATOM 2663 C C . TYR B 1 52 ? 13.717 22.904 8.677 1.00 11.56 52 TYR B C 1
ATOM 2664 O O . TYR B 1 52 ? 13.525 22.033 7.830 1.00 12.62 52 TYR B O 1
ATOM 2673 N N . ALA B 1 53 ? 13.888 24.192 8.376 1.00 9.64 53 ALA B N 1
ATOM 2674 C CA . ALA B 1 53 ? 13.855 24.684 7.002 1.00 9.31 53 ALA B CA 1
ATOM 2675 C C . ALA B 1 53 ? 15.027 24.088 6.212 1.00 10.04 53 ALA B C 1
ATOM 2676 O O . ALA B 1 53 ? 14.838 23.596 5.098 1.00 9.49 53 ALA B O 1
ATOM 2678 N N . SER B 1 54 ? 16.227 24.125 6.797 1.00 9.20 54 SER B N 1
ATOM 2679 C CA . SER B 1 54 ? 17.421 23.561 6.164 1.00 8.67 54 SER B CA 1
ATOM 2680 C C . SER B 1 54 ? 17.208 22.078 5.875 1.00 10.13 54 SER B C 1
ATOM 2681 O O . SER B 1 54 ? 17.499 21.597 4.780 1.00 10.70 54 SER B O 1
ATOM 2684 N N . ALA B 1 55 ? 16.684 21.369 6.870 1.00 10.01 55 ALA B N 1
ATOM 2685 C CA . ALA B 1 55 ? 16.420 19.943 6.771 1.00 10.19 55 ALA B CA 1
ATOM 2686 C C . ALA B 1 55 ? 15.440 19.615 5.654 1.00 10.69 55 ALA B C 1
ATOM 2687 O O . ALA B 1 55 ? 15.721 18.762 4.815 1.00 12.73 55 ALA B O 1
ATOM 2689 N N . GLU B 1 56 ? 14.300 20.299 5.632 1.00 12.57 56 GLU B N 1
ATOM 2690 C CA . GLU B 1 56 ? 13.289 20.048 4.612 1.00 16.53 56 GLU B CA 1
ATOM 2691 C C . GLU B 1 56 ? 13.742 20.408 3.187 1.00 17.05 56 GLU B C 1
ATOM 2692 O O . GLU B 1 56 ? 13.246 19.838 2.213 1.00 15.09 56 GLU B O 1
ATOM 2698 N N . LYS B 1 57 ? 14.672 21.354 3.070 1.00 15.33 57 LYS B N 1
ATOM 2699 C CA . LYS B 1 57 ? 15.202 21.750 1.769 1.00 14.65 57 LYS B CA 1
ATOM 2700 C C . LYS B 1 57 ? 15.943 20.581 1.141 1.00 15.37 57 LYS B C 1
ATOM 2701 O O . LYS B 1 57 ? 16.112 20.532 -0.073 1.00 14.69 57 LYS B O 1
ATOM 2707 N N . ILE B 1 58 ? 16.445 19.671 1.972 1.00 11.73 58 ILE B N 1
ATOM 2708 C CA . ILE B 1 58 ? 17.120 18.490 1.443 1.00 13.76 58 ILE B CA 1
ATOM 2709 C C . ILE B 1 58 ? 16.302 17.233 1.742 1.00 13.41 58 ILE B C 1
ATOM 2710 O O . ILE B 1 58 ? 16.841 16.124 1.832 1.00 13.69 58 ILE B O 1
ATOM 2715 N N . ARG B 1 59 ? 14.995 17.431 1.922 1.00 13.45 59 ARG B N 1
ATOM 2716 C CA . ARG B 1 59 ? 14.045 16.347 2.165 1.00 13.18 59 ARG B CA 1
ATOM 2717 C C . ARG B 1 59 ? 14.191 15.529 3.460 1.00 12.85 59 ARG B C 1
ATOM 2718 O O . ARG B 1 59 ? 13.862 14.337 3.475 1.00 12.27 59 ARG B O 1
ATOM 2726 N N . ILE B 1 60 ? 14.729 16.139 4.517 1.00 12.07 60 ILE B N 1
ATOM 2727 C CA . ILE B 1 60 ? 14.867 15.463 5.809 1.00 11.04 60 ILE B CA 1
ATOM 2728 C C . ILE B 1 60 ? 13.762 15.995 6.717 1.00 12.40 60 ILE B C 1
ATOM 2729 O O . ILE B 1 60 ? 13.606 17.207 6.877 1.00 10.75 60 ILE B O 1
ATOM 2734 N N . THR B 1 61 ? 12.971 15.080 7.273 1.00 16.43 61 THR B N 1
ATOM 2735 C CA . THR B 1 61 ? 11.872 15.440 8.168 1.00 16.61 61 THR B CA 1
ATOM 2736 C C . THR B 1 61 ? 12.195 15.074 9.610 1.00 15.18 61 THR B C 1
ATOM 2737 O O . THR B 1 61 ? 12.175 13.900 9.975 1.00 15.77 61 THR B O 1
ATOM 2741 N N . ILE B 1 62 ? 12.507 16.086 10.417 1.00 13.09 62 ILE B N 1
ATOM 2742 C CA . ILE B 1 62 ? 12.815 15.890 11.833 1.00 13.31 62 ILE B CA 1
ATOM 2743 C C . ILE B 1 62 ? 11.540 15.360 12.504 1.00 16.02 62 ILE B C 1
ATOM 2744 O O . ILE B 1 62 ? 10.487 15.987 12.436 1.00 17.16 62 ILE B O 1
ATOM 2749 N N . PRO B 1 63 ? 11.635 14.206 13.185 1.00 17.94 63 PRO B N 1
ATOM 2750 C CA . PRO B 1 63 ? 10.535 13.521 13.883 1.00 21.92 63 PRO B CA 1
ATOM 2751 C C . PRO B 1 63 ? 9.749 14.264 14.971 1.00 23.42 63 PRO B C 1
ATOM 2752 O O . PRO B 1 63 ? 8.553 14.020 15.144 1.00 29.94 63 PRO B O 1
ATOM 2756 N N . TYR B 1 64 ? 10.408 15.162 15.695 1.00 21.18 64 TYR B N 1
ATOM 2757 C CA . TYR B 1 64 ? 9.778 15.886 16.801 1.00 16.87 64 TYR B CA 1
ATOM 2758 C C . TYR B 1 64 ? 9.173 17.241 16.437 1.00 16.04 64 TYR B C 1
ATOM 2759 O O . TYR B 1 64 ? 9.531 17.837 15.422 1.00 15.50 64 TYR B O 1
ATOM 2768 N N . THR B 1 65 ? 8.238 17.715 17.264 1.00 15.12 65 THR B N 1
ATOM 2769 C CA . THR B 1 65 ? 7.633 19.037 17.056 1.00 14.21 65 THR B CA 1
ATOM 2770 C C . THR B 1 65 ? 8.728 20.049 17.423 1.00 14.26 65 THR B C 1
ATOM 2771 O O . THR B 1 65 ? 9.666 19.712 18.155 1.00 12.44 65 THR B O 1
ATOM 2775 N N . LYS B 1 66 ? 8.623 21.275 16.913 1.00 12.26 66 LYS B N 1
ATOM 2776 C CA . LYS B 1 66 ? 9.622 22.299 17.217 1.00 13.43 66 LYS B CA 1
ATOM 2777 C C . LYS B 1 66 ? 9.659 22.616 18.716 1.00 15.39 66 LYS B C 1
ATOM 2778 O O . LYS B 1 66 ? 10.721 22.953 19.256 1.00 13.57 66 LYS B O 1
ATOM 2784 N N . ASP B 1 67 ? 8.513 22.483 19.389 1.00 10.98 67 ASP B N 1
ATOM 2785 C CA . ASP B 1 67 ? 8.454 22.749 20.822 1.00 12.76 67 ASP B CA 1
ATOM 2786 C C . ASP B 1 67 ? 9.196 21.677 21.609 1.00 11.42 67 ASP B C 1
ATOM 2787 O O . ASP B 1 67 ? 9.817 21.977 22.637 1.00 13.88 67 ASP B O 1
ATOM 2792 N N . LYS B 1 68 ? 9.129 20.431 21.138 1.00 10.37 68 LYS B N 1
ATOM 2793 C CA . LYS B 1 68 ? 9.845 19.339 21.791 1.00 9.13 68 LYS B CA 1
ATOM 2794 C C . LYS B 1 68 ? 11.360 19.553 21.618 1.00 10.46 68 LYS B C 1
ATOM 2795 O O . LYS B 1 68 ? 12.151 19.284 22.532 1.00 10.15 68 LYS B O 1
ATOM 2801 N N . PHE B 1 69 ? 11.763 20.044 20.448 1.00 9.15 69 PHE B N 1
ATOM 2802 C CA . PHE B 1 69 ? 13.174 20.306 20.190 1.00 10.71 69 PHE B CA 1
ATOM 2803 C C . PHE B 1 69 ? 13.663 21.409 21.131 1.00 9.80 69 PHE B C 1
ATOM 2804 O O . PHE B 1 69 ? 14.745 21.305 21.704 1.00 10.93 69 PHE B O 1
ATOM 2812 N N . HIS B 1 70 ? 12.861 22.462 21.279 1.00 11.49 70 HIS B N 1
ATOM 2813 C CA . HIS B 1 70 ? 13.185 23.566 22.184 1.00 11.77 70 HIS B CA 1
ATOM 2814 C C . HIS B 1 70 ? 13.360 23.009 23.605 1.00 11.14 70 HIS B C 1
ATOM 2815 O O . HIS B 1 70 ? 14.309 23.365 24.293 1.00 12.40 70 HIS B O 1
ATOM 2822 N N . GLN B 1 71 ? 12.448 22.143 24.044 1.00 11.71 71 GLN B N 1
ATOM 2823 C CA . GLN B 1 71 ? 12.541 21.564 25.384 1.00 14.20 71 GLN B CA 1
ATOM 2824 C C . GLN B 1 71 ? 13.790 20.706 25.564 1.00 12.16 71 GLN B C 1
ATOM 2825 O O . GLN B 1 71 ? 14.356 20.643 26.653 1.00 8.08 71 GLN B O 1
ATOM 2831 N N . LEU B 1 72 ? 14.229 20.065 24.487 1.00 12.33 72 LEU B N 1
ATOM 2832 C CA . LEU B 1 72 ? 15.423 19.226 24.528 1.00 12.76 72 LEU B CA 1
ATOM 2833 C C . LEU B 1 72 ? 16.692 20.060 24.691 1.00 12.85 72 LEU B C 1
ATOM 2834 O O . LEU B 1 72 ? 17.586 19.697 25.459 1.00 13.52 72 LEU B O 1
ATOM 2839 N N . LEU B 1 73 ? 16.761 21.183 23.982 1.00 11.65 73 LEU B N 1
ATOM 2840 C CA . LEU B 1 73 ? 17.910 22.080 24.077 1.00 11.14 73 LEU B CA 1
ATOM 2841 C C . LEU B 1 73 ? 17.972 22.713 25.474 1.00 9.45 73 LEU B C 1
ATOM 2842 O O . LEU B 1 73 ? 19.056 22.947 26.018 1.00 11.03 73 LEU B O 1
ATOM 2847 N N . HIS B 1 74 ? 16.804 22.973 26.053 1.00 10.42 74 HIS B N 1
ATOM 2848 C CA . HIS B 1 74 ? 16.721 23.575 27.379 1.00 13.22 74 HIS B CA 1
ATOM 2849 C C . HIS B 1 74 ? 17.281 22.622 28.441 1.00 12.25 74 HIS B C 1
ATOM 2850 O O . HIS B 1 74 ? 18.060 23.031 29.303 1.00 11.71 74 HIS B O 1
ATOM 2857 N N . GLU B 1 75 ? 16.906 21.350 28.356 1.00 13.34 75 GLU B N 1
ATOM 2858 C CA . GLU B 1 75 ? 17.382 20.338 29.299 1.00 14.18 75 GLU B CA 1
ATOM 2859 C C . GLU B 1 75 ? 18.897 20.143 29.179 1.00 15.63 75 GLU B C 1
ATOM 2860 O O . GLU B 1 75 ? 19.584 19.919 30.174 1.00 13.46 75 GLU B O 1
ATOM 2866 N N . LEU B 1 76 ? 19.404 20.222 27.948 1.00 15.36 76 LEU B N 1
ATOM 2867 C CA . LEU B 1 76 ? 20.830 20.064 27.654 1.00 12.41 76 LEU B CA 1
ATOM 2868 C C . LEU B 1 76 ? 21.674 21.146 28.335 1.00 13.19 76 LEU B C 1
ATOM 2869 O O . LEU B 1 76 ? 22.737 20.857 28.890 1.00 11.36 76 LEU B O 1
ATOM 2874 N N . VAL B 1 77 ? 21.203 22.392 28.263 1.00 13.55 77 VAL B N 1
ATOM 2875 C CA . VAL B 1 77 ? 21.890 23.534 28.868 1.00 13.44 77 VAL B CA 1
ATOM 2876 C C . VAL B 1 77 ? 21.937 23.384 30.393 1.00 15.91 77 VAL B C 1
ATOM 2877 O O . VAL B 1 77 ? 22.938 23.714 31.022 1.00 14.24 77 VAL B O 1
ATOM 2881 N N . GLU B 1 78 ? 20.856 22.881 30.984 1.00 17.42 78 GLU B N 1
ATOM 2882 C CA . GLU B 1 78 ? 20.813 22.689 32.430 1.00 21.30 78 GLU B CA 1
ATOM 2883 C C . GLU B 1 78 ? 21.686 21.535 32.906 1.00 20.28 78 GLU B C 1
ATOM 2884 O O . GLU B 1 78 ? 22.437 21.678 33.868 1.00 20.02 78 GLU B O 1
ATOM 2890 N N . LYS B 1 79 ? 21.591 20.391 32.235 1.00 19.04 79 LYS B N 1
ATOM 2891 C CA . LYS B 1 79 ? 22.384 19.228 32.615 1.00 21.55 79 LYS B CA 1
ATOM 2892 C C . LYS B 1 79 ? 23.880 19.504 32.535 1.00 18.62 79 LYS B C 1
ATOM 2893 O O . LYS B 1 79 ? 24.663 18.904 33.266 1.00 18.51 79 LYS B O 1
ATOM 2899 N N . ASN B 1 80 ? 24.275 20.400 31.635 1.00 16.40 80 ASN B N 1
ATOM 2900 C CA . ASN B 1 80 ? 25.684 20.737 31.476 1.00 14.99 80 ASN B CA 1
ATOM 2901 C C . ASN B 1 80 ? 26.098 21.934 32.312 1.00 15.85 80 ASN B C 1
ATOM 2902 O O . ASN B 1 80 ? 27.285 22.239 32.396 1.00 16.50 80 ASN B O 1
ATOM 2907 N N . GLU B 1 81 ? 25.124 22.610 32.920 1.00 15.37 81 GLU B N 1
ATOM 2908 C CA . GLU B 1 81 ? 25.393 23.789 33.752 1.00 20.14 81 GLU B CA 1
ATOM 2909 C C . GLU B 1 81 ? 26.083 24.891 32.957 1.00 18.55 81 GLU B C 1
ATOM 2910 O O . GLU B 1 81 ? 26.977 25.568 33.475 1.00 15.54 81 GLU B O 1
ATOM 2916 N N . LEU B 1 82 ? 25.665 25.065 31.702 1.00 18.36 82 LEU B N 1
ATOM 2917 C CA . LEU B 1 82 ? 26.233 26.081 30.815 1.00 15.16 82 LEU B CA 1
ATOM 2918 C C . LEU B 1 82 ? 25.816 27.496 31.211 1.00 14.95 82 LEU B C 1
ATOM 2919 O O . LEU B 1 82 ? 24.631 27.784 31.390 1.00 13.32 82 LEU B O 1
ATOM 2924 N N . ASN B 1 83 ? 26.805 28.364 31.373 1.00 13.49 83 ASN B N 1
ATOM 2925 C CA . ASN B 1 83 ? 26.556 29.753 31.727 1.00 14.43 83 ASN B CA 1
ATOM 2926 C C . ASN B 1 83 ? 26.558 30.564 30.421 1.00 12.89 83 ASN B C 1
ATOM 2927 O O . ASN B 1 83 ? 25.504 30.851 29.852 1.00 12.12 83 ASN B O 1
ATOM 2932 N N . THR B 1 84 ? 27.748 30.929 29.952 1.00 11.52 84 THR B N 1
ATOM 2933 C CA . THR B 1 84 ? 27.885 31.682 28.708 1.00 11.86 84 THR B CA 1
ATOM 2934 C C . THR B 1 84 ? 28.716 30.860 27.729 1.00 12.02 84 THR B C 1
ATOM 2935 O O . THR B 1 84 ? 29.867 30.505 28.006 1.00 13.07 84 THR B O 1
ATOM 2939 N N . GLY B 1 85 ? 28.112 30.546 26.591 1.00 9.92 85 GLY B N 1
ATOM 2940 C CA . GLY B 1 85 ? 28.788 29.767 25.574 1.00 7.27 85 GLY B CA 1
ATOM 2941 C C . GLY B 1 85 ? 27.829 29.540 24.428 1.00 7.71 85 GLY B C 1
ATOM 2942 O O . GLY B 1 85 ? 27.122 30.458 24.027 1.00 9.49 85 GLY B O 1
ATOM 2943 N N . HIS B 1 86 ? 27.767 28.314 23.924 1.00 8.98 86 HIS B N 1
ATOM 2944 C CA . HIS B 1 86 ? 26.862 28.002 22.827 1.00 8.04 86 HIS B CA 1
ATOM 2945 C C . HIS B 1 86 ? 26.503 26.530 22.760 1.00 11.96 86 HIS B C 1
ATOM 2946 O O . HIS B 1 86 ? 27.190 25.674 23.325 1.00 13.22 86 HIS B O 1
ATOM 2953 N N . ILE B 1 87 ? 25.382 26.260 22.104 1.00 9.15 87 ILE B N 1
ATOM 2954 C CA . ILE B 1 87 ? 24.903 24.910 21.886 1.00 10.36 87 ILE B CA 1
ATOM 2955 C C . ILE B 1 87 ? 25.107 24.626 20.400 1.00 14.18 87 ILE B C 1
ATOM 2956 O O . ILE B 1 87 ? 24.784 25.469 19.555 1.00 14.29 87 ILE B O 1
ATOM 2961 N N . TYR B 1 88 ? 25.669 23.470 20.079 1.00 12.88 88 TYR B N 1
ATOM 2962 C CA . TYR B 1 88 ? 25.818 23.085 18.681 1.00 14.95 88 TYR B CA 1
ATOM 2963 C C . TYR B 1 88 ? 24.887 21.903 18.471 1.00 9.95 88 TYR B C 1
ATOM 2964 O O . TYR B 1 88 ? 24.902 20.973 19.271 1.00 12.89 88 TYR B O 1
ATOM 2973 N N . PHE B 1 89 ? 24.041 21.963 17.443 1.00 12.38 89 PHE B N 1
ATOM 2974 C CA . PHE B 1 89 ? 23.135 20.849 17.134 1.00 10.86 89 PHE B CA 1
ATOM 2975 C C . PHE B 1 89 ? 22.971 20.585 15.636 1.00 10.72 89 PHE B C 1
ATOM 2976 O O . PHE B 1 89 ? 22.968 21.511 14.821 1.00 8.32 89 PHE B O 1
ATOM 2984 N N . GLN B 1 90 ? 22.899 19.305 15.277 1.00 12.31 90 GLN B N 1
ATOM 2985 C CA . GLN B 1 90 ? 22.762 18.890 13.877 1.00 10.04 90 GLN B CA 1
ATOM 2986 C C . GLN B 1 90 ? 21.871 17.670 13.693 1.00 9.67 90 GLN B C 1
ATOM 2987 O O . GLN B 1 90 ? 21.582 16.942 14.647 1.00 10.15 90 GLN B O 1
ATOM 2993 N N . VAL B 1 91 ? 21.442 17.460 12.448 1.00 9.66 91 VAL B N 1
ATOM 2994 C CA . VAL B 1 91 ? 20.630 16.310 12.066 1.00 9.33 91 VAL B CA 1
ATOM 2995 C C . VAL B 1 91 ? 21.103 15.793 10.696 1.00 9.80 91 VAL B C 1
ATOM 2996 O O . VAL B 1 91 ? 21.322 16.576 9.765 1.00 10.91 91 VAL B O 1
ATOM 3000 N N . THR B 1 92 ? 21.343 14.488 10.600 1.00 10.48 92 THR B N 1
ATOM 3001 C CA . THR B 1 92 ? 21.771 13.888 9.331 1.00 10.52 92 THR B CA 1
ATOM 3002 C C . THR B 1 92 ? 20.640 12.998 8.833 1.00 11.15 92 THR B C 1
ATOM 3003 O O . THR B 1 92 ? 19.698 12.730 9.580 1.00 11.96 92 THR B O 1
ATOM 3007 N N . ARG B 1 93 ? 20.729 12.527 7.588 1.00 10.83 93 ARG B N 1
ATOM 3008 C CA . ARG B 1 93 ? 19.680 11.669 7.042 1.00 9.62 93 ARG B CA 1
ATOM 3009 C C . ARG B 1 93 ? 19.629 10.322 7.748 1.00 9.16 93 ARG B C 1
ATOM 3010 O O . ARG B 1 93 ? 18.619 9.627 7.704 1.00 13.19 93 ARG B O 1
ATOM 3018 N N . GLY B 1 94 ? 20.716 9.960 8.413 1.00 7.94 94 GLY B N 1
ATOM 3019 C CA . GLY B 1 94 ? 20.736 8.701 9.128 1.00 11.76 94 GLY B CA 1
ATOM 3020 C C . GLY B 1 94 ? 21.731 7.695 8.596 1.00 14.52 94 GLY B C 1
ATOM 3021 O O . GLY B 1 94 ? 22.481 7.975 7.658 1.00 15.22 94 GLY B O 1
ATOM 3022 N N . THR B 1 95 ? 21.720 6.510 9.201 1.00 14.50 95 THR B N 1
ATOM 3023 C CA . THR B 1 95 ? 22.618 5.424 8.832 1.00 12.96 95 THR B CA 1
ATOM 3024 C C . THR B 1 95 ? 21.977 4.450 7.850 1.00 12.43 95 THR B C 1
ATOM 3025 O O . THR B 1 95 ? 20.876 3.947 8.085 1.00 11.52 95 THR B O 1
ATOM 3029 N N . SER B 1 96 ? 22.682 4.189 6.754 1.00 13.73 96 SER B N 1
ATOM 3030 C CA . SER B 1 96 ? 22.210 3.271 5.718 1.00 15.55 96 SER B CA 1
ATOM 3031 C C . SER B 1 96 ? 23.394 2.857 4.844 1.00 14.97 96 SER B C 1
ATOM 3032 O O . SER B 1 96 ? 24.362 3.605 4.715 1.00 12.20 96 SER B O 1
ATOM 3035 N N . PRO B 1 97 ? 23.353 1.640 4.269 1.00 14.29 97 PRO B N 1
ATOM 3036 C CA . PRO B 1 97 ? 24.433 1.140 3.407 1.00 14.87 97 PRO B CA 1
ATOM 3037 C C . PRO B 1 97 ? 24.765 2.194 2.358 1.00 13.41 97 PRO B C 1
ATOM 3038 O O . PRO B 1 97 ? 23.871 2.676 1.663 1.00 12.06 97 PRO B O 1
ATOM 3042 N N . ARG B 1 98 ? 26.046 2.542 2.251 1.00 13.98 98 ARG B N 1
ATOM 3043 C CA . ARG B 1 98 ? 26.501 3.583 1.332 1.00 9.95 98 ARG B CA 1
ATOM 3044 C C . ARG B 1 98 ? 25.971 3.574 -0.098 1.00 12.22 98 ARG B C 1
ATOM 3045 O O . ARG B 1 98 ? 26.131 2.602 -0.832 1.00 10.23 98 ARG B O 1
ATOM 3053 N N . ALA B 1 99 ? 25.354 4.692 -0.475 1.00 12.07 99 ALA B N 1
ATOM 3054 C CA . ALA B 1 99 ? 24.797 4.920 -1.808 1.00 11.80 99 ALA B CA 1
ATOM 3055 C C . ALA B 1 99 ? 24.408 6.399 -1.882 1.00 11.74 99 ALA B C 1
ATOM 3056 O O . ALA B 1 99 ? 23.898 6.951 -0.914 1.00 13.50 99 ALA B O 1
ATOM 3058 N N . HIS B 1 100 ? 24.671 7.037 -3.020 1.00 12.53 100 HIS B N 1
ATOM 3059 C CA . HIS B 1 100 ? 24.353 8.451 -3.221 1.00 12.01 100 HIS B CA 1
ATOM 3060 C C . HIS B 1 100 ? 22.881 8.812 -3.025 1.00 14.04 100 HIS B C 1
ATOM 3061 O O . HIS B 1 100 ? 22.556 9.793 -2.347 1.00 12.20 100 HIS B O 1
ATOM 3068 N N . GLN B 1 101 ? 21.995 8.033 -3.631 1.00 12.05 101 GLN B N 1
ATOM 3069 C CA . GLN B 1 101 ? 20.565 8.298 -3.530 1.00 13.38 101 GLN B CA 1
ATOM 3070 C C . GLN B 1 101 ? 20.007 8.056 -2.127 1.00 15.81 101 GLN B C 1
ATOM 3071 O O . GLN B 1 101 ? 20.593 7.321 -1.316 1.00 11.31 101 GLN B O 1
ATOM 3077 N N . PHE B 1 102 ? 18.853 8.660 -1.856 1.00 15.60 102 PHE B N 1
ATOM 3078 C CA . PHE B 1 102 ? 18.199 8.514 -0.560 1.00 15.69 102 PHE B CA 1
ATOM 3079 C C . PHE B 1 102 ? 17.892 7.042 -0.271 1.00 18.46 102 PHE B C 1
ATOM 3080 O O . PHE B 1 102 ? 17.659 6.251 -1.189 1.00 15.08 102 PHE B O 1
ATOM 3088 N N . PRO B 1 103 ? 17.916 6.654 1.013 1.00 17.96 103 PRO B N 1
ATOM 3089 C CA . PRO B 1 103 ? 17.624 5.278 1.432 1.00 21.39 103 PRO B CA 1
ATOM 3090 C C . PRO B 1 103 ? 16.208 4.892 0.950 1.00 27.15 103 PRO B C 1
ATOM 3091 O O . PRO B 1 103 ? 15.243 5.608 1.229 1.00 25.12 103 PRO B O 1
ATOM 3095 N N . GLU B 1 104 ? 16.094 3.760 0.248 1.00 34.27 104 GLU B N 1
ATOM 3096 C CA . GLU B 1 104 ? 14.813 3.271 -0.294 1.00 42.43 104 GLU B CA 1
ATOM 3097 C C . GLU B 1 104 ? 13.709 3.331 0.751 1.00 43.13 104 GLU B C 1
ATOM 3098 O O . GLU B 1 104 ? 12.656 3.937 0.524 1.00 45.13 104 GLU B O 1
ATOM 3104 N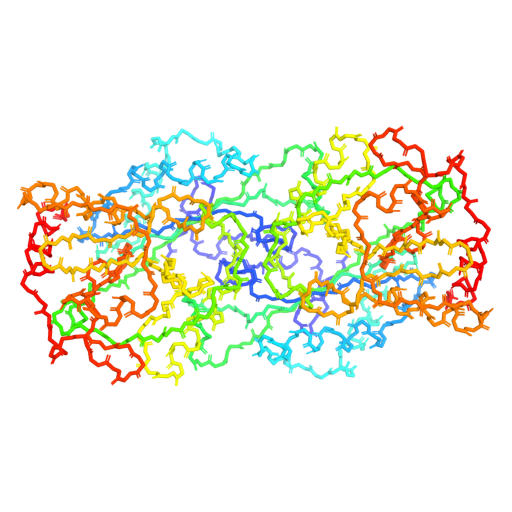 N . ASN B 1 105 ? 13.949 2.684 1.886 1.00 43.11 105 ASN B N 1
ATOM 3105 C CA . ASN B 1 105 ? 13.003 2.716 2.986 1.00 42.64 105 ASN B CA 1
ATOM 3106 C C . ASN B 1 105 ? 13.558 3.693 4.005 1.00 40.25 105 ASN B C 1
ATOM 3107 O O . ASN B 1 105 ? 14.649 3.493 4.540 1.00 39.71 105 ASN B O 1
ATOM 3112 N N . THR B 1 106 ? 12.808 4.767 4.233 1.00 37.22 106 THR B N 1
ATOM 3113 C CA . THR B 1 106 ? 13.189 5.834 5.154 1.00 32.52 106 THR B CA 1
ATOM 3114 C C . THR B 1 106 ? 13.718 5.391 6.520 1.00 29.03 106 THR B C 1
ATOM 3115 O O . THR B 1 106 ? 12.995 4.810 7.329 1.00 25.31 106 THR B O 1
ATOM 3119 N N . VAL B 1 107 ? 15.008 5.644 6.732 1.00 26.01 107 VAL B N 1
ATOM 3120 C CA . VAL B 1 107 ? 15.688 5.324 7.980 1.00 20.49 107 VAL B CA 1
ATOM 3121 C C . VAL B 1 107 ? 15.534 6.550 8.877 1.00 22.21 107 VAL B C 1
ATOM 3122 O O . VAL B 1 107 ? 15.191 7.633 8.402 1.00 22.67 107 VAL B O 1
ATOM 3126 N N . LYS B 1 108 ? 15.765 6.389 10.172 1.00 22.07 108 LYS B N 1
ATOM 3127 C CA . LYS B 1 108 ? 15.615 7.515 11.082 1.00 23.25 108 LYS B CA 1
ATOM 3128 C C . LYS B 1 108 ? 16.770 8.495 11.075 1.00 19.70 108 LYS B C 1
ATOM 3129 O O . LYS B 1 108 ? 17.933 8.101 11.074 1.00 17.32 108 LYS B O 1
ATOM 3135 N N . PRO B 1 109 ? 16.457 9.802 11.007 1.00 20.17 109 PRO B N 1
ATOM 3136 C CA . PRO B 1 109 ? 17.496 10.837 11.002 1.00 18.35 109 PRO B CA 1
ATOM 3137 C C . PRO B 1 109 ? 18.252 10.801 12.327 1.00 15.37 109 PRO B C 1
ATOM 3138 O O . PRO B 1 109 ? 17.686 10.427 13.358 1.00 16.34 109 PRO B O 1
ATOM 3142 N N . VAL B 1 110 ? 19.532 11.152 12.295 1.00 12.38 110 VAL B N 1
ATOM 3143 C CA . VAL B 1 110 ? 20.340 11.153 13.507 1.00 11.96 110 VAL B CA 1
ATOM 3144 C C . VAL B 1 110 ? 20.595 12.573 14.020 1.00 11.80 110 VAL B C 1
ATOM 3145 O O . VAL B 1 110 ? 21.134 13.417 13.310 1.00 9.31 110 VAL B O 1
ATOM 3149 N N . ILE B 1 111 ? 20.156 12.824 15.253 1.00 12.36 111 ILE B N 1
ATOM 3150 C CA . ILE B 1 111 ? 20.301 14.124 15.902 1.00 11.88 111 ILE B CA 1
ATOM 3151 C C . ILE B 1 111 ? 21.392 14.096 16.968 1.00 13.48 111 ILE B C 1
ATOM 3152 O O . ILE B 1 111 ? 21.438 13.180 17.796 1.00 12.62 111 ILE B O 1
ATOM 3157 N N . ILE B 1 112 ? 22.255 15.113 16.936 1.00 12.43 112 ILE B N 1
ATOM 3158 C CA . ILE B 1 112 ? 23.368 15.259 17.871 1.00 10.77 112 ILE B CA 1
ATOM 3159 C C . ILE B 1 112 ? 23.461 16.721 18.320 1.00 13.13 112 ILE B C 1
ATOM 3160 O O . ILE B 1 112 ? 23.421 17.635 17.498 1.00 11.18 112 ILE B O 1
ATOM 3165 N N . GLY B 1 113 ? 23.587 16.939 19.626 1.00 13.24 113 GLY B N 1
ATOM 3166 C CA . GLY B 1 113 ? 23.697 18.290 20.148 1.00 14.33 113 GLY B CA 1
ATOM 3167 C C . GLY B 1 113 ? 24.541 18.318 21.407 1.00 13.89 113 GLY B C 1
ATOM 3168 O O . GLY B 1 113 ? 24.489 17.381 22.206 1.00 16.81 113 GLY B O 1
ATOM 3169 N N . TYR B 1 114 ? 25.330 19.373 21.582 1.00 13.48 114 TYR B N 1
ATOM 3170 C CA . TYR B 1 114 ? 26.177 19.499 22.767 1.00 13.66 114 TYR B CA 1
ATOM 3171 C C . TYR B 1 114 ? 26.515 20.951 23.081 1.00 13.32 114 TYR B C 1
ATOM 3172 O O . TYR B 1 114 ? 26.327 21.828 22.243 1.00 13.43 114 TYR B O 1
ATOM 3181 N N . THR B 1 115 ? 27.039 21.196 24.282 1.00 13.96 115 THR B N 1
ATOM 3182 C CA . THR B 1 115 ? 27.379 22.552 24.708 1.00 12.46 115 THR B CA 1
ATOM 3183 C C . THR B 1 115 ? 28.876 22.827 24.785 1.00 12.09 115 THR B C 1
ATOM 3184 O O . THR B 1 115 ? 29.694 21.908 24.739 1.00 11.21 115 THR B O 1
ATOM 3188 N N . LYS B 1 116 ? 29.219 24.102 24.949 1.00 13.64 116 LYS B N 1
ATOM 3189 C CA . LYS B 1 116 ? 30.604 24.541 25.033 1.00 11.35 116 LYS B CA 1
ATOM 3190 C C . LYS B 1 116 ? 30.664 25.932 25.677 1.00 12.78 116 LYS B C 1
ATOM 3191 O O . LYS B 1 116 ? 30.100 26.888 25.149 1.00 9.80 116 LYS B O 1
ATOM 3197 N N . GLU B 1 117 ? 31.315 26.025 26.839 1.00 16.37 117 GLU B N 1
ATOM 3198 C CA . GLU B 1 117 ? 31.469 27.291 27.576 1.00 16.14 117 GLU B CA 1
ATOM 3199 C C . GLU B 1 117 ? 32.459 28.170 26.794 1.00 16.72 117 GLU B C 1
ATOM 3200 O O . GLU B 1 117 ? 33.593 27.762 26.516 1.00 18.52 117 GLU B O 1
ATOM 3206 N N . ASN B 1 118 ? 32.018 29.370 26.423 1.00 13.41 118 ASN B N 1
ATOM 3207 C CA . ASN B 1 118 ? 32.839 30.283 25.628 1.00 15.08 118 ASN B CA 1
ATOM 3208 C C . ASN B 1 118 ? 32.343 31.707 25.868 1.00 13.50 118 ASN B C 1
ATOM 3209 O O . ASN B 1 118 ? 31.171 32.010 25.626 1.00 14.05 118 ASN B O 1
ATOM 3214 N N . PRO B 1 119 ? 33.229 32.598 26.354 1.00 14.60 119 PRO B N 1
ATOM 3215 C CA . PRO B 1 119 ? 32.861 33.992 26.631 1.00 12.64 119 PRO B CA 1
ATOM 3216 C C . PRO B 1 119 ? 32.573 34.833 25.378 1.00 14.11 119 PRO B C 1
ATOM 3217 O O . PRO B 1 119 ? 32.851 34.410 24.253 1.00 14.66 119 PRO B O 1
ATOM 3221 N N . ARG B 1 120 ? 31.963 35.997 25.580 1.00 11.34 120 ARG B N 1
ATOM 3222 C CA . ARG B 1 120 ? 31.689 36.919 24.481 1.00 12.39 120 ARG B CA 1
ATOM 3223 C C . ARG B 1 120 ? 33.041 37.488 24.047 1.00 12.23 120 ARG B C 1
ATOM 3224 O O . ARG B 1 120 ? 33.925 37.713 24.885 1.00 13.39 120 ARG B O 1
ATOM 3232 N N . PRO B 1 121 ? 33.238 37.689 22.732 1.00 13.80 121 PRO B N 1
ATOM 3233 C CA . PRO B 1 121 ? 34.502 38.231 22.218 1.00 14.54 121 PRO B CA 1
ATOM 3234 C C . PRO B 1 121 ? 34.642 39.727 22.510 1.00 18.36 121 PRO B C 1
ATOM 3235 O O . PRO B 1 121 ? 34.600 40.562 21.601 1.00 16.85 121 PRO B O 1
ATOM 3239 N N . LEU B 1 122 ? 34.852 40.047 23.785 1.00 20.05 122 LEU B N 1
ATOM 3240 C CA . LEU B 1 122 ? 34.988 41.430 24.254 1.00 20.81 122 LEU B CA 1
ATOM 3241 C C . LEU B 1 122 ? 35.951 42.320 23.466 1.00 16.63 122 LEU B C 1
ATOM 3242 O O . LEU B 1 122 ? 35.574 43.404 23.017 1.00 16.11 122 LEU B O 1
ATOM 3247 N N . GLU B 1 123 ? 37.193 41.867 23.336 1.00 16.67 123 GLU B N 1
ATOM 3248 C CA . GLU B 1 123 ? 38.234 42.601 22.620 1.00 19.22 123 GLU B CA 1
ATOM 3249 C C . GLU B 1 123 ? 37.853 42.918 21.161 1.00 17.99 123 GLU B C 1
ATOM 3250 O O . GLU B 1 123 ? 37.964 44.067 20.724 1.00 20.46 123 GLU B O 1
ATOM 3256 N N . ASN B 1 124 ? 37.385 41.910 20.425 1.00 15.42 124 ASN B N 1
ATOM 3257 C CA . ASN B 1 124 ? 36.990 42.092 19.022 1.00 14.45 124 ASN B CA 1
ATOM 3258 C C . ASN B 1 124 ? 35.841 43.066 18.861 1.00 13.79 124 ASN B C 1
ATOM 3259 O O . ASN B 1 124 ? 35.818 43.855 17.921 1.00 13.59 124 ASN B O 1
ATOM 3264 N N . LEU B 1 125 ? 34.876 42.993 19.770 1.00 14.91 125 LEU B N 1
ATOM 3265 C CA . LEU B 1 125 ? 33.716 43.868 19.710 1.00 18.22 125 LEU B CA 1
ATOM 3266 C C . LEU B 1 125 ? 34.075 45.343 19.858 1.00 17.74 125 LEU B C 1
ATOM 3267 O O . LEU B 1 125 ? 33.429 46.199 19.257 1.00 16.63 125 LEU B O 1
ATOM 3272 N N . GLU B 1 126 ? 35.106 45.635 20.648 1.00 21.79 126 GLU B N 1
ATOM 3273 C CA . GLU B 1 126 ? 35.515 47.017 20.873 1.00 26.68 126 GLU B CA 1
ATOM 3274 C C . GLU B 1 126 ? 36.633 47.541 19.983 1.00 23.75 126 GLU B C 1
ATOM 3275 O O . GLU B 1 126 ? 36.585 48.685 19.538 1.00 21.26 126 GLU B O 1
ATOM 3281 N N . LYS B 1 127 ? 37.654 46.720 19.767 1.00 23.99 127 LYS B N 1
ATOM 3282 C CA . LYS B 1 127 ? 38.799 47.115 18.955 1.00 22.07 127 LYS B CA 1
ATOM 3283 C C . LYS B 1 127 ? 38.655 46.853 17.458 1.00 20.42 127 LYS B C 1
ATOM 3284 O O . LYS B 1 127 ? 39.239 47.573 16.638 1.00 16.89 127 LYS B O 1
ATOM 3290 N N . GLY B 1 128 ? 37.845 45.856 17.106 1.00 17.36 128 GLY B N 1
ATOM 3291 C CA . GLY B 1 128 ? 37.676 45.498 15.707 1.00 17.33 128 GLY B CA 1
ATOM 3292 C C . GLY B 1 128 ? 38.734 44.469 15.334 1.00 16.79 128 GLY B C 1
ATOM 3293 O O . GLY B 1 128 ? 39.642 44.215 16.118 1.00 15.18 128 GLY B O 1
ATOM 3294 N N . VAL B 1 129 ? 38.648 43.897 14.134 1.00 14.89 129 VAL B N 1
ATOM 3295 C CA . VAL B 1 129 ? 39.614 42.881 13.704 1.00 15.01 129 VAL B CA 1
ATOM 3296 C C . VAL B 1 129 ? 40.089 43.073 12.264 1.00 15.47 129 VAL B C 1
ATOM 3297 O O . VAL B 1 129 ? 39.550 43.900 11.532 1.00 18.93 129 VAL B O 1
ATOM 3301 N N . LYS B 1 130 ? 41.088 42.285 11.863 1.00 16.83 130 LYS B N 1
ATOM 3302 C CA . LYS B 1 130 ? 41.624 42.322 10.499 1.00 15.00 130 LYS B CA 1
ATOM 3303 C C . LYS B 1 130 ? 40.955 41.216 9.676 1.00 11.52 130 LYS B C 1
ATOM 3304 O O . LYS B 1 130 ? 40.714 40.118 10.178 1.00 10.51 130 LYS B O 1
ATOM 3310 N N . ALA B 1 131 ? 40.708 41.490 8.401 1.00 13.04 131 ALA B N 1
ATOM 3311 C CA . ALA B 1 131 ? 40.091 40.515 7.512 1.00 14.59 131 ALA B CA 1
ATOM 3312 C C . ALA B 1 131 ? 40.916 40.390 6.232 1.00 16.73 131 ALA B C 1
ATOM 3313 O O . ALA B 1 131 ? 41.823 41.193 5.988 1.00 19.15 131 ALA B O 1
ATOM 3315 N N . THR B 1 132 ? 40.617 39.370 5.432 1.00 15.43 132 THR B N 1
ATOM 3316 C CA . THR B 1 132 ? 41.320 39.146 4.169 1.00 16.88 132 THR B CA 1
ATOM 3317 C C . THR B 1 132 ? 40.319 38.673 3.109 1.00 14.81 132 THR B C 1
ATOM 3318 O O . THR B 1 132 ? 39.384 37.934 3.424 1.00 15.35 132 THR B O 1
ATOM 3322 N N . PHE B 1 133 ? 40.470 39.163 1.877 1.00 13.06 133 PHE B N 1
ATOM 3323 C CA . PHE B 1 133 ? 39.585 38.772 0.774 1.00 11.39 133 PHE B CA 1
ATOM 3324 C C . PHE B 1 133 ? 39.990 37.394 0.246 1.00 12.69 133 PHE B C 1
ATOM 3325 O O . PHE B 1 133 ? 41.176 37.124 0.034 1.00 11.67 133 PHE B O 1
ATOM 3333 N N . VAL B 1 134 ? 39.003 36.522 0.053 1.00 12.26 134 VAL B N 1
ATOM 3334 C CA . VAL B 1 134 ? 39.235 35.165 -0.454 1.00 13.35 134 VAL B CA 1
ATOM 3335 C C . VAL B 1 134 ? 38.120 34.828 -1.445 1.00 13.59 134 VAL B C 1
ATOM 3336 O O . VAL B 1 134 ? 36.943 35.067 -1.172 1.00 13.40 134 VAL B O 1
ATOM 3340 N N . GLU B 1 135 ? 38.498 34.306 -2.608 1.00 15.61 135 GLU B N 1
ATOM 3341 C CA . GLU B 1 135 ? 37.525 33.942 -3.636 1.00 13.56 135 GLU B CA 1
ATOM 3342 C C . GLU B 1 135 ? 36.582 32.867 -3.116 1.00 10.85 135 GLU B C 1
ATOM 3343 O O . GLU B 1 135 ? 37.019 31.881 -2.523 1.00 8.02 135 GLU B O 1
ATOM 3349 N N . ASP B 1 136 ? 35.289 33.088 -3.333 1.00 9.16 136 ASP B N 1
ATOM 3350 C CA . ASP B 1 136 ? 34.226 32.175 -2.921 1.00 11.00 136 ASP B CA 1
ATOM 3351 C C . ASP B 1 136 ? 34.164 31.025 -3.937 1.00 13.60 136 ASP B C 1
ATOM 3352 O O . ASP B 1 136 ? 33.772 31.235 -5.086 1.00 14.45 136 ASP B O 1
ATOM 3357 N N . ILE B 1 137 ? 34.562 29.822 -3.518 1.00 14.85 137 ILE B N 1
ATOM 3358 C CA . ILE B 1 137 ? 34.550 28.639 -4.399 1.00 14.74 137 ILE B CA 1
ATOM 3359 C C . ILE B 1 137 ? 33.511 27.598 -3.967 1.00 13.04 137 ILE B C 1
ATOM 3360 O O . ILE B 1 137 ? 33.532 26.458 -4.431 1.00 15.41 137 ILE B O 1
ATOM 3365 N N . ARG B 1 138 ? 32.593 28.002 -3.098 1.00 11.06 138 ARG B N 1
ATOM 3366 C CA . ARG B 1 138 ? 31.570 27.111 -2.569 1.00 10.27 138 ARG B CA 1
ATOM 3367 C C . ARG B 1 138 ? 30.439 26.813 -3.542 1.00 12.28 138 ARG B C 1
ATOM 3368 O O . ARG B 1 138 ? 30.306 27.471 -4.579 1.00 10.60 138 ARG B O 1
ATOM 3376 N N . TRP B 1 139 ? 29.619 25.820 -3.198 1.00 8.57 139 TRP B N 1
ATOM 3377 C CA . TRP B 1 139 ? 28.491 25.443 -4.037 1.00 10.15 139 TRP B CA 1
ATOM 3378 C C . TRP B 1 139 ? 27.420 26.523 -4.149 1.00 9.29 139 TRP B C 1
ATOM 3379 O O . TRP B 1 139 ? 27.499 27.568 -3.506 1.00 8.65 139 TRP B O 1
ATOM 3390 N N . LEU B 1 140 ? 26.415 26.261 -4.974 1.00 11.54 140 LEU B N 1
ATOM 3391 C CA . LEU B 1 140 ? 25.368 27.237 -5.220 1.00 11.06 140 LEU B CA 1
ATOM 3392 C C . LEU B 1 140 ? 24.118 27.192 -4.341 1.00 9.92 140 LEU B C 1
ATOM 3393 O O . LEU B 1 140 ? 23.101 27.795 -4.682 1.00 10.15 140 LEU B O 1
ATOM 3398 N N . ARG B 1 141 ? 24.180 26.454 -3.232 1.00 11.58 141 ARG B N 1
ATOM 3399 C CA . ARG B 1 141 ? 23.057 26.385 -2.293 1.00 11.21 141 ARG B CA 1
ATOM 3400 C C . ARG B 1 141 ? 23.508 26.785 -0.885 1.00 10.88 141 ARG B C 1
ATOM 3401 O O . ARG B 1 141 ? 23.268 26.081 0.097 1.00 10.01 141 ARG B O 1
ATOM 3409 N N . CYS B 1 142 ? 24.158 27.941 -0.808 1.00 9.30 142 CYS B N 1
ATOM 3410 C CA . CYS B 1 142 ? 24.666 28.468 0.447 1.00 11.69 142 CYS B CA 1
ATOM 3411 C C . CYS B 1 142 ? 23.557 28.900 1.406 1.00 12.25 142 CYS B C 1
ATOM 3412 O O . CYS B 1 142 ? 23.824 29.223 2.567 1.00 14.98 142 CYS B O 1
ATOM 3415 N N . ASP B 1 143 ? 22.315 28.886 0.926 1.00 12.90 143 ASP B N 1
ATOM 3416 C CA . ASP B 1 143 ? 21.157 29.242 1.750 1.00 10.68 143 ASP B CA 1
ATOM 3417 C C . ASP B 1 143 ? 20.804 28.081 2.689 1.00 12.43 143 ASP B C 1
ATOM 3418 O O . ASP B 1 143 ? 20.021 28.251 3.611 1.00 10.40 143 ASP B O 1
ATOM 3423 N N . ILE B 1 144 ? 21.329 26.890 2.396 1.00 11.15 144 ILE B N 1
ATOM 3424 C CA . ILE B 1 144 ? 21.103 25.701 3.217 1.00 10.84 144 ILE B CA 1
ATOM 3425 C C . ILE B 1 144 ? 22.296 25.614 4.163 1.00 13.03 144 ILE B C 1
ATOM 3426 O O . ILE B 1 144 ? 23.446 25.614 3.713 1.00 15.08 144 ILE B O 1
ATOM 3431 N N . LYS B 1 145 ? 22.033 25.544 5.468 1.00 14.83 145 LYS B N 1
ATOM 3432 C CA . LYS B 1 145 ? 23.114 25.452 6.458 1.00 14.43 145 LYS B CA 1
ATOM 3433 C C . LYS B 1 145 ? 23.544 23.986 6.591 1.00 13.79 145 LYS B C 1
ATOM 3434 O O . LYS B 1 145 ? 23.295 23.348 7.615 1.00 13.86 145 LYS B O 1
ATOM 3440 N N . SER B 1 146 ? 24.214 23.471 5.560 1.00 9.36 146 SER B N 1
ATOM 3441 C CA . SER B 1 146 ? 24.649 22.078 5.538 1.00 8.96 146 SER B CA 1
ATOM 3442 C C . SER B 1 146 ? 26.037 21.805 6.091 1.00 8.64 146 SER B C 1
ATOM 3443 O O . SER B 1 146 ? 26.840 22.723 6.295 1.00 9.71 146 SER B O 1
ATOM 3446 N N . LEU B 1 147 ? 26.322 20.513 6.260 1.00 10.28 147 LEU B N 1
ATOM 3447 C CA . LEU B 1 147 ? 27.598 20.026 6.779 1.00 11.74 147 LEU B CA 1
ATOM 3448 C C . LEU B 1 147 ? 28.698 20.010 5.719 1.00 9.16 147 LEU B C 1
ATOM 3449 O O . LEU B 1 147 ? 29.828 19.604 5.997 1.00 14.55 147 LEU B O 1
ATOM 3454 N N . ASN B 1 148 ? 28.355 20.401 4.493 1.00 10.86 148 ASN B N 1
ATOM 3455 C CA . ASN B 1 148 ? 29.326 20.480 3.403 1.00 8.87 148 ASN B CA 1
ATOM 3456 C C . ASN B 1 148 ? 30.023 21.814 3.624 1.00 11.62 148 ASN B C 1
ATOM 3457 O O . ASN B 1 148 ? 29.593 22.847 3.103 1.00 14.53 148 ASN B O 1
ATOM 3462 N N . LEU B 1 149 ? 31.082 21.799 4.429 1.00 10.46 149 LEU B N 1
ATOM 3463 C CA . LEU B 1 149 ? 31.788 23.034 4.766 1.00 10.80 149 LEU B CA 1
ATOM 3464 C C . LEU B 1 149 ? 33.278 23.072 4.434 1.00 12.48 149 LEU B C 1
ATOM 3465 O O . LEU B 1 149 ? 34.002 23.889 4.997 1.00 11.81 149 LEU B O 1
ATOM 3470 N N . LEU B 1 150 ? 33.734 22.228 3.510 1.00 9.46 150 LEU B N 1
ATOM 3471 C CA . LEU B 1 150 ? 35.153 22.199 3.161 1.00 10.98 150 LEU B CA 1
ATOM 3472 C C . LEU B 1 150 ? 35.653 23.517 2.568 1.00 9.77 150 LEU B C 1
ATOM 3473 O O . LEU B 1 150 ? 36.817 23.888 2.749 1.00 12.06 150 LEU B O 1
ATOM 3478 N N . GLY B 1 151 ? 34.773 24.243 1.893 1.00 9.02 151 GLY B N 1
ATOM 3479 C CA . GLY B 1 151 ? 35.181 25.510 1.319 1.00 10.18 151 GLY B CA 1
ATOM 3480 C C . GLY B 1 151 ? 35.480 26.504 2.422 1.00 11.23 151 GLY B C 1
ATOM 3481 O O . GLY B 1 151 ? 36.506 27.189 2.402 1.00 12.83 151 GLY B O 1
ATOM 3482 N N . ALA B 1 152 ? 34.593 26.554 3.410 1.00 10.70 152 ALA B N 1
ATOM 3483 C CA . ALA B 1 152 ? 34.747 27.462 4.536 1.00 10.78 152 ALA B CA 1
ATOM 3484 C C . ALA B 1 152 ? 35.961 27.102 5.400 1.00 10.92 152 ALA B C 1
ATOM 3485 O O . ALA B 1 152 ? 36.589 27.981 5.984 1.00 9.19 152 ALA B O 1
ATOM 3487 N N . VAL B 1 153 ? 36.286 25.815 5.483 1.00 11.44 153 VAL B N 1
ATOM 3488 C CA . VAL B 1 153 ? 37.444 25.356 6.257 1.00 12.47 153 VAL B CA 1
ATOM 3489 C C . VAL B 1 153 ? 38.729 25.925 5.639 1.00 11.94 153 VAL B C 1
ATOM 3490 O O . VAL B 1 153 ? 39.563 26.518 6.330 1.00 9.26 153 VAL B O 1
ATOM 3494 N N . LEU B 1 154 ? 38.865 25.755 4.328 1.00 12.59 154 LEU B N 1
ATOM 3495 C CA . LEU B 1 154 ? 40.034 26.248 3.594 1.00 13.66 154 LEU B CA 1
ATOM 3496 C C . LEU B 1 154 ? 40.132 27.776 3.632 1.00 13.46 154 LEU B C 1
ATOM 3497 O O . LEU B 1 154 ? 41.237 28.325 3.742 1.00 10.52 154 LEU B O 1
ATOM 3502 N N . ALA B 1 155 ? 38.980 28.449 3.564 1.00 11.56 155 ALA B N 1
ATOM 3503 C CA . ALA B 1 155 ? 38.931 29.912 3.608 1.00 11.62 155 ALA B CA 1
ATOM 3504 C C . ALA B 1 155 ? 39.329 30.459 4.984 1.00 12.50 155 ALA B C 1
ATOM 3505 O O . ALA B 1 155 ? 40.095 31.416 5.075 1.00 14.32 155 ALA B O 1
ATOM 3507 N N . LYS B 1 156 ? 38.812 29.853 6.052 1.00 12.21 156 LYS B N 1
ATOM 3508 C CA . LYS B 1 156 ? 39.139 30.293 7.408 1.00 10.78 156 LYS B CA 1
ATOM 3509 C C . LYS B 1 156 ? 40.626 30.056 7.697 1.00 12.22 156 LYS B C 1
ATOM 3510 O O . LYS B 1 156 ? 41.286 30.893 8.315 1.00 11.35 156 LYS B O 1
ATOM 3516 N N . GLN B 1 157 ? 41.144 28.915 7.242 1.00 12.36 157 GLN B N 1
ATOM 3517 C CA . GLN B 1 157 ? 42.549 28.579 7.441 1.00 11.79 157 GLN B CA 1
ATOM 3518 C C . GLN B 1 157 ? 43.439 29.632 6.777 1.00 12.87 157 GLN B C 1
ATOM 3519 O O . GLN B 1 157 ? 44.411 30.091 7.376 1.00 12.78 157 GLN B O 1
ATOM 3525 N N . GLU B 1 158 ? 43.089 30.041 5.557 1.00 10.98 158 GLU B N 1
ATOM 3526 C CA . GLU B 1 158 ? 43.864 31.059 4.850 1.00 12.87 158 GLU B CA 1
ATOM 3527 C C . GLU B 1 158 ? 43.866 32.387 5.622 1.00 12.18 158 GLU B C 1
ATOM 3528 O O . GLU B 1 158 ? 44.870 33.107 5.635 1.00 14.45 158 GLU B O 1
ATOM 3534 N N . ALA B 1 159 ? 42.742 32.704 6.262 1.00 12.11 159 ALA B N 1
ATOM 3535 C CA . ALA B 1 159 ? 42.623 33.932 7.048 1.00 14.59 159 ALA B CA 1
ATOM 3536 C C . ALA B 1 159 ? 43.567 33.876 8.252 1.00 15.11 159 ALA B C 1
ATOM 3537 O O . ALA B 1 159 ? 44.383 34.782 8.445 1.00 16.34 159 ALA B O 1
ATOM 3539 N N . HIS B 1 160 ? 43.493 32.785 9.020 1.00 15.43 160 HIS B N 1
ATOM 3540 C CA . HIS B 1 160 ? 44.340 32.604 10.203 1.00 17.07 160 HIS B CA 1
ATOM 3541 C C . HIS B 1 160 ? 45.839 32.637 9.909 1.00 18.29 160 HIS B C 1
ATOM 3542 O O . HIS B 1 160 ? 46.615 33.180 10.702 1.00 20.42 160 HIS B O 1
ATOM 3549 N N . GLU B 1 161 ? 46.250 32.056 8.782 1.00 13.43 161 GLU B N 1
ATOM 3550 C CA . GLU B 1 161 ? 47.666 32.048 8.410 1.00 15.63 161 GLU B CA 1
ATOM 3551 C C . GLU B 1 161 ? 48.156 33.461 8.125 1.00 17.00 161 GLU B C 1
ATOM 3552 O O . GLU B 1 161 ? 49.345 33.740 8.225 1.00 16.53 161 GLU B O 1
ATOM 3558 N N . LYS B 1 162 ? 47.230 34.340 7.748 1.00 17.53 162 LYS B N 1
ATOM 3559 C CA . LYS B 1 162 ? 47.546 35.736 7.459 1.00 20.10 162 LYS B CA 1
ATOM 3560 C C . LYS B 1 162 ? 47.346 36.608 8.700 1.00 18.08 162 LYS B C 1
ATOM 3561 O O . LYS B 1 162 ? 47.447 37.832 8.622 1.00 21.03 162 LYS B O 1
ATOM 3567 N N . GLY B 1 163 ? 47.044 35.976 9.835 1.00 16.53 163 GLY B N 1
ATOM 3568 C CA . GLY B 1 163 ? 46.812 36.714 11.067 1.00 16.28 163 GLY B CA 1
ATOM 3569 C C . GLY B 1 163 ? 45.492 37.475 11.066 1.00 15.12 163 GLY B C 1
ATOM 3570 O O . GLY B 1 163 ? 45.350 38.498 11.739 1.00 14.57 163 GLY B O 1
ATOM 3571 N N . CYS B 1 164 ? 44.522 36.960 10.315 1.00 13.73 164 CYS B N 1
ATOM 3572 C CA . CYS B 1 164 ? 43.206 37.577 10.195 1.00 13.44 164 CYS B CA 1
ATOM 3573 C C . CYS B 1 164 ? 42.119 36.770 10.897 1.00 11.24 164 CYS B C 1
ATOM 3574 O O . CYS B 1 164 ? 42.152 35.543 10.930 1.00 12.93 164 CYS B O 1
ATOM 3577 N N . TYR B 1 165 ? 41.143 37.485 11.441 1.00 15.19 165 TYR B N 1
ATOM 3578 C CA . TYR B 1 165 ? 40.035 36.878 12.169 1.00 15.92 165 TYR B CA 1
ATOM 3579 C C . TYR B 1 165 ? 39.018 36.222 11.250 1.00 14.59 165 TYR B C 1
ATOM 3580 O O . TYR B 1 165 ? 38.418 35.203 11.606 1.00 13.04 165 TYR B O 1
ATOM 3589 N N . GLU B 1 166 ? 38.829 36.807 10.071 1.00 10.58 166 GLU B N 1
ATOM 3590 C CA . GLU B 1 166 ? 37.849 36.293 9.131 1.00 10.80 166 GLU B CA 1
ATOM 3591 C C . GLU B 1 166 ? 38.217 36.480 7.657 1.00 11.96 166 GLU B C 1
ATOM 3592 O O . GLU B 1 166 ? 38.919 37.418 7.287 1.00 7.10 166 GLU B O 1
ATOM 3598 N N . ALA B 1 167 ? 37.757 35.535 6.842 1.00 10.57 167 ALA B N 1
ATOM 3599 C CA . ALA B 1 167 ? 37.936 35.571 5.397 1.00 12.14 167 ALA B CA 1
ATOM 3600 C C . ALA B 1 167 ? 36.630 36.109 4.804 1.00 11.23 167 ALA B C 1
ATOM 3601 O O . ALA B 1 167 ? 35.552 35.546 5.048 1.00 11.93 167 ALA B O 1
ATOM 3603 N N . ILE B 1 168 ? 36.718 37.234 4.096 1.00 9.79 168 ILE B N 1
ATOM 3604 C CA . ILE B 1 168 ? 35.554 37.833 3.442 1.00 12.25 168 ILE B CA 1
ATOM 3605 C C . ILE B 1 168 ? 35.538 37.276 2.012 1.00 13.84 168 ILE B C 1
ATOM 3606 O O . ILE B 1 168 ? 36.401 37.604 1.193 1.00 12.92 168 ILE B O 1
ATOM 3611 N N . LEU B 1 169 ? 34.565 36.409 1.742 1.00 13.34 169 LEU B N 1
ATOM 3612 C CA . LEU B 1 169 ? 34.430 35.746 0.451 1.00 10.52 169 LEU B CA 1
ATOM 3613 C C . LEU B 1 169 ? 33.841 36.635 -0.643 1.00 11.49 169 LEU B C 1
ATOM 3614 O O . LEU B 1 169 ? 33.037 37.530 -0.371 1.00 8.97 169 LEU B O 1
ATOM 3619 N N . HIS B 1 170 ? 34.258 36.396 -1.881 1.00 10.25 170 HIS B N 1
ATOM 3620 C CA . HIS B 1 170 ? 33.751 37.172 -3.004 1.00 14.30 170 HIS B CA 1
ATOM 3621 C C . HIS B 1 170 ? 33.675 36.352 -4.290 1.00 14.07 170 HIS B C 1
ATOM 3622 O O . HIS B 1 170 ? 34.584 35.578 -4.596 1.00 13.59 170 HIS B O 1
ATOM 3629 N N . ARG B 1 171 ? 32.559 36.480 -5.002 1.00 16.44 171 ARG B N 1
ATOM 3630 C CA . ARG B 1 171 ? 32.366 35.773 -6.265 1.00 20.13 171 ARG B CA 1
ATOM 3631 C C . ARG B 1 171 ? 32.171 36.840 -7.345 1.00 22.27 171 ARG B C 1
ATOM 3632 O O . ARG B 1 171 ? 31.286 37.693 -7.227 1.00 20.80 171 ARG B O 1
ATOM 3640 N N . ASN B 1 172 ? 32.999 36.796 -8.389 1.00 25.38 172 ASN B N 1
ATOM 3641 C CA . ASN B 1 172 ? 32.947 37.785 -9.470 1.00 25.10 172 ASN B CA 1
ATOM 3642 C C . ASN B 1 172 ? 33.252 39.164 -8.910 1.00 25.87 172 ASN B C 1
ATOM 3643 O O . ASN B 1 172 ? 32.633 40.153 -9.314 1.00 28.28 172 ASN B O 1
ATOM 3648 N N . ASN B 1 173 ? 34.175 39.211 -7.948 1.00 20.56 173 ASN B N 1
ATOM 3649 C CA . ASN B 1 173 ? 34.587 40.452 -7.291 1.00 18.10 173 ASN B CA 1
ATOM 3650 C C . ASN B 1 173 ? 33.476 41.048 -6.418 1.00 14.02 173 ASN B C 1
ATOM 3651 O O . ASN B 1 173 ? 33.607 42.151 -5.896 1.00 14.11 173 ASN B O 1
ATOM 3656 N N . THR B 1 174 ? 32.388 40.304 -6.257 1.00 12.28 174 THR B N 1
ATOM 3657 C CA . THR B 1 174 ? 31.256 40.737 -5.438 1.00 15.21 174 THR B CA 1
ATOM 3658 C C . THR B 1 174 ? 31.271 40.030 -4.071 1.00 12.78 174 THR B C 1
ATOM 3659 O O . THR B 1 174 ? 31.196 38.802 -3.999 1.00 10.58 174 THR B O 1
ATOM 3663 N N . VAL B 1 175 ? 31.386 40.816 -2.999 1.00 12.94 175 VAL B N 1
ATOM 3664 C CA . VAL B 1 175 ? 31.403 40.283 -1.635 1.00 10.93 175 VAL B CA 1
ATOM 3665 C C . VAL B 1 175 ? 30.091 39.552 -1.337 1.00 11.34 175 VAL B C 1
ATOM 3666 O O . VAL B 1 175 ? 29.008 40.081 -1.587 1.00 12.43 175 VAL B O 1
ATOM 3670 N N . THR B 1 176 ? 30.192 38.304 -0.886 1.00 11.97 176 THR B N 1
ATOM 3671 C CA . THR B 1 176 ? 29.004 37.532 -0.539 1.00 12.75 176 THR B CA 1
ATOM 3672 C C . THR B 1 176 ? 28.822 37.540 0.985 1.00 15.08 176 THR B C 1
ATOM 3673 O O . THR B 1 176 ? 28.014 38.316 1.511 1.00 13.02 176 THR B O 1
ATOM 3677 N N . GLU B 1 177 ? 29.593 36.703 1.682 1.00 13.29 177 GLU B N 1
ATOM 3678 C CA . GLU B 1 177 ? 29.555 36.619 3.147 1.00 12.39 177 GLU B CA 1
ATOM 3679 C C . GLU B 1 177 ? 30.923 36.146 3.636 1.00 10.76 177 GLU B C 1
ATOM 3680 O O . GLU B 1 177 ? 31.822 35.936 2.831 1.00 12.99 177 GLU B O 1
ATOM 3686 N N . GLY B 1 178 ? 31.090 36.014 4.952 1.00 12.35 178 GLY B N 1
ATOM 3687 C CA . GLY B 1 178 ? 32.354 35.537 5.501 1.00 9.02 178 GLY B CA 1
ATOM 3688 C C . GLY B 1 178 ? 32.347 34.019 5.598 1.00 10.97 178 GLY B C 1
ATOM 3689 O O . GLY B 1 178 ? 31.283 33.404 5.461 1.00 12.31 178 GLY B O 1
ATOM 3690 N N . SER B 1 179 ? 33.506 33.404 5.846 1.00 10.22 179 SER B N 1
ATOM 3691 C CA . SER B 1 179 ? 33.574 31.938 5.949 1.00 12.41 179 SER B CA 1
ATOM 3692 C C . SER B 1 179 ? 32.631 31.377 7.018 1.00 9.16 179 SER B C 1
ATOM 3693 O O . SER B 1 179 ? 32.196 30.234 6.916 1.00 10.49 179 SER B O 1
ATOM 3696 N N . SER B 1 180 ? 32.292 32.189 8.019 1.00 9.44 180 SER B N 1
ATOM 3697 C CA . SER B 1 180 ? 31.343 31.768 9.059 1.00 11.50 180 SER B CA 1
ATOM 3698 C C . SER B 1 180 ? 30.563 32.964 9.627 1.00 10.30 180 SER B C 1
ATOM 3699 O O . SER B 1 180 ? 30.222 32.993 10.813 1.00 9.08 180 SER B O 1
ATOM 3702 N N . SER B 1 181 ? 30.235 33.916 8.749 1.00 11.34 181 SER B N 1
ATOM 3703 C CA . SER B 1 181 ? 29.500 35.126 9.120 1.00 12.57 181 SER B CA 1
ATOM 3704 C C . SER B 1 181 ? 28.924 35.862 7.910 1.00 13.24 181 SER B C 1
ATOM 3705 O O . SER B 1 181 ? 29.175 35.483 6.769 1.00 16.53 181 SER B O 1
ATOM 3708 N N . ASN B 1 182 ? 28.099 36.874 8.175 1.00 13.79 182 ASN B N 1
ATOM 3709 C CA . ASN B 1 182 ? 27.529 37.716 7.123 1.00 10.88 182 ASN B CA 1
ATOM 3710 C C . ASN B 1 182 ? 28.306 39.029 7.171 1.00 11.53 182 ASN B C 1
ATOM 3711 O O . ASN B 1 182 ? 28.855 39.389 8.223 1.00 8.29 182 ASN B O 1
ATOM 3716 N N . VAL B 1 183 ? 28.396 39.705 6.025 1.00 10.59 183 VAL B N 1
ATOM 3717 C CA . VAL B 1 183 ? 29.141 40.959 5.913 1.00 11.10 183 VAL B CA 1
ATOM 3718 C C . VAL B 1 183 ? 28.275 42.197 5.654 1.00 13.03 183 VAL B C 1
ATOM 3719 O O . VAL B 1 183 ? 27.402 42.198 4.784 1.00 10.14 183 VAL B O 1
ATOM 3723 N N . PHE B 1 184 ? 28.516 43.239 6.448 1.00 13.32 184 PHE B N 1
ATOM 3724 C CA . PHE B 1 184 ? 27.794 44.511 6.341 1.00 14.72 184 PHE B CA 1
ATOM 3725 C C . PHE B 1 184 ? 28.757 45.678 6.070 1.00 11.94 184 PHE B C 1
ATOM 3726 O O . PHE B 1 184 ? 29.901 45.685 6.536 1.00 12.47 184 PHE B O 1
ATOM 3734 N N . GLY B 1 185 ? 28.267 46.677 5.343 1.00 16.65 185 GLY B N 1
ATOM 3735 C CA . GLY B 1 185 ? 29.063 47.849 5.019 1.00 13.59 185 GLY B CA 1
ATOM 3736 C C . GLY B 1 185 ? 28.236 49.101 5.232 1.00 15.69 185 GLY B C 1
ATOM 3737 O O . GLY B 1 185 ? 27.019 49.096 5.024 1.00 18.57 185 GLY B O 1
ATOM 3738 N N . ILE B 1 186 ? 28.887 50.171 5.672 1.00 17.28 186 ILE B N 1
ATOM 3739 C CA . ILE B 1 186 ? 28.203 51.438 5.925 1.00 16.93 186 ILE B CA 1
ATOM 3740 C C . ILE B 1 186 ? 28.867 52.579 5.166 1.00 17.00 186 ILE B C 1
ATOM 3741 O O . ILE B 1 186 ? 30.092 52.689 5.139 1.00 15.25 186 ILE B O 1
ATOM 3746 N N . LYS B 1 187 ? 28.050 53.415 4.536 1.00 20.94 187 LYS B N 1
ATOM 3747 C CA . LYS B 1 187 ? 28.547 54.570 3.798 1.00 23.14 187 LYS B CA 1
ATOM 3748 C C . LYS B 1 187 ? 27.461 55.635 3.739 1.00 25.81 187 LYS B C 1
ATOM 3749 O O . LYS B 1 187 ? 26.311 55.353 3.376 1.00 24.09 187 LYS B O 1
ATOM 3755 N N . ASP B 1 188 ? 27.829 56.850 4.146 1.00 27.05 188 ASP B N 1
ATOM 3756 C CA . ASP B 1 188 ? 26.913 57.991 4.159 1.00 27.25 188 ASP B CA 1
ATOM 3757 C C . ASP B 1 188 ? 25.669 57.703 5.000 1.00 24.82 188 ASP B C 1
ATOM 3758 O O . ASP B 1 188 ? 24.570 58.118 4.642 1.00 27.66 188 ASP B O 1
ATOM 3763 N N . GLY B 1 189 ? 25.848 56.965 6.097 1.00 22.12 189 GLY B N 1
ATOM 3764 C CA . GLY B 1 189 ? 24.738 56.636 6.977 1.00 18.65 189 GLY B CA 1
ATOM 3765 C C . GLY B 1 189 ? 23.778 55.580 6.458 1.00 18.39 189 GLY B C 1
ATOM 3766 O O . GLY B 1 189 ? 22.671 55.435 6.979 1.00 19.87 189 GLY B O 1
ATOM 3767 N N . ILE B 1 190 ? 24.174 54.860 5.416 1.00 16.95 190 ILE B N 1
ATOM 3768 C CA . ILE B 1 190 ? 23.323 53.812 4.859 1.00 18.35 190 ILE B CA 1
ATOM 3769 C C . ILE B 1 190 ? 23.963 52.463 5.187 1.00 17.46 190 ILE B C 1
ATOM 3770 O O . ILE B 1 190 ? 25.190 52.344 5.221 1.00 20.15 190 ILE B O 1
ATOM 3775 N N . LEU B 1 191 ? 23.140 51.463 5.476 1.00 14.77 191 LEU B N 1
ATOM 3776 C CA . LEU B 1 191 ? 23.659 50.139 5.800 1.00 15.11 191 LEU B CA 1
ATOM 3777 C C . LEU B 1 191 ? 23.435 49.192 4.622 1.00 11.85 191 LEU B C 1
ATOM 3778 O O . LEU B 1 191 ? 22.305 49.020 4.168 1.00 13.88 191 LEU B O 1
ATOM 3783 N N . TYR B 1 192 ? 24.511 48.576 4.141 1.00 9.85 192 TYR B N 1
ATOM 3784 C CA . TYR B 1 192 ? 24.432 47.657 3.005 1.00 12.29 192 TYR B CA 1
ATOM 3785 C C . TYR B 1 192 ? 24.828 46.214 3.330 1.00 11.58 192 TYR B C 1
ATOM 3786 O O . TYR B 1 192 ? 25.733 45.978 4.115 1.00 10.83 192 TYR B O 1
ATOM 3795 N N . THR B 1 193 ? 24.193 45.259 2.654 1.00 12.23 193 THR B N 1
ATOM 3796 C CA . THR B 1 193 ? 24.499 43.841 2.835 1.00 11.60 193 THR B CA 1
ATOM 3797 C C . THR B 1 193 ? 23.897 43.030 1.686 1.00 10.54 193 THR B C 1
ATOM 3798 O O . THR B 1 193 ? 22.808 43.338 1.210 1.00 13.97 193 THR B O 1
ATOM 3802 N N . HIS B 1 194 ? 24.621 42.011 1.232 1.00 12.09 194 HIS B N 1
ATOM 3803 C CA . HIS B 1 194 ? 24.171 41.134 0.140 1.00 11.27 194 HIS B CA 1
ATOM 3804 C C . HIS B 1 194 ? 22.785 40.548 0.449 1.00 11.16 194 HIS B C 1
ATOM 3805 O O . HIS B 1 194 ? 22.530 40.089 1.567 1.00 12.86 194 HIS B O 1
ATOM 3812 N N . PRO B 1 195 ? 21.866 40.574 -0.536 1.00 10.95 195 PRO B N 1
ATOM 3813 C CA . PRO B 1 195 ? 20.512 40.040 -0.351 1.00 10.67 195 PRO B CA 1
ATOM 3814 C C . PRO B 1 195 ? 20.493 38.532 -0.081 1.00 11.31 195 PRO B C 1
ATOM 3815 O O . PRO B 1 195 ? 21.388 37.791 -0.508 1.00 8.32 195 PRO B O 1
ATOM 3819 N N . ALA B 1 196 ? 19.457 38.093 0.630 1.00 13.48 196 ALA B N 1
ATOM 3820 C CA . ALA B 1 196 ? 19.305 36.690 0.989 1.00 13.35 196 ALA B CA 1
ATOM 3821 C C . ALA B 1 196 ? 18.848 35.787 -0.149 1.00 12.86 196 ALA B C 1
ATOM 3822 O O . ALA B 1 196 ? 17.660 35.499 -0.290 1.00 15.63 196 ALA B O 1
ATOM 3824 N N . ASN B 1 197 ? 19.787 35.393 -1.001 1.00 16.31 197 ASN B N 1
ATOM 3825 C CA . ASN B 1 197 ? 19.461 34.468 -2.076 1.00 14.98 197 ASN B CA 1
ATOM 3826 C C . ASN B 1 197 ? 20.268 33.195 -1.834 1.00 15.19 197 ASN B C 1
ATOM 3827 O O . ASN B 1 197 ? 20.683 32.938 -0.704 1.00 14.95 197 ASN B O 1
ATOM 3832 N N . ASN B 1 198 ? 20.483 32.407 -2.881 1.00 13.79 198 ASN B N 1
ATOM 3833 C CA . ASN B 1 198 ? 21.228 31.151 -2.790 1.00 16.51 198 ASN B CA 1
ATOM 3834 C C . ASN B 1 198 ? 22.741 31.317 -2.590 1.00 15.38 198 ASN B C 1
ATOM 3835 O O . ASN B 1 198 ? 23.443 30.341 -2.337 1.00 16.02 198 ASN B O 1
ATOM 3840 N N . MET B 1 199 ? 23.239 32.545 -2.714 1.00 13.36 199 MET B N 1
ATOM 3841 C CA . MET B 1 199 ? 24.672 32.822 -2.574 1.00 14.45 199 MET B CA 1
ATOM 3842 C C . MET B 1 199 ? 25.145 32.951 -1.122 1.00 14.29 199 MET B C 1
ATOM 3843 O O . MET B 1 199 ? 26.351 32.877 -0.852 1.00 12.38 199 MET B O 1
ATOM 3848 N N . ILE B 1 200 ? 24.213 33.173 -0.195 1.00 13.08 200 ILE B N 1
ATOM 3849 C CA . ILE B 1 200 ? 24.578 33.329 1.224 1.00 12.50 200 ILE B CA 1
ATOM 3850 C C . ILE B 1 200 ? 23.628 32.620 2.190 1.00 10.72 200 ILE B C 1
ATOM 3851 O O . ILE B 1 200 ? 22.616 32.046 1.785 1.00 12.80 200 ILE B O 1
ATOM 3856 N N . LEU B 1 201 ? 23.999 32.629 3.468 1.00 10.70 201 LEU B N 1
ATOM 3857 C CA . LEU B 1 201 ? 23.164 32.068 4.521 1.00 9.64 201 LEU B CA 1
ATOM 3858 C C . LEU B 1 201 ? 22.455 33.293 5.109 1.00 12.59 201 LEU B C 1
ATOM 3859 O O . LEU B 1 201 ? 23.096 34.315 5.379 1.00 8.78 201 LEU B O 1
ATOM 3864 N N . LYS B 1 202 ? 21.130 33.222 5.229 1.00 10.12 202 LYS B N 1
ATOM 3865 C CA . LYS B 1 202 ? 20.359 34.324 5.798 1.00 10.00 202 LYS B CA 1
ATOM 3866 C C . LYS B 1 202 ? 20.547 34.215 7.319 1.00 9.88 202 LYS B C 1
ATOM 3867 O O . LYS B 1 202 ? 19.773 33.545 8.006 1.00 12.83 202 LYS B O 1
ATOM 3873 N N . GLY B 1 203 ? 21.609 34.839 7.822 1.00 8.46 203 GLY B N 1
ATOM 3874 C CA . GLY B 1 203 ? 21.935 34.774 9.243 1.00 8.86 203 GLY B CA 1
ATOM 3875 C C . GLY B 1 203 ? 20.878 35.259 10.208 1.00 8.52 203 GLY B C 1
ATOM 3876 O O . GLY B 1 203 ? 20.076 36.125 9.870 1.00 10.90 203 GLY B O 1
ATOM 3877 N N . ILE B 1 204 ? 20.855 34.671 11.404 1.00 10.11 204 ILE B N 1
ATOM 3878 C CA . ILE B 1 204 ? 19.903 35.069 12.433 1.00 7.17 204 ILE B CA 1
ATOM 3879 C C . ILE B 1 204 ? 20.374 36.389 13.049 1.00 7.43 204 ILE B C 1
ATOM 3880 O O . ILE B 1 204 ? 19.563 37.252 13.364 1.00 8.60 204 ILE B O 1
ATOM 3885 N N . THR B 1 205 ? 21.688 36.551 13.192 1.00 7.82 205 THR B N 1
ATOM 3886 C CA . THR B 1 205 ? 22.262 37.783 13.744 1.00 8.95 205 THR B CA 1
ATOM 3887 C C . THR B 1 205 ? 22.045 38.892 12.710 1.00 12.14 205 THR B C 1
ATOM 3888 O O . THR B 1 205 ? 21.752 40.038 13.062 1.00 9.42 205 THR B O 1
ATOM 3892 N N . ARG B 1 206 ? 22.177 38.518 11.434 1.00 11.00 206 ARG B N 1
ATOM 3893 C CA . ARG B 1 206 ? 21.979 39.410 10.295 1.00 8.88 206 ARG B CA 1
ATOM 3894 C C . ARG B 1 206 ? 20.576 40.012 10.358 1.00 11.54 206 ARG B C 1
ATOM 3895 O O . ARG B 1 206 ? 20.410 41.225 10.254 1.00 12.50 206 ARG B O 1
ATOM 3903 N N . ASP B 1 207 ? 19.573 39.160 10.552 1.00 11.65 207 ASP B N 1
ATOM 3904 C CA . ASP B 1 207 ? 18.190 39.612 10.629 1.00 14.32 207 ASP B CA 1
ATOM 3905 C C . ASP B 1 207 ? 17.932 40.517 11.831 1.00 15.43 207 ASP B C 1
ATOM 3906 O O . ASP B 1 207 ? 17.211 41.513 11.711 1.00 15.61 207 ASP B O 1
ATOM 3911 N N . VAL B 1 208 ? 18.533 40.182 12.976 1.00 12.72 208 VAL B N 1
ATOM 3912 C CA . VAL B 1 208 ? 18.380 40.984 14.196 1.00 12.93 208 VAL B CA 1
ATOM 3913 C C . VAL B 1 208 ? 19.024 42.364 14.014 1.00 13.66 208 VAL B C 1
ATOM 3914 O O . VAL B 1 208 ? 18.487 43.372 14.474 1.00 17.44 208 VAL B O 1
ATOM 3918 N N . VAL B 1 209 ? 20.177 42.400 13.352 1.00 13.36 209 VAL B N 1
ATOM 3919 C CA . VAL B 1 209 ? 20.887 43.648 13.093 1.00 13.18 209 VAL B CA 1
ATOM 3920 C C . VAL B 1 209 ? 20.093 44.531 12.138 1.00 13.85 209 VAL B C 1
ATOM 3921 O O . VAL B 1 209 ? 20.045 45.750 12.312 1.00 16.77 209 VAL B O 1
ATOM 3925 N N . ILE B 1 210 ? 19.482 43.922 11.123 1.00 13.51 210 ILE B N 1
ATOM 3926 C CA . ILE B 1 210 ? 18.671 44.672 10.168 1.00 13.80 210 ILE B CA 1
ATOM 3927 C C . ILE B 1 210 ? 17.461 45.231 10.914 1.00 15.02 210 ILE B C 1
ATOM 3928 O O . ILE B 1 210 ? 17.042 46.367 10.663 1.00 13.44 210 ILE B O 1
ATOM 3933 N N . ALA B 1 211 ? 16.947 44.456 11.874 1.00 14.82 211 ALA B N 1
ATOM 3934 C CA . ALA B 1 211 ? 15.812 44.893 12.687 1.00 15.17 211 ALA B CA 1
ATOM 3935 C C . ALA B 1 211 ? 16.247 46.041 13.600 1.00 16.41 211 ALA B C 1
ATOM 3936 O O . ALA B 1 211 ? 15.458 46.946 13.875 1.00 18.95 211 ALA B O 1
ATOM 3938 N N . CYS B 1 212 ? 17.499 45.995 14.068 1.00 15.69 212 CYS B N 1
ATOM 3939 C CA . CYS B 1 212 ? 18.053 47.040 14.939 1.00 16.25 212 CYS B CA 1
ATOM 3940 C C . CYS B 1 212 ? 18.202 48.353 14.178 1.00 18.60 212 CYS B C 1
ATOM 3941 O O . CYS B 1 212 ? 17.981 49.431 14.740 1.00 17.77 212 CYS B O 1
ATOM 3944 N N . ALA B 1 213 ? 18.610 48.260 12.912 1.00 18.77 213 ALA B N 1
ATOM 3945 C CA . ALA B 1 213 ? 18.785 49.446 12.066 1.00 18.96 213 ALA B CA 1
ATOM 3946 C C . ALA B 1 213 ? 17.442 50.150 11.916 1.00 19.72 213 ALA B C 1
ATOM 3947 O O . ALA B 1 213 ? 17.359 51.369 12.034 1.00 16.38 213 ALA B O 1
ATOM 3949 N N . ASN B 1 214 ? 16.389 49.362 11.703 1.00 20.26 214 ASN B N 1
ATOM 3950 C CA . ASN B 1 214 ? 15.038 49.891 11.560 1.00 20.32 214 ASN B CA 1
ATOM 3951 C C . ASN B 1 214 ? 14.668 50.655 12.832 1.00 22.36 214 ASN B C 1
ATOM 3952 O O . ASN B 1 214 ? 14.224 51.799 12.764 1.00 25.82 214 ASN B O 1
ATOM 3957 N N . GLU B 1 215 ? 14.909 50.032 13.985 1.00 20.80 215 GLU B N 1
ATOM 3958 C CA . GLU B 1 215 ? 14.607 50.624 15.287 1.00 21.58 215 GLU B CA 1
ATOM 3959 C C . GLU B 1 215 ? 15.366 51.910 15.618 1.00 21.08 215 GLU B C 1
ATOM 3960 O O . GLU B 1 215 ? 14.897 52.701 16.427 1.00 22.82 215 GLU B O 1
ATOM 3966 N N . ILE B 1 216 ? 16.558 52.093 15.054 1.00 20.40 216 ILE B N 1
ATOM 3967 C CA . ILE B 1 216 ? 17.322 53.319 15.289 1.00 20.26 216 ILE B CA 1
ATOM 3968 C C . ILE B 1 216 ? 17.178 54.296 14.118 1.00 20.01 216 ILE B C 1
ATOM 3969 O O . ILE B 1 216 ? 17.949 55.245 13.989 1.00 19.88 216 ILE B O 1
ATOM 3974 N N . ASN B 1 217 ? 16.199 54.036 13.255 1.00 21.56 217 ASN B N 1
ATOM 3975 C CA . ASN B 1 217 ? 15.901 54.889 12.106 1.00 22.03 217 ASN B CA 1
ATOM 3976 C C . ASN B 1 217 ? 17.009 54.985 11.041 1.00 21.13 217 ASN B C 1
ATOM 3977 O O . ASN B 1 217 ? 17.132 56.002 10.356 1.00 21.05 217 ASN B O 1
ATOM 3982 N N . MET B 1 218 ? 17.799 53.925 10.894 1.00 18.37 218 MET B N 1
ATOM 3983 C CA . MET B 1 218 ? 18.877 53.895 9.910 1.00 16.93 218 MET B CA 1
ATOM 3984 C C . MET B 1 218 ? 18.428 53.127 8.666 1.00 19.17 218 MET B C 1
ATOM 3985 O O . MET B 1 218 ? 17.919 52.007 8.764 1.00 16.51 218 MET B O 1
ATOM 3990 N N . PRO B 1 219 ? 18.611 53.728 7.475 1.00 21.04 219 PRO B N 1
ATOM 3991 C CA . PRO B 1 219 ? 18.241 53.148 6.178 1.00 21.63 219 PRO B CA 1
ATOM 3992 C C . PRO B 1 219 ? 19.013 51.866 5.864 1.00 20.51 219 PRO B C 1
ATOM 3993 O O . PRO B 1 219 ? 20.229 51.800 6.052 1.00 21.16 219 PRO B O 1
ATOM 3997 N N . VAL B 1 220 ? 18.302 50.861 5.360 1.00 20.85 220 VAL B N 1
ATOM 3998 C CA . VAL B 1 220 ? 18.912 49.579 5.010 1.00 18.15 220 VAL B CA 1
ATOM 3999 C C . VAL B 1 220 ? 18.719 49.292 3.525 1.00 13.85 220 VAL B C 1
ATOM 4000 O O . VAL B 1 220 ? 17.630 49.470 3.001 1.00 13.96 220 VAL B O 1
ATOM 4004 N N . LYS B 1 221 ? 19.790 48.886 2.848 1.00 14.78 221 LYS B N 1
ATOM 4005 C CA . LYS B 1 221 ? 19.734 48.525 1.427 1.00 16.69 221 LYS B CA 1
ATOM 4006 C C . LYS B 1 221 ? 20.356 47.137 1.267 1.00 15.72 221 LYS B C 1
ATOM 4007 O O . LYS B 1 221 ? 21.571 46.966 1.438 1.00 13.48 221 LYS B O 1
ATOM 4013 N N . GLU B 1 222 ? 19.526 46.145 0.958 1.00 13.80 222 GLU B N 1
ATOM 4014 C CA . GLU B 1 222 ? 20.018 44.786 0.781 1.00 13.02 222 GLU B CA 1
ATOM 4015 C C . GLU B 1 222 ? 20.489 44.547 -0.653 1.00 13.68 222 GLU B C 1
ATOM 4016 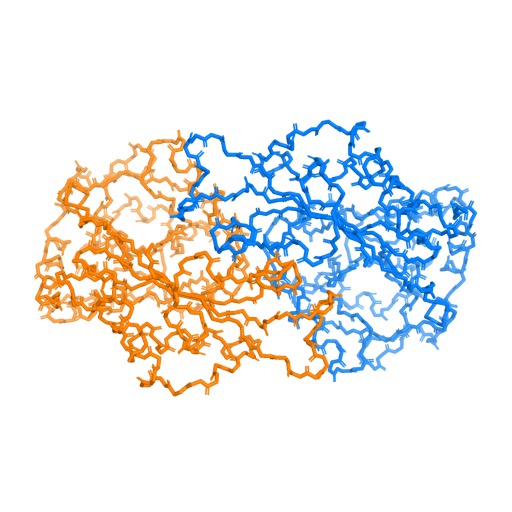O O . GLU B 1 222 ? 19.946 43.714 -1.382 1.00 16.90 222 GLU B O 1
ATOM 4022 N N . ILE B 1 223 ? 21.522 45.301 -1.029 1.00 14.79 223 ILE B N 1
ATOM 4023 C CA . ILE B 1 223 ? 22.152 45.255 -2.348 1.00 17.15 223 ILE B CA 1
ATOM 4024 C C . ILE B 1 223 ? 23.629 44.850 -2.164 1.00 19.03 223 ILE B C 1
ATOM 4025 O O . ILE B 1 223 ? 24.275 45.256 -1.193 1.00 19.23 223 ILE B O 1
ATOM 4030 N N . PRO B 1 224 ? 24.175 44.034 -3.086 1.00 16.21 224 PRO B N 1
ATOM 4031 C CA . PRO B 1 224 ? 25.568 43.590 -3.001 1.00 18.50 224 PRO B CA 1
ATOM 4032 C C . PRO B 1 224 ? 26.607 44.646 -3.390 1.00 16.51 224 PRO B C 1
ATOM 4033 O O . PRO B 1 224 ? 26.325 45.551 -4.183 1.00 19.66 224 PRO B O 1
ATOM 4037 N N . PHE B 1 225 ? 27.801 44.522 -2.817 1.00 14.41 225 PHE B N 1
ATOM 4038 C CA . PHE B 1 225 ? 28.906 45.434 -3.099 1.00 13.39 225 PHE B CA 1
ATOM 4039 C C . PHE B 1 225 ? 30.197 44.689 -3.462 1.00 14.36 225 PHE B C 1
ATOM 4040 O O . PHE B 1 225 ? 30.403 43.553 -3.039 1.00 14.87 225 PHE B O 1
ATOM 4048 N N . THR B 1 226 ? 31.034 45.314 -4.289 1.00 14.20 226 THR B N 1
ATOM 4049 C CA . THR B 1 226 ? 32.302 44.716 -4.722 1.00 15.27 226 THR B CA 1
ATOM 4050 C C . THR B 1 226 ? 33.397 44.881 -3.667 1.00 17.69 226 THR B C 1
ATOM 4051 O O . THR B 1 226 ? 33.214 45.588 -2.668 1.00 20.13 226 THR B O 1
ATOM 4055 N N . THR B 1 227 ? 34.540 44.236 -3.901 1.00 17.42 227 THR B N 1
ATOM 4056 C CA . THR B 1 227 ? 35.676 44.355 -2.994 1.00 14.12 227 THR B CA 1
ATOM 4057 C C . THR B 1 227 ? 36.160 45.804 -3.019 1.00 15.96 227 THR B C 1
ATOM 4058 O O . THR B 1 227 ? 36.548 46.353 -1.983 1.00 19.68 227 THR B O 1
ATOM 4062 N N . HIS B 1 228 ? 36.105 46.421 -4.202 1.00 13.70 228 HIS B N 1
ATOM 4063 C CA . HIS B 1 228 ? 36.504 47.816 -4.384 1.00 12.14 228 HIS B CA 1
ATOM 4064 C C . HIS B 1 228 ? 35.594 48.720 -3.557 1.00 13.75 228 HIS B C 1
ATOM 4065 O O . HIS B 1 228 ? 36.051 49.667 -2.923 1.00 15.08 228 HIS B O 1
ATOM 4072 N N . GLU B 1 229 ? 34.298 48.418 -3.578 1.00 15.23 229 GLU B N 1
ATOM 4073 C CA . GLU B 1 229 ? 33.309 49.175 -2.828 1.00 16.45 229 GLU B CA 1
ATOM 4074 C C . GLU B 1 229 ? 33.434 48.916 -1.331 1.00 15.72 229 GLU B C 1
ATOM 4075 O O . GLU B 1 229 ? 33.187 49.811 -0.524 1.00 17.61 229 GLU B O 1
ATOM 4081 N N . ALA B 1 230 ? 33.782 47.684 -0.966 1.00 16.53 230 ALA B N 1
ATOM 4082 C CA . ALA B 1 230 ? 33.959 47.318 0.441 1.00 16.01 230 ALA B CA 1
ATOM 4083 C C . ALA B 1 230 ? 35.115 48.116 1.057 1.00 16.64 230 ALA B C 1
ATOM 4084 O O . ALA B 1 230 ? 35.014 48.578 2.196 1.00 17.38 230 ALA B O 1
ATOM 4086 N N . LEU B 1 231 ? 36.190 48.304 0.292 1.00 14.67 231 LEU B N 1
ATOM 4087 C CA . LEU B 1 231 ? 37.348 49.052 0.765 1.00 16.06 231 LEU B CA 1
ATOM 4088 C C . LEU B 1 231 ? 37.077 50.548 0.894 1.00 19.10 231 LEU B C 1
ATOM 4089 O O . LEU B 1 231 ? 37.796 51.244 1.612 1.00 19.89 231 LEU B O 1
ATOM 4094 N N . LYS B 1 232 ? 36.033 51.033 0.221 1.00 20.16 232 LYS B N 1
ATOM 4095 C CA . LYS B 1 232 ? 35.683 52.452 0.257 1.00 21.76 232 LYS B CA 1
ATOM 4096 C C . LYS B 1 232 ? 34.573 52.807 1.251 1.00 21.45 232 LYS B C 1
ATOM 4097 O O . LYS B 1 232 ? 34.198 53.978 1.385 1.00 18.95 232 LYS B O 1
ATOM 4103 N N . MET B 1 233 ? 34.067 51.801 1.962 1.00 19.61 233 MET B N 1
ATOM 4104 C CA . MET B 1 233 ? 33.003 52.011 2.946 1.00 17.92 233 MET B CA 1
ATOM 4105 C C . MET B 1 233 ? 33.491 52.856 4.120 1.00 18.85 233 MET B C 1
ATOM 4106 O O . MET B 1 233 ? 34.683 52.854 4.442 1.00 19.27 233 MET B O 1
ATOM 4111 N N . ASP B 1 234 ? 32.578 53.593 4.749 1.00 18.21 234 ASP B N 1
ATOM 4112 C CA . ASP B 1 234 ? 32.943 54.409 5.901 1.00 16.79 234 ASP B CA 1
ATOM 4113 C C . ASP B 1 234 ? 33.172 53.499 7.114 1.00 18.35 234 ASP B C 1
ATOM 4114 O O . ASP B 1 234 ? 34.083 53.734 7.913 1.00 16.45 234 ASP B O 1
ATOM 4119 N N . GLU B 1 235 ? 32.371 52.429 7.199 1.00 17.24 235 GLU B N 1
ATOM 4120 C CA . GLU B 1 235 ? 32.436 51.446 8.285 1.00 15.22 235 GLU B CA 1
ATOM 4121 C C . GLU B 1 235 ? 32.178 50.057 7.702 1.00 17.07 235 GLU B C 1
ATOM 4122 O O . GLU B 1 235 ? 31.580 49.934 6.632 1.00 17.38 235 GLU B O 1
ATOM 4128 N N . LEU B 1 236 ? 32.560 49.013 8.436 1.00 15.66 236 LEU B N 1
ATOM 4129 C CA . LEU B 1 236 ? 32.396 47.635 7.965 1.00 14.60 236 LEU B CA 1
ATOM 4130 C C . LEU B 1 236 ? 32.414 46.671 9.173 1.00 15.11 236 LEU B C 1
ATOM 4131 O O . LEU B 1 236 ? 33.169 46.881 10.125 1.00 13.51 236 LEU B O 1
ATOM 4136 N N . PHE B 1 237 ? 31.568 45.638 9.142 1.00 16.56 237 PHE B N 1
ATOM 4137 C CA . PHE B 1 237 ? 31.519 44.640 10.214 1.00 13.52 237 PHE B CA 1
ATOM 4138 C C . PHE B 1 237 ? 30.922 43.301 9.770 1.00 15.01 237 PHE B C 1
ATOM 4139 O O . PHE B 1 237 ? 30.204 43.234 8.769 1.00 15.64 237 PHE B O 1
ATOM 4147 N N . VAL B 1 238 ? 31.263 42.233 10.491 1.00 12.12 238 VAL B N 1
ATOM 4148 C CA . VAL B 1 238 ? 30.738 40.895 10.203 1.00 12.91 238 VAL B CA 1
ATOM 4149 C C . VAL B 1 238 ? 29.777 40.481 11.322 1.00 13.51 238 VAL B C 1
ATOM 4150 O O . VAL B 1 238 ? 29.860 41.009 12.432 1.00 15.90 238 VAL B O 1
ATOM 4154 N N . THR B 1 239 ? 28.872 39.543 11.042 1.00 10.56 239 THR B N 1
ATOM 4155 C CA . THR B 1 239 ? 27.914 39.089 12.056 1.00 10.85 239 THR B CA 1
ATOM 4156 C C . THR B 1 239 ? 27.735 37.573 12.097 1.00 12.76 239 THR B C 1
ATOM 4157 O O . THR B 1 239 ? 27.742 36.906 11.054 1.00 10.85 239 THR B O 1
ATOM 4161 N N . SER B 1 240 ? 27.575 37.038 13.307 1.00 9.41 240 SER B N 1
ATOM 4162 C CA . SER B 1 240 ? 27.335 35.611 13.509 1.00 7.62 240 SER B CA 1
ATOM 4163 C C . SER B 1 240 ? 26.875 35.387 14.945 1.00 10.17 240 SER B C 1
ATOM 4164 O O . SER B 1 240 ? 27.066 36.246 15.801 1.00 10.55 240 SER B O 1
ATOM 4167 N N . THR B 1 241 ? 26.281 34.225 15.200 1.00 9.72 241 THR B N 1
ATOM 4168 C CA . THR B 1 241 ? 25.791 33.869 16.535 1.00 12.97 241 THR B CA 1
ATOM 4169 C C . THR B 1 241 ? 26.877 33.984 17.617 1.00 13.01 241 THR B C 1
ATOM 4170 O O . THR B 1 241 ? 26.595 34.379 18.753 1.00 11.45 241 THR B O 1
ATOM 4174 N N . THR B 1 242 ? 28.114 33.663 17.242 1.00 13.36 242 THR B N 1
ATOM 4175 C CA . THR B 1 242 ? 29.253 33.727 18.151 1.00 15.59 242 THR B CA 1
ATOM 4176 C C . THR B 1 242 ? 30.011 35.056 18.091 1.00 15.33 242 THR B C 1
ATOM 4177 O O . THR B 1 242 ? 30.526 35.519 19.103 1.00 14.09 242 THR B O 1
ATOM 4181 N N . SER B 1 243 ? 30.056 35.675 16.912 1.00 14.70 243 SER B N 1
ATOM 4182 C CA . SER B 1 243 ? 30.762 36.947 16.734 1.00 15.05 243 SER B CA 1
ATOM 4183 C C . SER B 1 243 ? 29.931 38.190 17.025 1.00 13.97 243 SER B C 1
ATOM 4184 O O . SER B 1 243 ? 30.486 39.276 17.161 1.00 14.41 243 SER B O 1
ATOM 4187 N N . GLU B 1 244 ? 28.610 38.034 17.113 1.00 13.48 244 GLU B N 1
ATOM 4188 C CA . GLU B 1 244 ? 27.714 39.159 17.355 1.00 12.44 244 GLU B CA 1
ATOM 4189 C C . GLU B 1 244 ? 28.040 40.224 16.291 1.00 13.31 244 GLU B C 1
ATOM 4190 O O . GLU B 1 244 ? 28.049 39.910 15.102 1.00 13.78 244 GLU B O 1
ATOM 4196 N N . ILE B 1 245 ? 28.303 41.464 16.697 1.00 12.47 245 ILE B N 1
ATOM 4197 C CA . ILE B 1 245 ? 28.668 42.510 15.741 1.00 9.87 245 ILE B CA 1
ATOM 4198 C C . ILE B 1 245 ? 30.139 42.846 15.958 1.00 10.89 245 ILE B C 1
ATOM 4199 O O . ILE B 1 245 ? 30.485 43.613 16.858 1.00 13.68 245 ILE B O 1
ATOM 4204 N N . THR B 1 246 ? 31.003 42.240 15.152 1.00 11.94 246 THR B N 1
ATOM 4205 C CA . THR B 1 246 ? 32.449 42.463 15.233 1.00 12.25 246 THR B CA 1
ATOM 4206 C C . THR B 1 246 ? 32.936 43.403 14.114 1.00 16.38 246 THR B C 1
ATOM 4207 O O . THR B 1 246 ? 32.932 43.049 12.923 1.00 12.83 246 THR B O 1
ATOM 4211 N N . PRO B 1 247 ? 33.347 44.627 14.481 1.00 19.62 247 PRO B N 1
ATOM 4212 C CA . PRO B 1 247 ? 33.819 45.558 13.448 1.00 16.49 247 PRO B CA 1
ATOM 4213 C C . PRO B 1 247 ? 35.108 45.139 12.738 1.00 14.96 247 PRO B C 1
ATOM 4214 O O . PRO B 1 247 ? 35.983 44.497 13.323 1.00 12.21 247 PRO B O 1
ATOM 4218 N N . VAL B 1 248 ? 35.169 45.431 11.441 1.00 15.31 248 VAL B N 1
ATOM 4219 C CA . VAL B 1 248 ? 36.347 45.141 10.633 1.00 12.52 248 VAL B CA 1
ATOM 4220 C C . VAL B 1 248 ? 36.986 46.494 10.356 1.00 12.73 248 VAL B C 1
ATOM 4221 O O . VAL B 1 248 ? 36.367 47.367 9.752 1.00 11.49 248 VAL B O 1
ATOM 4225 N N . ILE B 1 249 ? 38.222 46.662 10.819 1.00 15.14 249 ILE B N 1
ATOM 4226 C CA . ILE B 1 249 ? 38.940 47.925 10.676 1.00 17.18 249 ILE B CA 1
ATOM 4227 C C . ILE B 1 249 ? 40.006 47.917 9.583 1.00 19.05 249 ILE B C 1
ATOM 4228 O O . ILE B 1 249 ? 40.510 48.978 9.195 1.00 17.62 249 ILE B O 1
ATOM 4233 N N . GLU B 1 250 ? 40.301 46.730 9.052 1.00 19.53 250 GLU B N 1
ATOM 4234 C CA . GLU B 1 250 ? 41.332 46.585 8.034 1.00 20.21 250 GLU B CA 1
ATOM 4235 C C . GLU B 1 250 ? 41.169 45.317 7.180 1.00 21.53 250 GLU B C 1
ATOM 4236 O O . GLU B 1 250 ? 40.877 44.245 7.706 1.00 20.31 250 GLU B O 1
ATOM 4242 N N . ILE B 1 251 ? 41.314 45.458 5.861 1.00 20.49 251 ILE B N 1
ATOM 4243 C CA . ILE B 1 251 ? 41.234 44.316 4.948 1.00 18.97 251 ILE B CA 1
ATOM 4244 C C . ILE B 1 251 ? 42.518 44.270 4.122 1.00 20.50 251 ILE B C 1
ATOM 4245 O O . ILE B 1 251 ? 42.840 45.219 3.416 1.00 19.14 251 ILE B O 1
ATOM 4250 N N . ASP B 1 252 ? 43.255 43.169 4.238 1.00 23.10 252 ASP B N 1
ATOM 4251 C CA . ASP B 1 252 ? 44.514 42.986 3.513 1.00 24.13 252 ASP B CA 1
ATOM 4252 C C . ASP B 1 252 ? 45.483 44.151 3.724 1.00 23.36 252 ASP B C 1
ATOM 4253 O O . ASP B 1 252 ? 46.117 44.628 2.780 1.00 21.88 252 ASP B O 1
ATOM 4258 N N . GLY B 1 253 ? 45.583 44.611 4.969 1.00 19.15 253 GLY B N 1
ATOM 4259 C CA . GLY B 1 253 ? 46.475 45.711 5.279 1.00 20.20 253 GLY B CA 1
ATOM 4260 C C . GLY B 1 253 ? 45.944 47.083 4.905 1.00 22.86 253 GLY B C 1
ATOM 4261 O O . GLY B 1 253 ? 46.573 48.092 5.218 1.00 23.84 253 GLY B O 1
ATOM 4262 N N . LYS B 1 254 ? 44.812 47.132 4.211 1.00 22.19 254 LYS B N 1
ATOM 4263 C CA . LYS B 1 254 ? 44.220 48.405 3.820 1.00 23.60 254 LYS B CA 1
ATOM 4264 C C . LYS B 1 254 ? 43.179 48.806 4.865 1.00 26.19 254 LYS B C 1
ATOM 4265 O O . LYS B 1 254 ? 42.199 48.086 5.082 1.00 24.26 254 LYS B O 1
ATOM 4271 N N . LEU B 1 255 ? 43.403 49.946 5.520 1.00 23.43 255 LEU B N 1
ATOM 4272 C CA . LEU B 1 255 ? 42.491 50.434 6.548 1.00 21.87 255 LEU B CA 1
ATOM 4273 C C . LEU B 1 255 ? 41.104 50.800 6.020 1.00 22.84 255 LEU B C 1
ATOM 4274 O O . LEU B 1 255 ? 40.940 51.147 4.846 1.00 20.12 255 LEU B O 1
ATOM 4279 N N . ILE B 1 256 ? 40.103 50.656 6.887 1.00 20.04 256 ILE B N 1
ATOM 4280 C CA . ILE B 1 256 ? 38.729 51.021 6.562 1.00 18.79 256 ILE B CA 1
ATOM 4281 C C . ILE B 1 256 ? 38.606 52.390 7.231 1.00 21.37 256 ILE B C 1
ATOM 4282 O O . ILE B 1 256 ? 38.584 52.482 8.465 1.00 17.37 256 ILE B O 1
ATOM 4287 N N . ARG B 1 257 ? 38.589 53.445 6.411 1.00 24.60 257 ARG B N 1
ATOM 4288 C CA . ARG B 1 257 ? 38.536 54.826 6.896 1.00 27.01 257 ARG B CA 1
ATOM 4289 C C . ARG B 1 257 ? 39.854 55.081 7.639 1.00 27.95 257 ARG B C 1
ATOM 4290 O O . ARG B 1 257 ? 40.925 55.035 7.034 1.00 25.56 257 ARG B O 1
ATOM 4298 N N . ASP B 1 258 ? 39.782 55.254 8.957 1.00 29.40 258 ASP B N 1
ATOM 4299 C CA . ASP B 1 258 ? 40.971 55.506 9.767 1.00 31.65 258 ASP B CA 1
ATOM 4300 C C . ASP B 1 258 ? 41.446 54.290 10.575 1.00 32.73 258 ASP B C 1
ATOM 4301 O O . ASP B 1 258 ? 42.366 54.402 11.390 1.00 33.64 258 ASP B O 1
ATOM 4306 N N . GLY B 1 259 ? 40.831 53.133 10.335 1.00 30.40 259 GLY B N 1
ATOM 4307 C CA . GLY B 1 259 ? 41.201 51.925 11.054 1.00 27.19 259 GLY B CA 1
ATOM 4308 C C . GLY B 1 259 ? 40.586 51.842 12.443 1.00 27.03 259 GLY B C 1
ATOM 4309 O O . GLY B 1 259 ? 41.045 51.067 13.284 1.00 26.43 259 GLY B O 1
ATOM 4310 N N . LYS B 1 260 ? 39.543 52.637 12.683 1.00 27.81 260 LYS B N 1
ATOM 4311 C CA . LYS B 1 260 ? 38.861 52.661 13.978 1.00 27.57 260 LYS B CA 1
ATOM 4312 C C . LYS B 1 260 ? 37.350 52.421 13.849 1.00 24.72 260 LYS B C 1
ATOM 4313 O O . LYS B 1 260 ? 36.762 52.689 12.805 1.00 25.08 260 LYS B O 1
ATOM 4319 N N . VAL B 1 261 ? 36.734 51.901 14.912 1.00 22.90 261 VAL B N 1
ATOM 4320 C CA . VAL B 1 261 ? 35.299 51.593 14.921 1.00 19.21 261 VAL B CA 1
ATOM 4321 C C . VAL B 1 261 ? 34.412 52.816 14.707 1.00 20.24 261 VAL B C 1
ATOM 4322 O O . VAL B 1 261 ? 34.534 53.803 15.426 1.00 22.38 261 VAL B O 1
ATOM 4326 N N . GLY B 1 262 ? 33.502 52.728 13.738 1.00 20.20 262 GLY B N 1
ATOM 4327 C CA . GLY B 1 262 ? 32.613 53.838 13.427 1.00 18.96 262 GLY B CA 1
ATOM 4328 C C . GLY B 1 262 ? 31.436 54.073 14.364 1.00 21.66 262 GLY B C 1
ATOM 4329 O O . GLY B 1 262 ? 31.073 53.206 15.159 1.00 22.19 262 GLY B O 1
ATOM 4330 N N . GLU B 1 263 ? 30.796 55.233 14.220 1.00 23.01 263 GLU B N 1
ATOM 4331 C CA . GLU B 1 263 ? 29.667 55.616 15.066 1.00 25.20 263 GLU B CA 1
ATOM 4332 C C . GLU B 1 263 ? 28.393 54.803 14.852 1.00 22.54 263 GLU B C 1
ATOM 4333 O O . GLU B 1 263 ? 27.692 54.486 15.815 1.00 21.00 263 GLU B O 1
ATOM 4339 N N . TRP B 1 264 ? 28.081 54.493 13.596 1.00 19.54 264 TRP B N 1
ATOM 4340 C CA . TRP B 1 264 ? 26.882 53.723 13.282 1.00 17.40 264 TRP B CA 1
ATOM 4341 C C . TRP B 1 264 ? 27.012 52.284 13.764 1.00 15.66 264 TRP B C 1
ATOM 4342 O O . TRP B 1 264 ? 26.030 51.686 14.193 1.00 16.46 264 TRP B O 1
ATOM 4353 N N . THR B 1 265 ? 28.223 51.736 13.702 1.00 13.27 265 THR B N 1
ATOM 4354 C CA . THR B 1 265 ? 28.457 50.376 14.177 1.00 16.06 265 THR B CA 1
ATOM 4355 C C . THR B 1 265 ? 28.187 50.412 15.686 1.00 16.83 265 THR B C 1
ATOM 4356 O O . THR B 1 265 ? 27.511 49.532 16.221 1.00 16.90 265 THR B O 1
ATOM 4360 N N . ARG B 1 266 ? 28.683 51.456 16.354 1.00 15.19 266 ARG B N 1
ATOM 4361 C CA . ARG B 1 266 ? 28.472 51.618 17.789 1.00 15.50 266 ARG B CA 1
ATOM 4362 C C . ARG B 1 266 ? 26.978 51.693 18.121 1.00 16.11 266 ARG B C 1
ATOM 4363 O O . ARG B 1 266 ? 26.527 51.038 19.057 1.00 16.53 266 ARG B O 1
ATOM 4371 N N . LYS B 1 267 ? 26.215 52.470 17.348 1.00 17.09 267 LYS B N 1
ATOM 4372 C CA . LYS B 1 267 ? 24.765 52.592 17.561 1.00 18.30 267 LYS B CA 1
ATOM 4373 C C . LYS B 1 267 ? 24.072 51.239 17.418 1.00 16.73 267 LYS B C 1
ATOM 4374 O O . LYS B 1 267 ? 23.131 50.928 18.148 1.00 15.56 267 LYS B O 1
ATOM 4380 N N . LEU B 1 268 ? 24.518 50.454 16.442 1.00 15.62 268 LEU B N 1
ATOM 4381 C CA . LEU B 1 268 ? 23.949 49.131 16.220 1.00 15.14 268 LEU B CA 1
ATOM 4382 C C . LEU B 1 268 ? 24.330 48.180 17.361 1.00 12.57 268 LEU B C 1
ATOM 4383 O O . LEU B 1 268 ? 23.508 47.387 17.811 1.00 13.70 268 LEU B O 1
ATOM 4388 N N . GLN B 1 269 ? 25.558 48.290 17.854 1.00 12.95 269 GLN B N 1
ATOM 4389 C CA . GLN B 1 269 ? 26.009 47.449 18.958 1.00 13.72 269 GLN B CA 1
ATOM 4390 C C . GLN B 1 269 ? 25.201 47.742 20.223 1.00 16.22 269 GLN B C 1
ATOM 4391 O O . GLN B 1 269 ? 24.874 46.827 20.989 1.00 17.31 269 GLN B O 1
ATOM 4397 N N . LYS B 1 270 ? 24.845 49.014 20.406 1.00 13.33 270 LYS B N 1
ATOM 4398 C CA . LYS B 1 270 ? 24.070 49.463 21.563 1.00 12.22 270 LYS B CA 1
ATOM 4399 C C . LYS B 1 270 ? 22.630 48.971 21.503 1.00 12.52 270 LYS B C 1
ATOM 4400 O O . LYS B 1 270 ? 22.064 48.567 22.515 1.00 14.96 270 LYS B O 1
ATOM 4406 N N . GLN B 1 271 ? 22.035 48.997 20.317 1.00 10.65 271 GLN B N 1
ATOM 4407 C CA . GLN B 1 271 ? 20.662 48.525 20.168 1.00 13.47 271 GLN B CA 1
ATOM 4408 C C . GLN B 1 271 ? 20.614 46.984 20.256 1.00 11.20 271 G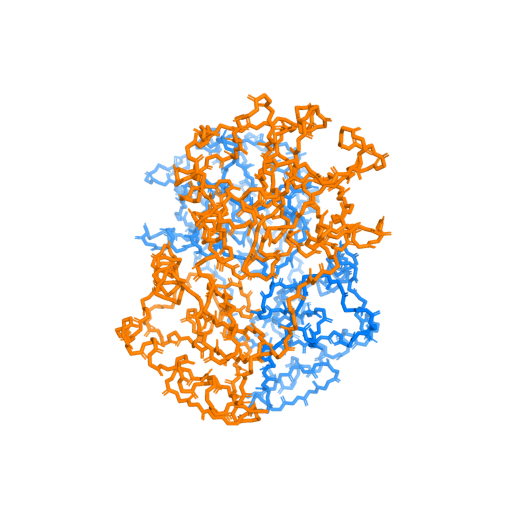LN B C 1
ATOM 4409 O O . GLN B 1 271 ? 19.677 46.421 20.818 1.00 12.00 271 GLN B O 1
ATOM 4415 N N . PHE B 1 272 ? 21.658 46.322 19.757 1.00 9.41 272 PHE B N 1
ATOM 4416 C CA . PHE B 1 272 ? 21.745 44.858 19.762 1.00 12.67 272 PHE B CA 1
ATOM 4417 C C . PHE B 1 272 ? 21.797 44.319 21.189 1.00 13.59 272 PHE B C 1
ATOM 4418 O O . PHE B 1 272 ? 21.219 43.271 21.503 1.00 13.08 272 PHE B O 1
ATOM 4426 N N . GLU B 1 273 ? 22.476 45.069 22.051 1.00 17.76 273 GLU B N 1
ATOM 4427 C CA . GLU B 1 273 ? 22.638 44.725 23.463 1.00 17.50 273 GLU B CA 1
ATOM 4428 C C . GLU B 1 273 ? 21.290 44.646 24.212 1.00 19.36 273 GLU B C 1
ATOM 4429 O O . GLU B 1 273 ? 21.149 43.872 25.168 1.00 20.42 273 GLU B O 1
ATOM 4435 N N . THR B 1 274 ? 20.296 45.417 23.760 1.00 19.61 274 THR B N 1
ATOM 4436 C CA . THR B 1 274 ? 18.971 45.411 24.387 1.00 19.56 274 THR B CA 1
ATOM 4437 C C . THR B 1 274 ? 18.194 44.117 24.123 1.00 22.39 274 THR B C 1
ATOM 4438 O O . THR B 1 274 ? 17.212 43.823 24.813 1.00 24.78 274 THR B O 1
ATOM 4442 N N . LYS B 1 275 ? 18.638 43.349 23.126 1.00 24.31 275 LYS B N 1
ATOM 4443 C CA . LYS B 1 275 ? 18.002 42.084 22.749 1.00 24.29 275 LYS B CA 1
ATOM 4444 C C . LYS B 1 275 ? 18.547 40.883 23.519 1.00 24.35 275 LYS B C 1
ATOM 4445 O O . LYS B 1 275 ? 17.855 39.878 23.685 1.00 22.68 275 LYS B O 1
ATOM 4451 N N . ILE B 1 276 ? 19.796 40.998 23.962 1.00 26.70 276 ILE B N 1
ATOM 4452 C CA . ILE B 1 276 ? 20.503 39.951 24.703 1.00 30.67 276 ILE B CA 1
ATOM 4453 C C . ILE B 1 276 ? 19.851 39.571 26.036 1.00 34.05 276 ILE B C 1
ATOM 4454 O O . ILE B 1 276 ? 19.338 40.434 26.753 1.00 35.04 276 ILE B O 1
ATOM 4459 N N . PRO B 1 277 ? 19.839 38.263 26.367 1.00 35.80 277 PRO B N 1
ATOM 4460 C CA . PRO B 1 277 ? 19.263 37.731 27.606 1.00 39.69 277 PRO B CA 1
ATOM 4461 C C . PRO B 1 277 ? 20.083 38.174 28.828 1.00 42.23 277 PRO B C 1
ATOM 4462 O O . PRO B 1 277 ? 19.712 39.209 29.423 1.00 44.15 277 PRO B O 1
#

GO terms:
  GO:0047810 D-alanine:2-oxoglutarate transaminase activity (F, EXP)
  GO:0030170 pyridoxal phosphate binding (F, IDA)
  GO:0019478 D-amino acid catabolic process (P, IDA)
  GO:0046437 D-amino acid biosynthetic process (P, IDA)
  GO:0047810 D-alanine:2-oxoglutarate transaminase activity (F, IDA)

CATH classification: 3.30.470.10 (+1 more: 3.20.10.10)

Nearest PDB structures (foldseek):
  4daa-assembly1_A  TM=9.991E-01  e=1.103E-62  Bacillus sp. YM-1
  1g2w-assembly1_B  TM=9.991E-01  e=1.828E-62  Geobacillus stearothermophilus
  2dab-assembly1_A  TM=1.000E+00  e=2.668E-62  Bacillus sp. YM-1
  5daa-assembly1_B  TM=9.991E-01  e=5.504E-61  Bacillus sp. YM-1
  4tm5-assembly1_A-2  TM=9.436E-01  e=4.293E-32  Burkholderia thailandensis E264

B-factor: mean 17.44, std 9.06, range [2.0, 71.77]

Solvent-accessible surface area: 22298 Å² total